Protein AF-0000000080729273 (afdb_homodimer)

pLDDT: mean 94.18, std 5.95, range [58.91, 98.94]

InterPro domains:
  IPR007848 Methyltransferase small domain [PF05175] (55-187)
  IPR029063 S-adenosyl-L-methionine-dependent methyltransferase superfamily [G3DSA:3.40.50.150] (29-201)
  IPR029063 S-adenosyl-L-methionine-dependent methyltransferase superfamily [SSF53335] (24-197)
  IPR052190 Release factor glutamine methyltransferase Mtq2-like [PTHR45875] (64-201)

Foldseek 3Di:
DADDPVVVLVLVLVLLVVLLVDPAWDWDDDPPFIFTAGSVFDDCVQVVVLVVLLVPVCVVCVQWAEEEERCGQVSSVLSNQVNHYAYEYEYLDVVRQVRNVVRCVRVVGDYHYYNDLQCRPPDAATQEYEYQAAQAADPPRDPSQCDRRHYDHLCPSVLVNLVCNVVRHDPNHWYKYKDWPPGPVVSSQVSQDDDPQQKDFPDKDWDDSPPPGITIMTIMIGDHD/DADDPVVVLVLVLVLLVVLLVDPAWDWDDDPNFIFTAGSVFDDCVQVVVLVVLLVPVCVVCVQWAEEEERCGQVSSVLSNQVNHHAYEYEYLDVVRQVRNVVRCVRVVGDYHYYNDLQCRPPDAATQEYEYQAAQAADPPRDPSQCDRRHYDHLCPSVLVNLVCNVVRHDPNHWYKYKDWPPGPVVSSQVSQDPDPQQKDFPDKDWDDNPPPGITIMTIMIGDHD

Structure (mmCIF, N/CA/C/O backbone):
data_AF-0000000080729273-model_v1
#
loop_
_entity.id
_entity.type
_entity.pdbx_description
1 polymer 'Methyltransferase small domain-containing protein'
#
loop_
_atom_site.group_PDB
_atom_site.id
_atom_site.type_symbol
_atom_site.label_atom_id
_atom_site.label_alt_id
_atom_site.label_comp_id
_atom_site.label_asym_id
_atom_site.label_entity_id
_atom_site.label_seq_id
_atom_site.pdbx_PDB_ins_code
_atom_site.Cartn_x
_atom_site.Cartn_y
_atom_site.Cartn_z
_atom_site.occupancy
_atom_site.B_iso_or_equiv
_atom_site.auth_seq_id
_atom_site.auth_comp_id
_atom_site.auth_asym_id
_atom_site.auth_atom_id
_atom_site.pdbx_PDB_model_num
ATOM 1 N N . MET A 1 1 ? -5.258 2.23 -15.016 1 81.62 1 MET A N 1
ATOM 2 C CA . MET A 1 1 ? -4.98 3.664 -15.062 1 81.62 1 MET A CA 1
ATOM 3 C C . MET A 1 1 ? -5.891 4.43 -14.117 1 81.62 1 MET A C 1
ATOM 5 O O . MET A 1 1 ? -6.973 3.953 -13.766 1 81.62 1 MET A O 1
ATOM 9 N N . ALA A 1 2 ? -5.371 5.602 -13.711 1 86.19 2 ALA A N 1
ATOM 10 C CA . ALA A 1 2 ? -6.227 6.469 -12.906 1 86.19 2 ALA A CA 1
ATOM 11 C C . ALA A 1 2 ? -7.492 6.852 -13.664 1 86.19 2 ALA A C 1
ATOM 13 O O . ALA A 1 2 ? -7.465 7.004 -14.891 1 86.19 2 ALA A O 1
ATOM 14 N N . SER A 1 3 ? -8.555 6.969 -12.938 1 92.44 3 SER A N 1
ATOM 15 C CA . SER A 1 3 ? -9.82 7.41 -13.531 1 92.44 3 SER A CA 1
ATOM 16 C C . SER A 1 3 ? -9.766 8.883 -13.914 1 92.44 3 SER A C 1
ATOM 18 O O . SER A 1 3 ? -8.805 9.578 -13.586 1 92.44 3 SER A O 1
ATOM 20 N N . SER A 1 4 ? -10.797 9.328 -14.703 1 93.75 4 SER A N 1
ATOM 21 C CA . SER A 1 4 ? -10.867 10.742 -15.047 1 93.75 4 SER A CA 1
ATOM 22 C C . SER A 1 4 ? -11.078 11.609 -13.812 1 93.75 4 SER A C 1
ATOM 24 O O . SER A 1 4 ? -11.633 11.141 -12.812 1 93.75 4 SER A O 1
ATOM 26 N N . ARG A 1 5 ? -10.633 12.867 -13.867 1 92.69 5 ARG A N 1
ATOM 27 C CA . ARG A 1 5 ? -10.82 13.797 -12.75 1 92.69 5 ARG A CA 1
ATOM 28 C C . ARG A 1 5 ? -12.305 13.945 -12.414 1 92.69 5 ARG A C 1
ATOM 30 O O . ARG A 1 5 ? -12.672 14 -11.234 1 92.69 5 ARG A O 1
ATOM 37 N N . GLN A 1 6 ? -13.133 13.992 -13.422 1 93.12 6 GLN A N 1
ATOM 38 C CA . GLN A 1 6 ? -14.562 14.148 -13.203 1 93.12 6 GLN A CA 1
ATOM 39 C C . GLN A 1 6 ? -15.133 12.969 -12.414 1 93.12 6 GLN A C 1
ATOM 41 O O . GLN A 1 6 ? -15.883 13.164 -11.461 1 93.12 6 GLN A O 1
ATOM 46 N N . ASP A 1 7 ? -14.82 11.703 -12.828 1 94.62 7 ASP A N 1
ATOM 47 C CA . ASP A 1 7 ? -15.289 10.508 -12.125 1 94.62 7 ASP A CA 1
ATOM 48 C C . ASP A 1 7 ? -14.75 10.477 -10.695 1 94.62 7 ASP A C 1
ATOM 50 O O . ASP A 1 7 ? -15.469 10.109 -9.766 1 94.62 7 ASP A O 1
ATOM 54 N N . TRP A 1 8 ? -13.531 10.867 -10.602 1 94.5 8 TRP A N 1
ATOM 55 C CA . TRP A 1 8 ? -12.898 10.898 -9.289 1 94.5 8 TRP A CA 1
ATOM 56 C C . TRP A 1 8 ? -13.594 11.898 -8.375 1 94.5 8 TRP A C 1
ATOM 58 O O . TRP A 1 8 ? -13.906 11.586 -7.219 1 94.5 8 TRP A O 1
ATOM 68 N N . GLU A 1 9 ? -13.883 13.133 -8.852 1 93.75 9 GLU A N 1
ATOM 69 C CA . GLU A 1 9 ? -14.531 14.164 -8.047 1 93.75 9 GLU A CA 1
ATOM 70 C C . GLU A 1 9 ? -15.906 13.711 -7.562 1 93.75 9 GLU A C 1
ATOM 72 O O . GLU A 1 9 ? -16.281 13.961 -6.414 1 93.75 9 GLU A O 1
ATOM 77 N N . LYS A 1 10 ? -16.609 13.078 -8.43 1 94.38 10 LYS A N 1
ATOM 78 C CA . LYS A 1 10 ? -17.922 12.555 -8.039 1 94.38 10 LYS A CA 1
ATOM 79 C C . LYS A 1 10 ? -17.797 11.516 -6.934 1 94.38 10 LYS A C 1
ATOM 81 O O . LYS A 1 10 ? -18.5 11.578 -5.93 1 94.38 10 LYS A O 1
ATOM 86 N N . ARG A 1 11 ? -16.859 10.586 -7.117 1 94.31 11 ARG A N 1
ATOM 87 C CA . ARG A 1 11 ? -16.688 9.508 -6.148 1 94.31 11 ARG A CA 1
ATOM 88 C C . ARG A 1 11 ? -16.203 10.047 -4.809 1 94.31 11 ARG A C 1
ATOM 90 O O . ARG A 1 11 ? -16.719 9.664 -3.756 1 94.31 11 ARG A O 1
ATOM 97 N N . ILE A 1 12 ? -15.211 10.938 -4.867 1 93.75 12 ILE A N 1
ATOM 98 C CA . ILE A 1 12 ? -14.664 11.484 -3.631 1 93.75 12 ILE A CA 1
ATOM 99 C C . ILE A 1 12 ? -15.734 12.281 -2.898 1 93.75 12 ILE A C 1
ATOM 101 O O . ILE A 1 12 ? -15.797 12.273 -1.667 1 93.75 12 ILE A O 1
ATOM 105 N N . SER A 1 13 ? -16.578 12.992 -3.621 1 93.5 13 SER A N 1
ATOM 106 C CA . SER A 1 13 ? -17.703 13.703 -3.012 1 93.5 13 SER A CA 1
ATOM 107 C C . SER A 1 13 ? -18.641 12.75 -2.295 1 93.5 13 SER A C 1
ATOM 109 O O . SER A 1 13 ? -19.078 13.016 -1.175 1 93.5 13 SER A O 1
ATOM 111 N N . ASP A 1 14 ? -18.953 11.625 -2.951 1 95.06 14 ASP A N 1
ATOM 112 C CA . ASP A 1 14 ? -19.797 10.602 -2.326 1 95.06 14 ASP A CA 1
ATOM 113 C C . ASP A 1 14 ? -19.172 10.102 -1.023 1 95.06 14 ASP A C 1
ATOM 115 O O . ASP A 1 14 ? -19.875 9.938 -0.019 1 95.06 14 ASP A O 1
ATOM 119 N N . LEU A 1 15 ? -17.875 9.852 -1.055 1 94.56 15 LEU A N 1
ATOM 120 C CA . LEU A 1 15 ? -17.172 9.32 0.106 1 94.56 15 LEU A CA 1
ATOM 121 C C . LEU A 1 15 ? -17.141 10.336 1.24 1 94.56 15 LEU A C 1
ATOM 123 O O . LEU A 1 15 ? -17.297 9.977 2.408 1 94.56 15 LEU A O 1
ATOM 127 N N . ILE A 1 16 ? -16.906 11.594 0.915 1 93.25 16 ILE A N 1
ATOM 128 C CA . ILE A 1 16 ? -16.906 12.648 1.92 1 93.25 16 ILE A CA 1
ATOM 129 C C . ILE A 1 16 ? -18.281 12.734 2.58 1 93.25 16 ILE A C 1
ATOM 131 O O . ILE A 1 16 ? -18.375 12.828 3.805 1 93.25 16 ILE A O 1
ATOM 135 N N . ASN A 1 17 ? -19.328 12.656 1.787 1 93.88 17 ASN A N 1
ATOM 136 C CA . ASN A 1 17 ? -20.688 12.695 2.316 1 93.88 17 ASN A CA 1
ATOM 137 C C . ASN A 1 17 ? -20.984 11.492 3.211 1 93.88 17 ASN A C 1
ATOM 139 O O . ASN A 1 17 ? -21.656 11.625 4.234 1 93.88 17 ASN A O 1
ATOM 143 N N . GLU A 1 18 ? -20.5 10.336 2.82 1 94.88 18 GLU A N 1
ATOM 144 C CA . GLU A 1 18 ? -20.641 9.148 3.652 1 94.88 18 GLU A CA 1
ATOM 145 C C . GLU A 1 18 ? -19.906 9.305 4.98 1 94.88 18 GLU A C 1
ATOM 147 O O . GLU A 1 18 ? -20.453 8.961 6.035 1 94.88 18 GLU A O 1
ATOM 152 N N . ALA A 1 19 ? -18.75 9.828 4.945 1 93.69 19 ALA A N 1
ATOM 153 C CA . ALA A 1 19 ? -17.938 10.023 6.145 1 93.69 19 ALA A CA 1
ATOM 154 C C . ALA A 1 19 ? -18.609 11.008 7.098 1 93.69 19 ALA A C 1
ATOM 156 O O . ALA A 1 19 ? -18.547 10.852 8.32 1 93.69 19 ALA A O 1
ATOM 157 N N . LYS A 1 20 ? -19.297 11.969 6.59 1 92.81 20 LYS A N 1
ATOM 158 C CA . LYS A 1 20 ? -19.938 13.023 7.371 1 92.81 20 LYS A CA 1
ATOM 159 C C . LYS A 1 20 ? -21.141 12.477 8.148 1 92.81 20 LYS A C 1
ATOM 161 O O . LYS A 1 20 ? -21.641 13.141 9.055 1 92.81 20 LYS A O 1
ATOM 166 N N . LYS A 1 21 ? -21.547 11.281 7.824 1 95.5 21 LYS A N 1
ATOM 167 C CA . LYS A 1 21 ? -22.688 10.688 8.531 1 95.5 21 LYS A CA 1
ATOM 168 C C . LYS A 1 21 ? -22.297 10.281 9.945 1 95.5 21 LYS A C 1
ATOM 170 O O . LYS A 1 21 ? -23.172 10.07 10.797 1 95.5 21 LYS A O 1
ATOM 175 N N . HIS A 1 22 ? -21.016 10.109 10.117 1 96 22 HIS A N 1
ATOM 176 C CA . HIS A 1 22 ? -20.562 9.844 11.477 1 96 22 HIS A CA 1
ATOM 177 C C . HIS A 1 22 ? -20.703 11.078 12.359 1 96 22 HIS A C 1
ATOM 179 O O . HIS A 1 22 ? -20.109 12.117 12.086 1 96 22 HIS A O 1
ATOM 185 N N . GLN A 1 23 ? -21.469 11 13.406 1 95.38 23 GLN A N 1
ATOM 186 C CA . GLN A 1 23 ? -21.703 12.141 14.289 1 95.38 23 GLN A CA 1
ATOM 187 C C . GLN A 1 23 ? -20.891 12.016 15.578 1 95.38 23 GLN A C 1
ATOM 189 O O . GLN A 1 23 ? -20.734 12.992 16.312 1 95.38 23 GLN A O 1
ATOM 194 N N . GLU A 1 24 ? -20.469 10.828 15.789 1 97.31 24 GLU A N 1
ATOM 195 C CA . GLU A 1 24 ? -19.641 10.547 16.953 1 97.31 24 GLU A CA 1
ATOM 196 C C . GLU A 1 24 ? -18.391 9.75 16.562 1 97.31 24 GLU A C 1
ATOM 198 O O . GLU A 1 24 ? -18.328 9.203 15.453 1 97.31 24 GLU A O 1
ATOM 203 N N . ALA A 1 25 ? -17.469 9.781 17.484 1 97.44 25 ALA A N 1
ATOM 204 C CA . ALA A 1 25 ? -16.281 8.969 17.25 1 97.44 25 ALA A CA 1
ATOM 205 C C . ALA A 1 25 ? -16.656 7.504 17.031 1 97.44 25 ALA A C 1
ATOM 207 O O . ALA A 1 25 ? -17.594 6.992 17.641 1 97.44 25 ALA A O 1
ATOM 208 N N . TYR A 1 26 ? -15.984 6.855 16.125 1 97.75 26 TYR A N 1
ATOM 209 C CA . TYR A 1 26 ? -16.266 5.461 15.805 1 97.75 26 TYR A CA 1
ATOM 210 C C . TYR A 1 26 ? -14.969 4.676 15.625 1 97.75 26 TYR A C 1
ATOM 212 O O . TYR A 1 26 ? -13.906 5.262 15.398 1 97.75 26 TYR A O 1
ATOM 220 N N . SER A 1 27 ? -15.078 3.348 15.773 1 96.75 27 SER A N 1
ATOM 221 C CA . SER A 1 27 ? -13.93 2.453 15.664 1 96.75 27 SER A CA 1
ATOM 222 C C . SER A 1 27 ? -13.828 1.86 14.258 1 96.75 27 SER A C 1
ATOM 224 O O . SER A 1 27 ? -14.844 1.555 13.633 1 96.75 27 SER A O 1
ATOM 226 N N . GLU A 1 28 ? -12.648 1.765 13.805 1 95.06 28 GLU A N 1
ATOM 227 C CA . GLU A 1 28 ? -12.367 1.146 12.508 1 95.06 28 GLU A CA 1
ATOM 228 C C . GLU A 1 28 ? -11.055 0.372 12.539 1 95.06 28 GLU A C 1
ATOM 230 O O . GLU A 1 28 ? -10.062 0.842 13.102 1 95.06 28 GLU A O 1
ATOM 235 N N . GLN A 1 29 ? -11.094 -0.851 12.008 1 92.19 29 GLN A N 1
ATOM 236 C CA . GLN A 1 29 ? -9.867 -1.597 11.773 1 92.19 29 GLN A CA 1
ATOM 237 C C . GLN A 1 29 ? -9.281 -1.291 10.398 1 92.19 29 GLN A C 1
ATOM 239 O O . GLN A 1 29 ? -9.945 -1.498 9.383 1 92.19 29 GLN A O 1
ATOM 244 N N . VAL A 1 30 ? -8.125 -0.756 10.367 1 91.75 30 VAL A N 1
ATOM 245 C CA . VAL A 1 30 ? -7.406 -0.499 9.117 1 91.75 30 VAL A CA 1
ATOM 246 C C . VAL A 1 30 ? -6.078 -1.249 9.125 1 91.75 30 VAL A C 1
ATOM 248 O O . VAL A 1 30 ? -5.16 -0.896 9.867 1 91.75 30 VAL A O 1
ATOM 251 N N . GLY A 1 31 ? -5.992 -2.248 8.281 1 85.94 31 GLY A N 1
ATOM 252 C CA . GLY A 1 31 ? -4.887 -3.174 8.461 1 85.94 31 GLY A CA 1
ATOM 253 C C . GLY A 1 31 ? -4.863 -3.814 9.836 1 85.94 31 GLY A C 1
ATOM 254 O O . GLY A 1 31 ? -5.867 -4.363 10.289 1 85.94 31 GLY A O 1
ATOM 255 N N . TYR A 1 32 ? -3.732 -3.713 10.508 1 87.25 32 TYR A N 1
ATOM 256 C CA . TYR A 1 32 ? -3.625 -4.336 11.82 1 87.25 32 TYR A CA 1
ATOM 257 C C . TYR A 1 32 ? -3.742 -3.299 12.93 1 87.25 32 TYR A C 1
ATOM 259 O O . TYR A 1 32 ? -3.5 -3.6 14.102 1 87.25 32 TYR A O 1
ATOM 267 N N . PHE A 1 33 ? -4.07 -2.107 12.5 1 93.56 33 PHE A N 1
ATOM 268 C CA . PHE A 1 33 ? -4.238 -1.068 13.508 1 93.56 33 PHE A CA 1
ATOM 269 C C . PHE A 1 33 ? -5.715 -0.869 13.836 1 93.56 33 PHE A C 1
ATOM 271 O O . PHE A 1 33 ? -6.562 -0.893 12.938 1 93.56 33 PHE A O 1
ATOM 278 N N . GLN A 1 34 ? -5.965 -0.751 15.047 1 94.44 34 GLN A N 1
ATOM 279 C CA . GLN A 1 34 ? -7.281 -0.356 15.531 1 94.44 34 GLN A CA 1
ATOM 280 C C . GLN A 1 34 ? -7.355 1.151 15.758 1 94.44 34 GLN A C 1
ATOM 282 O O . GLN A 1 34 ? -6.609 1.7 16.562 1 94.44 34 GLN A O 1
ATOM 287 N N . LEU A 1 35 ? -8.328 1.762 15.125 1 97.44 35 LEU A N 1
ATOM 288 C CA . LEU A 1 35 ? -8.391 3.217 15.188 1 97.44 35 LEU A CA 1
ATOM 289 C C . LEU A 1 35 ? -9.719 3.678 15.789 1 97.44 35 LEU A C 1
ATOM 291 O O . LEU A 1 35 ? -10.758 3.049 15.57 1 97.44 35 LEU A O 1
ATOM 295 N N . GLN A 1 36 ? -9.625 4.699 16.547 1 98 36 GLN A N 1
ATOM 296 C CA . GLN A 1 36 ? -10.766 5.551 16.875 1 98 36 GLN A CA 1
ATOM 297 C C . GLN A 1 36 ? -10.711 6.863 16.109 1 98 36 GLN A C 1
ATOM 299 O O . GLN A 1 36 ? -9.711 7.586 16.156 1 98 36 GLN A O 1
ATOM 304 N N . ILE A 1 37 ? -11.82 7.141 15.43 1 97.94 37 ILE A N 1
ATOM 305 C CA . ILE A 1 37 ? -11.766 8.281 14.523 1 97.94 37 ILE A CA 1
ATOM 306 C C . ILE A 1 37 ? -12.836 9.297 14.906 1 97.94 37 ILE A C 1
ATOM 308 O O . ILE A 1 37 ? -14.031 8.992 14.875 1 97.94 37 ILE A O 1
ATOM 312 N N . HIS A 1 38 ? -12.406 10.469 15.289 1 97.94 38 HIS A N 1
ATOM 313 C CA . HIS A 1 38 ? -13.336 11.57 15.5 1 97.94 38 HIS A CA 1
ATOM 314 C C . HIS A 1 38 ? -13.961 12.023 14.18 1 97.94 38 HIS A C 1
ATOM 316 O O . HIS A 1 38 ? -13.297 12.039 13.141 1 97.94 38 HIS A O 1
ATOM 322 N N . PRO A 1 39 ? -15.227 12.453 14.203 1 96.44 39 PRO A N 1
ATOM 323 C CA . PRO A 1 39 ? -15.938 12.805 12.969 1 96.44 39 PRO A CA 1
ATOM 324 C C . PRO A 1 39 ? -15.258 13.93 12.195 1 96.44 39 PRO A C 1
ATOM 326 O O . PRO A 1 39 ? -15.406 14.023 10.977 1 96.44 39 PRO A O 1
ATOM 329 N N . SER A 1 40 ? -14.492 14.734 12.867 1 95.25 40 SER A N 1
ATOM 330 C CA . SER A 1 40 ? -13.875 15.875 12.195 1 95.25 40 SER A CA 1
ATOM 331 C C . SER A 1 40 ? -12.5 15.516 11.648 1 95.25 40 SER A C 1
ATOM 333 O O . SER A 1 40 ? -11.836 16.359 11.023 1 95.25 40 SER A O 1
ATOM 335 N N . VAL A 1 41 ? -12.039 14.273 11.859 1 96.5 41 VAL A N 1
ATOM 336 C CA . VAL A 1 41 ? -10.719 13.82 11.445 1 96.5 41 VAL A CA 1
ATOM 337 C C . VAL A 1 41 ? -10.828 13.047 10.133 1 96.5 41 VAL A C 1
ATOM 339 O O . VAL A 1 41 ? -11.734 12.227 9.961 1 96.5 41 VAL A O 1
ATOM 342 N N . TYR A 1 42 ? -9.93 13.367 9.172 1 93.25 42 TYR A N 1
ATOM 343 C CA . TYR A 1 42 ? -9.859 12.656 7.906 1 93.25 42 TYR A CA 1
ATOM 344 C C . TYR A 1 42 ? -9.789 11.148 8.133 1 93.25 42 TYR A C 1
ATOM 346 O O . TYR A 1 42 ? -8.953 10.672 8.906 1 93.25 42 TYR A O 1
ATOM 354 N N . SER A 1 43 ? -10.672 10.375 7.512 1 94.38 43 SER A N 1
ATOM 355 C CA . SER A 1 43 ? -10.875 8.977 7.887 1 94.38 43 SER A CA 1
ATOM 356 C C . SER A 1 43 ? -10.234 8.039 6.875 1 94.38 43 SER A C 1
ATOM 358 O O . SER A 1 43 ? -10.656 7.977 5.719 1 94.38 43 SER A O 1
ATOM 360 N N . PRO A 1 44 ? -9.281 7.254 7.367 1 95 44 PRO A N 1
ATOM 361 C CA . PRO A 1 44 ? -8.688 6.258 6.473 1 95 44 PRO A CA 1
ATOM 362 C C . PRO A 1 44 ? -9.688 5.176 6.055 1 95 44 PRO A C 1
ATOM 364 O O . PRO A 1 44 ? -9.398 4.387 5.148 1 95 44 PRO A O 1
ATOM 367 N N . LYS A 1 45 ? -10.852 5.141 6.715 1 93.19 45 LYS A N 1
ATOM 368 C CA . LYS A 1 45 ? -11.906 4.215 6.301 1 93.19 45 LYS A CA 1
ATOM 369 C C . LYS A 1 45 ? -12.398 4.531 4.895 1 93.19 45 LYS A C 1
ATOM 371 O O . LYS A 1 45 ? -12.656 3.623 4.102 1 93.19 45 LYS A O 1
ATOM 376 N N . TYR A 1 46 ? -12.469 5.766 4.59 1 93.25 46 TYR A N 1
ATOM 377 C CA . TYR A 1 46 ? -13.086 6.207 3.346 1 93.25 46 TYR A CA 1
ATOM 378 C C . TYR A 1 46 ? -12.031 6.637 2.336 1 93.25 46 TYR A C 1
ATOM 380 O O . TYR A 1 46 ? -12.305 6.711 1.135 1 93.25 46 TYR A O 1
ATOM 388 N N . PHE A 1 47 ? -10.844 6.922 2.814 1 92.56 47 PHE A N 1
ATOM 389 C CA . PHE A 1 47 ? -9.789 7.465 1.969 1 92.56 47 PHE A CA 1
ATOM 390 C C . PHE A 1 47 ? -8.531 6.609 2.057 1 92.56 47 PHE A C 1
ATOM 392 O O . PHE A 1 47 ? -7.664 6.859 2.896 1 92.56 47 PHE A O 1
ATOM 399 N N . PRO A 1 48 ? -8.391 5.668 1.116 1 90.38 48 PRO A N 1
ATOM 400 C CA . PRO A 1 48 ? -7.41 4.59 1.245 1 90.38 48 PRO A CA 1
ATOM 401 C C . PRO A 1 48 ? -5.973 5.074 1.041 1 90.38 48 PRO A C 1
ATOM 403 O O . PRO A 1 48 ? -5.027 4.336 1.321 1 90.38 48 PRO A O 1
ATOM 406 N N . GLU A 1 49 ? -5.762 6.324 0.564 1 94 49 GLU A N 1
ATOM 407 C CA . GLU A 1 49 ? -4.402 6.809 0.335 1 94 49 GLU A CA 1
ATOM 408 C C . GLU A 1 49 ? -3.605 6.855 1.635 1 94 49 GLU A C 1
ATOM 410 O O . GLU A 1 49 ? -2.385 6.676 1.628 1 94 49 GLU A O 1
ATOM 415 N N . THR A 1 50 ? -4.293 7.082 2.742 1 95.81 50 THR A N 1
ATOM 416 C CA . THR A 1 50 ? -3.613 7.172 4.031 1 95.81 50 THR A CA 1
ATOM 417 C C . THR A 1 50 ? -2.904 5.859 4.359 1 95.81 50 THR A C 1
ATOM 419 O O . THR A 1 50 ? -1.742 5.863 4.77 1 95.81 50 THR A O 1
ATOM 422 N N . LEU A 1 51 ? -3.641 4.789 4.195 1 94 51 LEU A N 1
ATOM 423 C CA . LEU A 1 51 ? -3.027 3.484 4.426 1 94 51 LEU A CA 1
ATOM 424 C C . LEU A 1 51 ? -1.859 3.258 3.471 1 94 51 LEU A C 1
ATOM 426 O O . LEU A 1 51 ? -0.817 2.736 3.873 1 94 51 LEU A O 1
ATOM 430 N N . TRP A 1 52 ? -2.064 3.637 2.209 1 94.88 52 TRP A N 1
ATOM 431 C CA . TRP A 1 52 ? -1.012 3.457 1.215 1 94.88 52 TRP A CA 1
ATOM 432 C C . TRP A 1 52 ? 0.258 4.195 1.626 1 94.88 52 TRP A C 1
ATOM 434 O O . TRP A 1 52 ? 1.356 3.637 1.56 1 94.88 52 TRP A O 1
ATOM 444 N N . TYR A 1 53 ? 0.16 5.434 2.074 1 97.44 53 TYR A N 1
ATOM 445 C CA . TYR A 1 53 ? 1.319 6.18 2.551 1 97.44 53 TYR A CA 1
ATOM 446 C C . TYR A 1 53 ? 1.973 5.473 3.734 1 97.44 53 TYR A C 1
ATOM 448 O O . TYR A 1 53 ? 3.199 5.352 3.791 1 97.44 53 TYR A O 1
ATOM 456 N N . GLY A 1 54 ? 1.155 5.004 4.672 1 96.5 54 GLY A N 1
ATOM 457 C CA . GLY A 1 54 ? 1.674 4.312 5.844 1 96.5 54 GLY A CA 1
ATOM 458 C C . GLY A 1 54 ? 2.486 3.08 5.496 1 96.5 54 GLY A C 1
ATOM 459 O O . GLY A 1 54 ? 3.49 2.789 6.152 1 96.5 54 GLY A O 1
ATOM 460 N N . GLN A 1 55 ? 2.096 2.422 4.48 1 93.81 55 GLN A N 1
ATOM 461 C CA . GLN A 1 55 ? 2.736 1.167 4.105 1 93.81 55 GLN A CA 1
ATOM 462 C C . GLN A 1 55 ? 4.004 1.418 3.293 1 93.81 55 GLN A C 1
ATOM 464 O O . GLN A 1 55 ? 4.863 0.542 3.188 1 93.81 55 GLN A O 1
ATOM 469 N N . ASN A 1 56 ? 4.148 2.605 2.762 1 96.25 56 ASN A N 1
ATOM 470 C CA . ASN A 1 56 ? 5.254 2.826 1.835 1 96.25 56 ASN A CA 1
ATOM 471 C C . ASN A 1 56 ? 6.324 3.73 2.443 1 96.25 56 ASN A C 1
ATOM 473 O O . ASN A 1 56 ? 7.512 3.578 2.152 1 96.25 56 ASN A O 1
ATOM 477 N N . LEU A 1 57 ? 6 4.609 3.371 1 97.94 57 LEU A N 1
ATOM 478 C CA . LEU A 1 57 ? 6.93 5.59 3.914 1 97.94 57 LEU A CA 1
ATOM 479 C C . LEU A 1 57 ? 8.016 4.914 4.75 1 97.94 57 LEU A C 1
ATOM 481 O O . LEU A 1 57 ? 9.172 5.324 4.719 1 97.94 57 LEU A O 1
ATOM 485 N N . PRO A 1 58 ? 7.684 3.861 5.496 1 96.56 58 PRO A N 1
ATOM 486 C CA . PRO A 1 58 ? 8.711 3.268 6.355 1 96.56 58 PRO A CA 1
ATOM 487 C C . PRO A 1 58 ? 9.945 2.814 5.574 1 96.56 58 PRO A C 1
ATOM 489 O O . PRO A 1 58 ? 11.07 2.918 6.07 1 96.56 58 PRO A O 1
ATOM 492 N N . SER A 1 59 ? 9.758 2.373 4.324 1 94.38 59 SER A N 1
ATOM 493 C CA . SER A 1 59 ? 10.898 1.9 3.537 1 94.38 59 SER A CA 1
ATOM 494 C C . SER A 1 59 ? 11.727 3.066 3.006 1 94.38 59 SER A C 1
ATOM 496 O O . SER A 1 59 ? 12.852 2.873 2.545 1 94.38 59 SER A O 1
ATOM 498 N N . ILE A 1 60 ? 11.211 4.219 3.055 1 96.44 60 ILE A N 1
ATOM 499 C CA . ILE A 1 60 ? 11.922 5.43 2.674 1 96.44 60 ILE A CA 1
ATOM 500 C C . ILE A 1 60 ? 12.633 6.016 3.893 1 96.44 60 ILE A C 1
ATOM 502 O O . ILE A 1 60 ? 13.812 6.383 3.818 1 96.44 60 ILE A O 1
ATOM 506 N N . VAL A 1 61 ? 11.93 6.016 5.047 1 97.12 61 VAL A N 1
ATOM 507 C CA . VAL A 1 61 ? 12.375 6.684 6.27 1 97.12 61 VAL A CA 1
ATOM 508 C C . VAL A 1 61 ? 13.398 5.809 6.996 1 97.12 61 VAL A C 1
ATOM 510 O O . VAL A 1 61 ? 14.312 6.324 7.637 1 97.12 61 VAL A O 1
ATOM 513 N N . LYS A 1 62 ? 13.234 4.547 6.938 1 93.94 62 LYS A N 1
ATOM 514 C CA . LYS A 1 62 ? 14.172 3.541 7.43 1 93.94 62 LYS A CA 1
ATOM 515 C C . LYS A 1 62 ? 14.586 3.834 8.867 1 93.94 62 LYS A C 1
ATOM 517 O O . LYS A 1 62 ? 15.781 3.869 9.18 1 93.94 62 LYS A O 1
ATOM 522 N N . GLY A 1 63 ? 13.562 4.211 9.68 1 95.06 63 GLY A N 1
ATOM 523 C CA . GLY A 1 63 ? 13.812 4.336 11.109 1 95.06 63 GLY A CA 1
ATOM 524 C C . GLY A 1 63 ? 14.258 5.727 11.516 1 95.06 63 GLY A C 1
ATOM 525 O O . GLY A 1 63 ? 14.445 5.996 12.703 1 95.06 63 GLY A O 1
ATOM 526 N N . GLY A 1 64 ? 14.484 6.656 10.586 1 97.56 64 GLY A N 1
ATOM 527 C CA . GLY A 1 64 ? 14.836 8.031 10.914 1 97.56 64 GLY A CA 1
ATOM 528 C C . GLY A 1 64 ? 13.758 8.75 11.703 1 97.56 64 GLY A C 1
ATOM 529 O O . GLY A 1 64 ? 12.586 8.359 11.664 1 97.56 64 GLY A O 1
ATOM 530 N N . SER A 1 65 ? 14.172 9.766 12.406 1 98.69 65 SER A N 1
ATOM 531 C CA . SER A 1 65 ? 13.188 10.586 13.102 1 98.69 65 SER A CA 1
ATOM 532 C C . SER A 1 65 ? 12.219 11.234 12.117 1 98.69 65 SER A C 1
ATOM 534 O O . SER A 1 65 ? 12.602 11.602 11.008 1 98.69 65 SER A O 1
ATOM 536 N N . PHE A 1 66 ? 10.961 11.32 12.547 1 98.75 66 PHE A N 1
ATOM 537 C CA . PHE A 1 66 ? 9.891 11.617 11.602 1 98.75 66 PHE A CA 1
ATOM 538 C C . PHE A 1 66 ? 8.922 12.641 12.188 1 98.75 66 PHE A C 1
ATOM 540 O O . PHE A 1 66 ? 8.391 12.445 13.281 1 98.75 66 PHE A O 1
ATOM 547 N N . LEU A 1 67 ? 8.727 13.758 11.461 1 98.94 67 LEU A N 1
ATOM 548 C CA . LEU A 1 67 ? 7.688 14.734 11.766 1 98.94 67 LEU A CA 1
ATOM 549 C C . LEU A 1 67 ? 6.578 14.703 10.719 1 98.94 67 LEU A C 1
ATOM 551 O O . LEU A 1 67 ? 6.84 14.891 9.531 1 98.94 67 LEU A O 1
ATOM 555 N N . GLU A 1 68 ? 5.387 14.445 11.195 1 98.88 68 GLU A N 1
ATOM 556 C CA . GLU A 1 68 ? 4.23 14.523 10.305 1 98.88 68 GLU A CA 1
ATOM 557 C C . GLU A 1 68 ? 3.424 15.797 10.562 1 98.88 68 GLU A C 1
ATOM 559 O O . GLU A 1 68 ? 2.998 16.047 11.695 1 98.88 68 GLU A O 1
ATOM 564 N N . ILE A 1 69 ? 3.295 16.594 9.57 1 98.69 69 ILE A N 1
ATOM 565 C CA . ILE A 1 69 ? 2.354 17.703 9.586 1 98.69 69 ILE A CA 1
ATOM 566 C C . ILE A 1 69 ? 0.987 17.234 9.094 1 98.69 69 ILE A C 1
ATOM 568 O O . ILE A 1 69 ? 0.892 16.562 8.07 1 98.69 69 ILE A O 1
ATOM 572 N N . GLY A 1 70 ? -0.099 17.609 9.805 1 98 70 GLY A N 1
ATOM 573 C CA . GLY A 1 70 ? -1.401 17.031 9.508 1 98 70 GLY A CA 1
ATOM 574 C C . GLY A 1 70 ? -1.494 15.562 9.859 1 98 70 GLY A C 1
ATOM 575 O O . GLY A 1 70 ? -1.779 14.734 9 1 98 70 GLY A O 1
ATOM 576 N N . VAL A 1 71 ? -1.383 15.258 11.133 1 98.12 71 VAL A N 1
ATOM 577 C CA . VAL A 1 71 ? -1.216 13.875 11.57 1 98.12 71 VAL A CA 1
ATOM 578 C C . VAL A 1 71 ? -2.551 13.141 11.484 1 98.12 71 VAL A C 1
ATOM 580 O O . VAL A 1 71 ? -2.586 11.914 11.367 1 98.12 71 VAL A O 1
ATOM 583 N N . GLY A 1 72 ? -3.725 13.859 11.602 1 97.56 72 GLY A N 1
ATOM 584 C CA . GLY A 1 72 ? -5.043 13.273 11.406 1 97.56 72 GLY A CA 1
ATOM 585 C C . GLY A 1 72 ? -5.344 12.141 12.367 1 97.56 72 GLY A C 1
ATOM 586 O O . GLY A 1 72 ? -5.305 12.336 13.586 1 97.56 72 GLY A O 1
ATOM 587 N N . SER A 1 73 ? -5.59 10.945 11.812 1 97.94 73 SER A N 1
ATOM 588 C CA . SER A 1 73 ? -5.898 9.773 12.625 1 97.94 73 SER A CA 1
ATOM 589 C C . SER A 1 73 ? -4.633 9.156 13.211 1 97.94 73 SER A C 1
ATOM 591 O O . SER A 1 73 ? -4.703 8.312 14.109 1 97.94 73 SER A O 1
ATOM 593 N N . GLY A 1 74 ? -3.52 9.516 12.719 1 98.56 74 GLY A N 1
ATOM 594 C CA . GLY A 1 74 ? -2.242 9.008 13.188 1 98.56 74 GLY A CA 1
ATOM 595 C C . GLY A 1 74 ? -1.81 7.738 12.477 1 98.56 74 GLY A C 1
ATOM 596 O O . GLY A 1 74 ? -0.759 7.172 12.789 1 98.56 74 GLY A O 1
ATOM 597 N N . LEU A 1 75 ? -2.582 7.316 11.469 1 98.06 75 LEU A N 1
ATOM 598 C CA . LEU A 1 75 ? -2.34 6.016 10.852 1 98.06 75 LEU A CA 1
ATOM 599 C C . LEU A 1 75 ? -0.958 5.969 10.211 1 98.06 75 LEU A C 1
ATOM 601 O O . LEU A 1 75 ? -0.225 4.988 10.375 1 98.06 75 LEU A O 1
ATOM 605 N N . ILE A 1 76 ? -0.585 7.008 9.469 1 98.25 76 ILE A N 1
ATOM 606 C CA . ILE A 1 76 ? 0.724 7.043 8.828 1 98.25 76 ILE A CA 1
ATOM 607 C C . ILE A 1 76 ? 1.821 6.988 9.891 1 98.25 76 ILE A C 1
ATOM 609 O O . ILE A 1 76 ? 2.734 6.164 9.805 1 98.25 76 ILE A O 1
ATOM 613 N N . SER A 1 77 ? 1.703 7.809 10.906 1 98.62 77 SER A N 1
ATOM 614 C CA . SER A 1 77 ? 2.682 7.879 11.984 1 98.62 77 SER A CA 1
ATOM 615 C C . SER A 1 77 ? 2.758 6.562 12.75 1 98.62 77 SER A C 1
ATOM 617 O O . SER A 1 77 ? 3.83 6.172 13.219 1 98.62 77 SER A O 1
ATOM 619 N N . LEU A 1 78 ? 1.626 5.855 12.914 1 97.94 78 LEU A N 1
ATOM 620 C CA . LEU A 1 78 ? 1.614 4.547 13.562 1 97.94 78 LEU A CA 1
ATOM 621 C C . LEU A 1 78 ? 2.504 3.564 12.805 1 97.94 78 LEU A C 1
ATOM 623 O O . LEU A 1 78 ? 3.256 2.805 13.422 1 97.94 78 LEU A O 1
ATOM 627 N N . HIS A 1 79 ? 2.412 3.574 11.516 1 96.81 79 HIS A N 1
ATOM 628 C CA . HIS A 1 79 ? 3.266 2.705 10.711 1 96.81 79 HIS A CA 1
ATOM 629 C C . HIS A 1 79 ? 4.738 3.027 10.93 1 96.81 79 HIS A C 1
ATOM 631 O O . HIS A 1 79 ? 5.566 2.119 11.039 1 96.81 79 HIS A O 1
ATOM 637 N N . LEU A 1 80 ? 5.051 4.309 10.961 1 97.69 80 LEU A N 1
ATOM 638 C CA . LEU A 1 80 ? 6.438 4.715 11.164 1 97.69 80 LEU A CA 1
ATOM 639 C C . LEU A 1 80 ? 6.93 4.316 12.547 1 97.69 80 LEU A C 1
ATOM 641 O O . LEU A 1 80 ? 8.039 3.793 12.688 1 97.69 80 LEU A O 1
ATOM 645 N N . ALA A 1 81 ? 6.086 4.527 13.547 1 97.56 81 ALA A N 1
ATOM 646 C CA . ALA A 1 81 ? 6.461 4.145 14.906 1 97.56 81 ALA A CA 1
ATOM 647 C C . ALA A 1 81 ? 6.668 2.637 15.008 1 97.56 81 ALA A C 1
ATOM 649 O O . ALA A 1 81 ? 7.672 2.178 15.562 1 97.56 81 ALA A O 1
ATOM 650 N N . ALA A 1 82 ? 5.762 1.904 14.469 1 94.19 82 ALA A 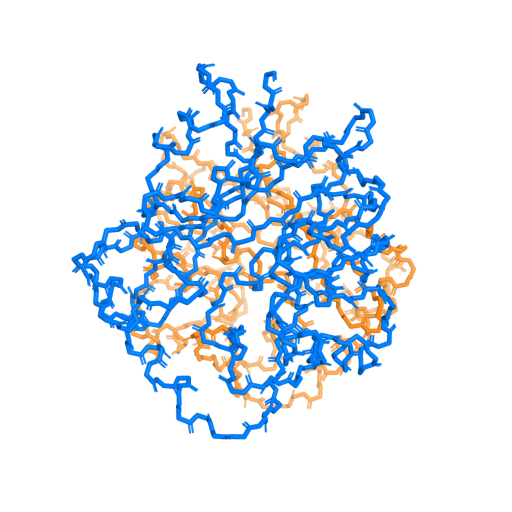N 1
ATOM 651 C CA . ALA A 1 82 ? 5.836 0.446 14.516 1 94.19 82 ALA A CA 1
ATOM 652 C C . ALA A 1 82 ? 7.086 -0.061 13.797 1 94.19 82 ALA A C 1
ATOM 654 O O . ALA A 1 82 ? 7.574 -1.154 14.094 1 94.19 82 ALA A O 1
ATOM 655 N N . SER A 1 83 ? 7.605 0.794 12.891 1 93.25 83 SER A N 1
ATOM 656 C CA . SER A 1 83 ? 8.781 0.402 12.125 1 93.25 83 SER A CA 1
ATOM 657 C C . SER A 1 83 ? 10.055 0.953 12.75 1 93.25 83 SER A C 1
ATOM 659 O O . SER A 1 83 ? 11.133 0.875 12.148 1 93.25 83 SER A O 1
ATOM 661 N N . GLY A 1 84 ? 9.93 1.637 13.898 1 94.5 84 GLY A N 1
ATOM 662 C CA . GLY A 1 84 ? 11.125 1.96 14.664 1 94.5 84 GLY A CA 1
ATOM 663 C C . GLY A 1 84 ? 11.469 3.438 14.641 1 94.5 84 GLY A C 1
ATOM 664 O O . GLY A 1 84 ? 12.477 3.855 15.203 1 94.5 84 GLY A O 1
ATOM 665 N N . SER A 1 85 ? 10.688 4.258 14.023 1 97.25 85 SER A N 1
ATOM 666 C CA . SER A 1 85 ? 10.961 5.691 13.977 1 97.25 85 SER A CA 1
ATOM 667 C C . SER A 1 85 ? 10.477 6.391 15.242 1 97.25 85 SER A C 1
ATOM 669 O O . SER A 1 85 ? 9.461 6.012 15.812 1 97.25 85 SER A O 1
ATOM 671 N N . LYS A 1 86 ? 11.234 7.359 15.664 1 98.44 86 LYS A N 1
ATOM 672 C CA . LYS A 1 86 ? 10.695 8.328 16.625 1 98.44 86 LYS A CA 1
ATOM 673 C C . LYS A 1 86 ? 9.781 9.328 15.938 1 98.44 86 LYS A C 1
ATOM 675 O O . LYS A 1 86 ? 10.203 10.039 15.016 1 98.44 86 LYS A O 1
ATOM 680 N N . VAL A 1 87 ? 8.562 9.438 16.438 1 98.62 87 VAL A N 1
ATOM 681 C CA . VAL A 1 87 ? 7.57 10.18 15.672 1 98.62 87 VAL A CA 1
ATOM 682 C C . VAL A 1 87 ? 7.082 11.375 16.484 1 98.62 87 VAL A C 1
ATOM 684 O O . VAL A 1 87 ? 6.809 11.25 17.688 1 98.62 87 VAL A O 1
ATOM 687 N N . VAL A 1 88 ? 7.055 12.516 15.836 1 98.88 88 VAL A N 1
ATOM 688 C CA . VAL A 1 88 ? 6.332 13.703 16.266 1 98.88 88 VAL A CA 1
ATOM 689 C C . VAL A 1 88 ? 5.281 14.07 15.219 1 98.88 88 VAL A C 1
ATOM 691 O O . VAL A 1 88 ? 5.52 13.938 14.016 1 98.88 88 VAL A O 1
ATOM 694 N N . GLY A 1 89 ? 4.152 14.422 15.664 1 98.75 89 GLY A N 1
ATOM 695 C CA . GLY A 1 89 ? 3.09 14.828 14.758 1 98.75 89 GLY A CA 1
ATOM 696 C C . GLY A 1 89 ? 2.391 16.109 15.195 1 98.75 89 GLY A C 1
ATOM 697 O O . GLY A 1 89 ? 2.23 16.359 16.391 1 98.75 89 GLY A O 1
ATOM 698 N N . ALA A 1 90 ? 1.966 16.891 14.227 1 98.75 90 ALA A N 1
ATOM 699 C CA . ALA A 1 90 ? 1.244 18.125 14.508 1 98.75 90 ALA A CA 1
ATOM 700 C C . ALA A 1 90 ? -0.026 18.219 13.664 1 98.75 90 ALA A C 1
ATOM 702 O O . ALA A 1 90 ? -0.078 17.703 12.547 1 98.75 90 ALA A O 1
ATOM 703 N N . ASP A 1 91 ? -0.988 18.781 14.227 1 98.5 91 ASP A N 1
ATOM 704 C CA . ASP A 1 91 ? -2.238 19.094 13.539 1 98.5 91 ASP A CA 1
ATOM 705 C C . ASP A 1 91 ? -2.879 20.359 14.133 1 98.5 91 ASP A C 1
ATOM 707 O O . ASP A 1 91 ? -2.785 20.594 15.336 1 98.5 91 ASP A O 1
ATOM 711 N N . ILE A 1 92 ? -3.482 21.125 13.258 1 97.56 92 ILE A N 1
ATOM 712 C CA . ILE A 1 92 ? -4.156 22.328 13.742 1 97.56 92 ILE A CA 1
ATOM 713 C C . ILE A 1 92 ? -5.453 21.938 14.445 1 97.56 92 ILE A C 1
ATOM 715 O O . ILE A 1 92 ? -5.941 22.672 15.312 1 97.56 92 ILE A O 1
ATOM 719 N N . ASN A 1 93 ? -6.078 20.781 14.07 1 97.56 93 ASN A N 1
ATOM 720 C CA . ASN A 1 93 ? -7.289 20.25 14.68 1 97.56 93 ASN A CA 1
ATOM 721 C C . ASN A 1 93 ? -6.988 19.547 16 1 97.56 93 ASN A C 1
ATOM 723 O O . ASN A 1 93 ? -6.387 18.469 16 1 97.56 93 ASN A O 1
ATOM 727 N N . PRO A 1 94 ? -7.441 20.109 17.125 1 98.38 94 PRO A N 1
ATOM 728 C CA . PRO A 1 94 ? -7.148 19.484 18.406 1 98.38 94 PRO A CA 1
ATOM 729 C C . PRO A 1 94 ? -7.734 18.078 18.516 1 98.38 94 PRO A C 1
ATOM 731 O O . PRO A 1 94 ? -7.172 17.219 19.219 1 98.38 94 PRO A O 1
ATOM 734 N N . PHE A 1 95 ? -8.828 17.828 17.797 1 98.19 95 PHE A N 1
ATOM 735 C CA . PHE A 1 95 ? -9.43 16.5 17.828 1 98.19 95 PHE A CA 1
ATOM 736 C C . PHE A 1 95 ? -8.555 15.492 17.109 1 98.19 95 PHE A C 1
ATOM 738 O O . PHE A 1 95 ? -8.531 14.312 17.469 1 98.19 95 PHE A O 1
ATOM 745 N N . ALA A 1 96 ? -7.828 15.945 16.109 1 98.31 96 ALA A N 1
ATOM 746 C CA . ALA A 1 96 ? -6.879 15.07 15.43 1 98.31 96 ALA A CA 1
ATOM 747 C C . ALA A 1 96 ? -5.742 14.656 16.359 1 98.31 96 ALA A C 1
ATOM 749 O O . ALA A 1 96 ? -5.355 13.492 16.406 1 98.31 96 ALA A O 1
ATOM 750 N N . VAL A 1 97 ? -5.27 15.586 17.156 1 98.75 97 V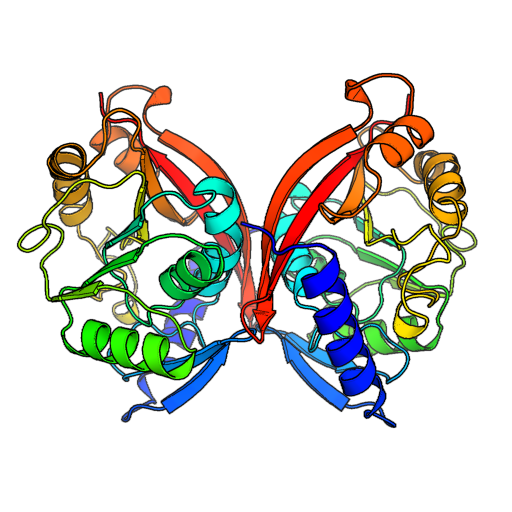AL A N 1
ATOM 751 C CA . VAL A 1 97 ? -4.188 15.328 18.109 1 98.75 97 VAL A CA 1
ATOM 752 C C . VAL A 1 97 ? -4.656 14.336 19.172 1 98.75 97 VAL A C 1
ATOM 754 O O . VAL A 1 97 ? -3.963 13.352 19.453 1 98.75 97 VAL A O 1
ATOM 757 N N . GLU A 1 98 ? -5.816 14.578 19.672 1 98.69 98 GLU A N 1
ATOM 758 C CA . GLU A 1 98 ? -6.387 13.672 20.656 1 98.69 98 GLU A CA 1
ATOM 759 C C . GLU A 1 98 ? -6.602 12.281 20.078 1 98.69 98 GLU A C 1
ATOM 761 O O . GLU A 1 98 ? -6.273 11.281 20.719 1 98.69 98 GLU A O 1
ATOM 766 N N . THR A 1 99 ? -7.156 12.281 18.875 1 98.62 99 THR A N 1
ATOM 767 C CA . THR A 1 99 ? -7.402 11.023 18.188 1 98.62 99 THR A CA 1
ATOM 768 C C . THR A 1 99 ? -6.105 10.242 18 1 98.62 99 THR A C 1
ATOM 770 O O . THR A 1 99 ? -6.047 9.047 18.297 1 98.62 99 THR A O 1
ATOM 773 N N . THR A 1 100 ? -5.074 10.914 17.562 1 98.81 100 THR A N 1
ATOM 774 C CA . THR A 1 100 ? -3.791 10.258 17.328 1 98.81 100 THR A CA 1
ATOM 775 C C . THR A 1 100 ? -3.203 9.734 18.625 1 98.81 100 THR A C 1
ATOM 777 O O . THR A 1 100 ? -2.699 8.609 18.672 1 98.81 100 THR A O 1
ATOM 780 N N . GLN A 1 101 ? -3.273 10.516 19.688 1 98.69 101 GLN A N 1
ATOM 781 C CA . GLN A 1 101 ? -2.785 10.078 20.984 1 98.69 101 GLN A CA 1
ATOM 782 C C . GLN A 1 101 ? -3.49 8.805 21.438 1 98.69 101 GLN A C 1
ATOM 784 O O . GLN A 1 101 ? -2.842 7.855 21.891 1 98.69 101 GLN A O 1
ATOM 789 N N . GLN A 1 102 ? -4.77 8.781 21.281 1 98.44 102 GLN A N 1
ATOM 790 C CA . GLN A 1 102 ? -5.555 7.613 21.672 1 98.44 102 GLN A CA 1
ATOM 791 C C . GLN A 1 102 ? -5.191 6.402 20.812 1 98.44 102 GLN A C 1
ATOM 793 O O . GLN A 1 102 ? -5.035 5.297 21.328 1 98.44 102 GLN A O 1
ATOM 798 N N . ASN A 1 103 ? -5.105 6.656 19.547 1 98.56 103 ASN A N 1
ATOM 799 C CA . ASN A 1 103 ? -4.797 5.559 18.625 1 98.56 103 ASN A CA 1
ATOM 800 C C . ASN A 1 103 ? -3.4 4.996 18.891 1 98.56 103 ASN A C 1
ATOM 802 O O . ASN A 1 103 ? -3.182 3.789 18.766 1 98.56 103 ASN A O 1
ATOM 806 N N . PHE A 1 104 ? -2.436 5.867 19.234 1 98.25 104 PHE A N 1
ATOM 807 C CA . PHE A 1 104 ? -1.102 5.391 19.578 1 98.25 104 PHE A CA 1
ATOM 808 C C . PHE A 1 104 ? -1.146 4.52 20.828 1 98.25 104 PHE A C 1
ATOM 810 O O . PHE A 1 104 ? -0.56 3.436 20.844 1 98.25 104 PHE A O 1
ATOM 817 N N . SER A 1 105 ? -1.889 4.992 21.828 1 97.81 105 SER A N 1
ATOM 818 C CA . SER A 1 105 ? -2.039 4.219 23.047 1 97.81 105 SER A CA 1
ATOM 819 C C . SER A 1 105 ? -2.709 2.877 22.781 1 97.81 105 SER A C 1
ATOM 821 O O . SER A 1 105 ? -2.238 1.838 23.25 1 97.81 105 SER A O 1
ATOM 823 N N . ARG A 1 106 ? -3.766 2.883 22 1 96.5 106 ARG A N 1
ATOM 824 C CA . ARG A 1 106 ? -4.535 1.687 21.672 1 96.5 106 ARG A CA 1
ATOM 825 C C . ARG A 1 106 ? -3.67 0.654 20.953 1 96.5 106 ARG A C 1
ATOM 827 O O . ARG A 1 106 ? -3.904 -0.55 21.078 1 96.5 106 ARG A O 1
ATOM 834 N N . ASN A 1 107 ? -2.719 1.087 20.266 1 96.25 107 ASN A N 1
ATOM 835 C CA . ASN A 1 107 ? -1.873 0.193 19.484 1 96.25 107 ASN A CA 1
ATOM 836 C C . ASN A 1 107 ? -0.5 0.014 20.125 1 96.25 107 ASN A C 1
ATOM 838 O O . ASN A 1 107 ? 0.447 -0.419 19.469 1 96.25 107 ASN A O 1
ATOM 842 N N . GLN A 1 108 ? -0.31 0.474 21.297 1 95.31 108 GLN A N 1
ATOM 843 C CA . GLN A 1 108 ? 0.884 0.288 22.109 1 95.31 108 GLN A CA 1
ATOM 844 C C . GLN A 1 108 ? 2.109 0.907 21.438 1 95.31 108 GLN A C 1
ATOM 846 O O . GLN A 1 108 ? 3.17 0.284 21.375 1 95.31 108 GLN A O 1
ATOM 851 N N . GLN A 1 109 ? 1.901 2.006 20.844 1 96.44 109 GLN A N 1
ATOM 852 C CA . GLN A 1 109 ? 2.984 2.805 20.281 1 96.44 109 GLN A CA 1
ATOM 853 C C . GLN A 1 109 ? 3.146 4.121 21.047 1 96.44 109 GLN A C 1
ATOM 855 O O . GLN A 1 109 ? 2.275 4.508 21.828 1 96.44 109 GLN A O 1
ATOM 860 N N . GLU A 1 110 ? 4.293 4.738 20.844 1 97.44 110 GLU A N 1
ATOM 861 C CA . GLU A 1 110 ? 4.574 6.012 21.5 1 97.44 110 GLU A CA 1
ATOM 862 C C . GLU A 1 110 ? 4.949 7.086 20.469 1 97.44 110 GLU A C 1
ATOM 864 O O . GLU A 1 110 ? 5.5 6.777 19.422 1 97.44 110 GLU A O 1
ATOM 869 N N . GLY A 1 111 ? 4.629 8.25 20.734 1 98.5 111 GLY A N 1
ATOM 870 C CA . GLY A 1 111 ? 4.945 9.445 19.953 1 98.5 111 GLY A CA 1
ATOM 871 C C . GLY A 1 111 ? 4.535 10.734 20.641 1 98.5 111 GLY A C 1
ATOM 872 O O . GLY A 1 111 ? 3.951 10.703 21.734 1 98.5 111 GLY A O 1
ATOM 873 N N . THR A 1 112 ? 4.969 11.836 20.125 1 98.81 112 THR A N 1
ATOM 874 C CA . THR A 1 112 ? 4.605 13.156 20.625 1 98.81 112 THR A CA 1
ATOM 875 C C . THR A 1 112 ? 3.707 13.891 19.641 1 98.81 112 THR A C 1
ATOM 877 O O . THR A 1 112 ? 4.039 14 18.453 1 98.81 112 THR A O 1
ATOM 880 N N . PHE A 1 113 ? 2.635 14.344 20.094 1 98.81 113 PHE A N 1
ATOM 881 C CA . PHE A 1 113 ? 1.66 14.984 19.219 1 98.81 113 PHE A CA 1
ATOM 882 C C . PHE A 1 113 ? 1.251 16.344 19.781 1 98.81 113 PHE A C 1
ATOM 884 O O . PHE A 1 113 ? 0.984 16.484 20.969 1 98.81 113 PHE A O 1
ATOM 891 N N . ILE A 1 114 ? 1.205 17.344 18.922 1 98.69 114 ILE A N 1
ATOM 892 C CA . ILE A 1 114 ? 1.06 18.734 19.359 1 98.69 114 ILE A CA 1
ATOM 893 C C . ILE A 1 114 ? 0.06 19.453 18.453 1 98.69 114 ILE A C 1
ATOM 895 O O . ILE A 1 114 ? 0.061 19.266 17.234 1 98.69 114 ILE A O 1
ATOM 899 N N . VAL A 1 115 ? -0.861 20.203 19.094 1 98.75 115 VAL A N 1
ATOM 900 C CA . VAL A 1 115 ? -1.688 21.109 18.297 1 98.75 115 VAL A CA 1
ATOM 901 C C . VAL A 1 115 ? -0.834 22.266 17.766 1 98.75 115 VAL A C 1
ATOM 903 O O . VAL A 1 115 ? -0.251 23.016 18.547 1 98.75 115 VAL A O 1
ATOM 906 N N . SER A 1 116 ? -0.752 22.391 16.469 1 98.69 116 SER A N 1
ATOM 907 C CA . SER A 1 116 ? 0.115 23.391 15.859 1 98.69 116 SER A CA 1
ATOM 908 C C . SER A 1 116 ? -0.38 23.797 14.477 1 98.69 116 SER A C 1
ATOM 910 O O . SER A 1 116 ? -0.923 22.969 13.742 1 98.69 116 SER A O 1
ATOM 912 N N . ASP A 1 117 ? -0.302 25.016 14.195 1 97.94 117 ASP A N 1
ATOM 913 C CA . ASP A 1 117 ? -0.412 25.484 12.812 1 97.94 117 ASP A CA 1
ATOM 914 C C . ASP A 1 117 ? 0.909 25.312 12.062 1 97.94 117 ASP A C 1
ATOM 916 O O . ASP A 1 117 ? 1.798 26.156 12.156 1 97.94 117 ASP A O 1
ATOM 920 N N . ILE A 1 118 ? 1.002 24.234 11.328 1 97.19 118 ILE A N 1
ATOM 921 C CA . ILE A 1 118 ? 2.203 23.766 10.648 1 97.19 118 ILE A CA 1
ATOM 922 C C . ILE A 1 118 ? 3.355 23.656 11.641 1 97.19 118 ILE A C 1
ATOM 924 O O . ILE A 1 118 ? 3.344 22.797 12.523 1 97.19 118 ILE A O 1
ATOM 928 N N . PHE A 1 119 ? 4.27 24.641 11.656 1 98.25 119 PHE A N 1
ATOM 929 C CA . PHE A 1 119 ? 5.48 24.453 12.445 1 98.25 119 PHE A CA 1
ATOM 930 C C . PHE A 1 119 ? 5.449 25.328 13.695 1 98.25 119 PHE A C 1
ATOM 932 O O . PHE A 1 119 ? 6.402 25.344 14.469 1 98.25 119 PHE A O 1
ATOM 939 N N . ASP A 1 120 ? 4.367 26.047 13.992 1 98.25 120 ASP A N 1
ATOM 940 C CA . ASP A 1 120 ? 4.297 27.094 15.008 1 98.25 120 ASP A CA 1
ATOM 941 C C . ASP A 1 120 ? 4.766 26.562 16.359 1 98.25 120 ASP A C 1
ATOM 943 O O . ASP A 1 120 ? 5.383 27.297 17.141 1 98.25 120 ASP A O 1
ATOM 947 N N . LYS A 1 121 ? 4.496 25.312 16.688 1 98.56 121 LYS A N 1
ATOM 948 C CA . LYS A 1 121 ? 4.793 24.797 18.016 1 98.56 121 LYS A CA 1
ATOM 949 C C . LYS A 1 121 ? 5.746 23.609 17.938 1 98.56 121 LYS A C 1
ATOM 951 O O . LYS A 1 121 ? 5.789 22.766 18.844 1 98.56 121 LYS A O 1
ATOM 956 N N . ILE A 1 122 ? 6.406 23.516 16.812 1 98.5 122 ILE A N 1
ATOM 957 C CA . ILE A 1 122 ? 7.32 22.391 16.609 1 98.5 122 ILE A CA 1
ATOM 958 C C . ILE A 1 122 ? 8.711 22.766 17.125 1 98.5 122 ILE A C 1
ATOM 960 O O . ILE A 1 122 ? 9.188 23.875 16.891 1 98.5 122 ILE A O 1
ATOM 964 N N . ASP A 1 123 ? 9.289 21.859 17.891 1 97.69 123 ASP A N 1
ATOM 965 C CA . ASP A 1 123 ? 10.68 21.984 18.328 1 97.69 123 ASP A CA 1
ATOM 966 C C . ASP A 1 123 ? 11.516 20.812 17.844 1 97.69 123 ASP A C 1
ATOM 968 O O . ASP A 1 123 ? 11 19.703 17.672 1 97.69 123 ASP A O 1
ATOM 972 N N . GLY A 1 124 ? 12.789 21.094 17.594 1 97.31 124 GLY A N 1
ATOM 973 C CA . GLY A 1 124 ? 13.703 20.016 17.234 1 97.31 124 GLY A CA 1
ATOM 974 C C . GLY A 1 124 ? 13.914 19.906 15.727 1 97.31 124 GLY A C 1
ATOM 975 O O . GLY A 1 124 ? 13.422 20.734 14.961 1 97.31 124 GLY A O 1
ATOM 976 N N . ARG A 1 125 ? 14.836 18.984 15.398 1 98.31 125 ARG A N 1
ATOM 977 C CA . ARG A 1 125 ? 15.148 18.688 14.008 1 98.31 125 ARG A CA 1
ATOM 978 C C . ARG A 1 125 ? 14.883 17.219 13.695 1 98.31 125 ARG A C 1
ATOM 980 O O . ARG A 1 125 ? 14.992 16.359 14.57 1 98.31 125 ARG A O 1
ATOM 987 N N . PHE A 1 126 ? 14.539 16.969 12.477 1 98.62 126 PHE A N 1
ATOM 988 C CA . PHE A 1 126 ? 14.078 15.648 12.086 1 98.62 126 PHE A CA 1
ATOM 989 C C . PHE A 1 126 ? 14.773 15.188 10.812 1 98.62 126 PHE A C 1
ATOM 991 O O . PHE A 1 126 ? 15.109 16 9.945 1 98.62 126 PHE A O 1
ATOM 998 N N . ASP A 1 127 ? 14.969 13.875 10.695 1 98.56 127 ASP A N 1
ATOM 999 C CA . ASP A 1 127 ? 15.523 13.297 9.469 1 98.56 127 ASP A CA 1
ATOM 1000 C C . ASP A 1 127 ? 14.531 13.406 8.312 1 98.56 127 ASP A C 1
ATOM 1002 O O . ASP A 1 127 ? 14.922 13.57 7.16 1 98.56 127 ASP A O 1
ATOM 1006 N N . PHE A 1 128 ? 13.258 13.281 8.664 1 98.69 128 PHE A N 1
ATOM 1007 C CA . PHE A 1 128 ? 12.211 13.375 7.656 1 98.69 128 PHE A CA 1
ATOM 1008 C C . PHE A 1 128 ? 11.039 14.211 8.156 1 98.69 128 PHE A C 1
ATOM 1010 O O . PHE A 1 128 ? 10.641 14.094 9.32 1 98.69 128 PHE A O 1
ATOM 1017 N N . ILE A 1 129 ? 10.57 15.07 7.32 1 98.81 129 ILE A N 1
ATOM 1018 C CA . ILE A 1 129 ? 9.305 15.789 7.496 1 98.81 129 ILE A CA 1
ATOM 1019 C C . ILE A 1 129 ? 8.336 15.406 6.379 1 98.81 129 ILE A C 1
ATOM 1021 O O . ILE A 1 129 ? 8.703 15.414 5.199 1 98.81 129 ILE A O 1
ATOM 1025 N N . PHE A 1 130 ? 7.145 15 6.758 1 98.81 130 PHE A N 1
ATOM 1026 C CA . PHE A 1 130 ? 6.152 14.555 5.785 1 98.81 130 PHE A CA 1
ATOM 1027 C C . PHE A 1 130 ? 4.84 15.305 5.977 1 98.81 130 PHE A C 1
ATOM 1029 O O . PHE A 1 130 ? 4.422 15.555 7.105 1 98.81 130 PHE A O 1
ATOM 1036 N N . TRP A 1 131 ? 4.211 15.648 4.871 1 98.62 131 TRP A N 1
ATOM 1037 C CA . TRP A 1 131 ? 2.873 16.219 4.895 1 98.62 131 TRP A CA 1
ATOM 1038 C C . TRP A 1 131 ? 2.027 15.688 3.746 1 98.62 131 TRP A C 1
ATOM 1040 O O . TRP A 1 131 ? 2.398 15.82 2.576 1 98.62 131 TRP A O 1
ATOM 1050 N N . ASN A 1 132 ? 0.961 14.93 4.09 1 97.88 132 ASN A N 1
ATOM 1051 C CA . ASN A 1 132 ? -0.1 14.719 3.113 1 97.88 132 ASN A CA 1
ATOM 1052 C C . ASN A 1 132 ? -0.927 15.984 2.9 1 97.88 132 ASN A C 1
ATOM 1054 O O . ASN A 1 132 ? -2.004 16.125 3.48 1 97.88 132 ASN A O 1
ATOM 1058 N N . HIS A 1 133 ? -0.461 16.875 2.076 1 96.88 133 HIS A N 1
ATOM 1059 C CA . HIS A 1 133 ? -0.92 18.25 2.004 1 96.88 133 HIS A CA 1
ATOM 1060 C C . HIS A 1 133 ? -2.217 18.359 1.209 1 96.88 133 HIS A C 1
ATOM 1062 O O . HIS A 1 133 ? -2.467 17.562 0.308 1 96.88 133 HIS A O 1
ATOM 1068 N N . PRO A 1 134 ? -3.043 19.312 1.624 1 95.69 134 PRO A N 1
ATOM 1069 C CA . PRO A 1 134 ? -4.168 19.609 0.731 1 95.69 134 PRO A CA 1
ATOM 1070 C C . PRO A 1 134 ? -3.719 20.125 -0.635 1 95.69 134 PRO A C 1
ATOM 1072 O O . PRO A 1 134 ? -2.855 21 -0.714 1 95.69 134 PRO A O 1
ATOM 1075 N N . TRP A 1 135 ? -4.32 19.578 -1.728 1 94.75 135 TRP A N 1
ATOM 1076 C CA . TRP A 1 135 ? -3.768 19.922 -3.033 1 94.75 135 TRP A CA 1
ATOM 1077 C C . TRP A 1 135 ? -4.859 20.406 -3.977 1 94.75 135 TRP A C 1
ATOM 1079 O O . TRP A 1 135 ? -4.617 20.609 -5.168 1 94.75 135 TRP A O 1
ATOM 1089 N N . GLN A 1 136 ? -6.066 20.516 -3.463 1 91.31 136 GLN A N 1
ATOM 1090 C CA . GLN A 1 136 ? -7.07 21.25 -4.23 1 91.31 136 GLN A CA 1
ATOM 1091 C C . GLN A 1 136 ? -6.836 22.75 -4.145 1 91.31 136 GLN A C 1
ATOM 1093 O O . GLN A 1 136 ? -6.812 23.328 -3.053 1 91.31 136 GLN A O 1
ATOM 1098 N N . ILE A 1 137 ? -6.762 23.453 -5.316 1 89.44 137 ILE A N 1
ATOM 1099 C CA . ILE A 1 137 ? -6.277 24.828 -5.25 1 89.44 137 ILE A CA 1
ATOM 1100 C C . ILE A 1 137 ? -7.25 25.75 -5.98 1 89.44 137 ILE A C 1
ATOM 1102 O O . ILE A 1 137 ? -7.062 26.969 -6 1 89.44 137 ILE A O 1
ATOM 1106 N N . ASP A 1 138 ? -8.133 25.094 -6.66 1 86.56 138 ASP A N 1
ATOM 1107 C CA . ASP A 1 138 ? -9.078 25.875 -7.449 1 86.56 138 ASP A CA 1
ATOM 1108 C C . ASP A 1 138 ? -10.469 25.859 -6.82 1 86.56 138 ASP A C 1
ATOM 1110 O O . ASP A 1 138 ? -10.953 24.797 -6.406 1 86.56 138 ASP A O 1
ATOM 1114 N N . ALA A 1 139 ? -11.086 26.984 -6.855 1 83.06 139 ALA A N 1
ATOM 1115 C CA . ALA A 1 139 ? -12.391 27.141 -6.211 1 83.06 139 ALA A CA 1
ATOM 1116 C C . ALA A 1 139 ? -13.484 26.438 -7.016 1 83.06 139 ALA A C 1
ATOM 1118 O O . ALA A 1 139 ? -14.609 26.281 -6.531 1 83.06 139 ALA A O 1
ATOM 1119 N N . SER A 1 140 ? -13.203 25.922 -8.148 1 83.5 140 SER A N 1
ATOM 1120 C CA . SER A 1 140 ? -14.211 25.297 -9 1 83.5 140 SER A CA 1
ATOM 1121 C C . SER A 1 140 ? -14.484 23.859 -8.57 1 83.5 140 SER A C 1
ATOM 1123 O O . SER A 1 140 ? -15.438 23.234 -9.055 1 83.5 140 SER A O 1
ATOM 1125 N N . VAL A 1 141 ? -13.664 23.391 -7.578 1 87.38 141 VAL A N 1
ATOM 1126 C CA . VAL A 1 141 ? -13.891 22.031 -7.117 1 87.38 141 VAL A CA 1
ATOM 1127 C C . VAL A 1 141 ? -15.188 21.969 -6.316 1 87.38 141 VAL A C 1
ATOM 1129 O O . VAL A 1 141 ? -15.664 22.984 -5.801 1 87.38 141 VAL A O 1
ATOM 1132 N N . PRO A 1 142 ? -15.812 20.781 -6.262 1 87.5 142 PRO A N 1
ATOM 1133 C CA . PRO A 1 142 ? -17.031 20.641 -5.457 1 87.5 142 PRO A CA 1
ATOM 1134 C C . PRO A 1 142 ? -16.844 21.141 -4.027 1 87.5 142 PRO A C 1
ATOM 1136 O O . PRO A 1 142 ? -15.758 21.031 -3.465 1 87.5 142 PRO A O 1
ATOM 1139 N N . ASP A 1 143 ? -17.891 21.688 -3.428 1 88.19 143 ASP A N 1
ATOM 1140 C CA . ASP A 1 143 ? -17.859 22.281 -2.092 1 88.19 143 ASP A CA 1
ATOM 1141 C C . ASP A 1 143 ? -17.375 21.266 -1.058 1 88.19 143 ASP A C 1
ATOM 1143 O O . ASP A 1 143 ? -16.703 21.625 -0.088 1 88.19 143 ASP A O 1
ATOM 1147 N N . GLU A 1 144 ? -17.703 20.016 -1.275 1 86.62 144 GLU A N 1
ATOM 1148 C CA . GLU A 1 144 ? 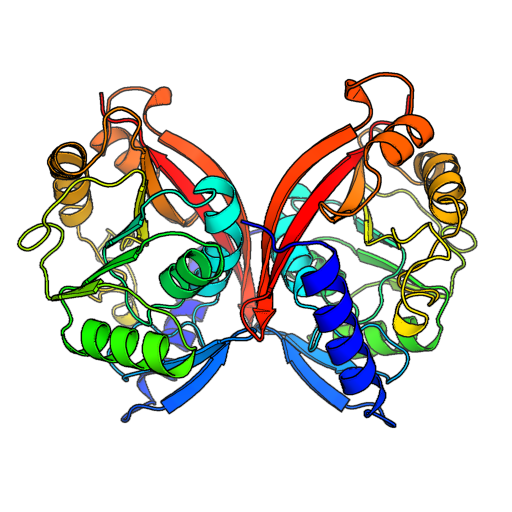-17.312 18.953 -0.358 1 86.62 144 GLU A CA 1
ATOM 1149 C C . GLU A 1 144 ? -15.789 18.859 -0.246 1 86.62 144 GLU A C 1
ATOM 1151 O O . GLU A 1 144 ? -15.266 18.391 0.769 1 86.62 144 GLU A O 1
ATOM 1156 N N . LEU A 1 145 ? -15.156 19.375 -1.252 1 87.12 145 LEU A N 1
ATOM 1157 C CA . LEU A 1 145 ? -13.703 19.25 -1.317 1 87.12 145 LEU A CA 1
ATOM 1158 C C . LEU A 1 145 ? -13.023 20.516 -0.817 1 87.12 145 LEU A C 1
ATOM 1160 O O . LEU A 1 145 ? -11.789 20.609 -0.813 1 87.12 145 LEU A O 1
ATOM 1164 N N . LYS A 1 146 ? -13.766 21.453 -0.453 1 86.31 146 LYS A N 1
ATOM 1165 C CA . LYS A 1 146 ? -13.219 22.719 0.025 1 86.31 146 LYS A CA 1
ATOM 1166 C C . LYS A 1 146 ? -13.133 22.75 1.549 1 86.31 146 LYS A C 1
ATOM 1168 O O . LYS A 1 146 ? -13.766 23.578 2.199 1 86.31 146 LYS A O 1
ATOM 1173 N N . THR A 1 147 ? -12.398 21.781 2.066 1 83.12 147 THR A N 1
ATOM 1174 C CA . THR A 1 147 ? -12.164 21.688 3.504 1 83.12 147 THR A CA 1
ATOM 1175 C C . THR A 1 147 ? -10.688 21.922 3.83 1 83.12 147 THR A C 1
ATOM 1177 O O . THR A 1 147 ? -9.844 21.906 2.936 1 83.12 147 THR A O 1
ATOM 1180 N N . GLU A 1 148 ? -10.43 22.156 5.105 1 80.75 148 GLU A N 1
ATOM 1181 C CA . GLU A 1 148 ? -9.062 22.375 5.555 1 80.75 148 GLU A CA 1
ATOM 1182 C C . GLU A 1 148 ? -8.188 21.156 5.277 1 80.75 148 GLU A C 1
ATOM 1184 O O . GLU A 1 148 ? -6.957 21.25 5.273 1 80.75 148 GLU A O 1
ATOM 1189 N N . LYS A 1 149 ? -8.75 20.031 4.98 1 84.06 149 LYS A N 1
ATOM 1190 C CA . LYS A 1 149 ? -8.031 18.781 4.777 1 84.06 149 LYS A CA 1
ATOM 1191 C C . LYS A 1 149 ? -7.66 18.594 3.309 1 84.06 149 LYS A C 1
ATOM 1193 O O . LYS A 1 149 ? -6.766 17.797 2.984 1 84.06 149 LYS A O 1
ATOM 1198 N N . THR A 1 150 ? -8.414 19.344 2.459 1 90.19 150 THR A N 1
ATOM 1199 C CA . THR A 1 150 ? -8.258 18.984 1.054 1 90.19 150 THR A CA 1
ATOM 1200 C C . THR A 1 150 ? -7.984 20.219 0.21 1 90.19 150 THR A C 1
ATOM 1202 O O . THR A 1 150 ? -7.535 20.125 -0.934 1 90.19 150 THR A O 1
ATOM 1205 N N . PHE A 1 151 ? -8.242 21.359 0.858 1 91.69 151 PHE A N 1
ATOM 1206 C CA . PHE A 1 151 ? -8.234 22.594 0.068 1 91.69 151 PHE A CA 1
ATOM 1207 C C . PHE A 1 151 ? -7.168 23.562 0.571 1 91.69 151 PHE A C 1
ATOM 1209 O O . PHE A 1 151 ? -7.07 23.812 1.773 1 91.69 151 PHE A O 1
ATOM 1216 N N . ASP A 1 152 ? -6.359 24.062 -0.323 1 94.62 152 ASP A N 1
ATOM 1217 C CA . ASP A 1 152 ? -5.328 25.078 -0.111 1 94.62 152 ASP A CA 1
ATOM 1218 C C . ASP A 1 152 ? -5.266 26.047 -1.284 1 94.62 152 ASP A C 1
ATOM 1220 O O . ASP A 1 152 ? -4.461 25.875 -2.201 1 94.62 152 ASP A O 1
ATOM 1224 N N . LEU A 1 153 ? -6.09 27.109 -1.154 1 91.12 153 LEU A N 1
ATOM 1225 C CA . LEU A 1 153 ? -6.199 28.047 -2.266 1 91.12 153 LEU A CA 1
ATOM 1226 C C . LEU A 1 153 ? -4.82 28.562 -2.686 1 91.12 153 LEU A C 1
ATOM 1228 O O . LEU A 1 153 ? -4.09 29.125 -1.872 1 91.12 153 LEU A O 1
ATOM 1232 N N . GLY A 1 154 ? -4.438 28.266 -3.918 1 91.56 154 GLY A N 1
ATOM 1233 C CA . GLY A 1 154 ? -3.188 28.734 -4.492 1 91.56 154 GLY A CA 1
ATOM 1234 C C . GLY A 1 154 ? -1.961 28.156 -3.809 1 91.56 154 GLY A C 1
ATOM 1235 O O . GLY A 1 154 ? -0.891 28.766 -3.822 1 91.56 154 GLY A O 1
ATOM 1236 N N . TYR A 1 155 ? -2.047 27.125 -3.047 1 95.81 155 TYR A N 1
ATOM 1237 C CA . TYR A 1 155 ? -0.963 26.438 -2.344 1 95.81 155 TYR A CA 1
ATOM 1238 C C . TYR A 1 155 ? -0.299 27.375 -1.338 1 95.81 155 TYR A C 1
ATOM 1240 O O . TYR A 1 155 ? 0.923 27.344 -1.173 1 95.81 155 TYR A O 1
ATOM 1248 N N . GLN A 1 156 ? -1.124 28.188 -0.67 1 95.31 156 GLN A N 1
ATOM 1249 C CA . GLN A 1 156 ? -0.59 29.125 0.311 1 95.31 156 GLN A CA 1
ATOM 1250 C C . GLN A 1 156 ? 0.047 28.391 1.486 1 95.31 156 GLN A C 1
ATOM 1252 O O . GLN A 1 156 ? 1.123 28.781 1.953 1 95.31 156 GLN A O 1
ATOM 1257 N N . LEU A 1 157 ? -0.633 27.438 1.997 1 96.44 157 LEU A N 1
ATOM 1258 C CA . LEU A 1 157 ? -0.101 26.656 3.107 1 96.44 157 LEU A CA 1
ATOM 1259 C C . LEU A 1 157 ? 1.149 25.906 2.686 1 96.44 157 LEU A C 1
ATOM 1261 O O . LEU A 1 157 ? 2.107 25.797 3.455 1 96.44 157 LEU A O 1
ATOM 1265 N N . LEU A 1 158 ? 1.109 25.344 1.485 1 96.69 158 LEU A N 1
ATOM 1266 C CA . LEU A 1 158 ? 2.271 24.609 0.985 1 96.69 158 LEU A CA 1
ATOM 1267 C C . LEU A 1 158 ? 3.48 25.531 0.867 1 96.69 158 LEU A C 1
ATOM 1269 O O . LEU A 1 158 ? 4.602 25.141 1.198 1 96.69 158 LEU A O 1
ATOM 1273 N N . GLN A 1 159 ? 3.262 26.75 0.372 1 95.88 159 GLN A N 1
ATOM 1274 C CA . GLN A 1 159 ? 4.34 27.734 0.284 1 95.88 159 GLN A CA 1
ATOM 1275 C C . GLN A 1 159 ? 4.973 27.969 1.65 1 95.88 159 GLN A C 1
ATOM 1277 O O . GLN A 1 159 ? 6.199 27.984 1.778 1 95.88 159 GLN A O 1
ATOM 1282 N N . ARG A 1 160 ? 4.16 28.156 2.594 1 96.56 160 ARG A N 1
ATOM 1283 C CA . ARG A 1 160 ? 4.656 28.375 3.949 1 96.56 160 ARG A CA 1
ATOM 1284 C C . ARG A 1 160 ? 5.414 27.156 4.461 1 96.56 160 ARG A C 1
ATOM 1286 O O . ARG A 1 160 ? 6.492 27.297 5.043 1 96.56 160 ARG A O 1
ATOM 1293 N N . PHE A 1 161 ? 4.836 26 4.297 1 97.38 161 PHE A N 1
ATOM 1294 C CA . PHE A 1 161 ? 5.449 24.734 4.711 1 97.38 161 PHE A CA 1
ATOM 1295 C C . PHE A 1 161 ? 6.844 24.594 4.121 1 97.38 161 PHE A C 1
ATOM 1297 O O . PHE A 1 161 ? 7.801 24.312 4.84 1 97.38 161 PHE A O 1
ATOM 1304 N N . VAL A 1 162 ? 6.977 24.828 2.828 1 95.94 162 VAL A N 1
ATOM 1305 C CA . VAL A 1 162 ? 8.25 24.672 2.125 1 95.94 162 VAL A CA 1
ATOM 1306 C C . VAL A 1 162 ? 9.242 25.719 2.633 1 95.94 162 VAL A C 1
ATOM 1308 O O . VAL A 1 162 ? 10.406 25.391 2.889 1 95.94 162 VAL A O 1
ATOM 1311 N N . ALA A 1 163 ? 8.828 26.906 2.869 1 94.5 163 ALA A N 1
ATOM 1312 C CA . ALA A 1 163 ? 9.688 28 3.305 1 94.5 163 ALA A CA 1
ATOM 1313 C C . ALA A 1 163 ? 10.258 27.734 4.695 1 94.5 163 ALA A C 1
ATOM 1315 O O . ALA A 1 163 ? 11.383 28.125 5 1 94.5 163 ALA A O 1
ATOM 1316 N N . GLU A 1 164 ? 9.469 27.016 5.508 1 96.44 164 GLU A N 1
ATOM 1317 C CA . GLU A 1 164 ? 9.828 26.891 6.918 1 96.44 164 GLU A CA 1
ATOM 1318 C C . GLU A 1 164 ? 10.492 25.531 7.191 1 96.44 164 GLU A C 1
ATOM 1320 O O . GLU A 1 164 ? 11.211 25.391 8.18 1 96.44 164 GLU A O 1
ATOM 1325 N N . SER A 1 165 ? 10.289 24.547 6.398 1 96.88 165 SER A N 1
ATOM 1326 C CA . SER A 1 165 ? 10.617 23.156 6.703 1 96.88 165 SER A CA 1
ATOM 1327 C C . SER A 1 165 ? 12.117 22.984 6.945 1 96.88 165 SER A C 1
ATOM 1329 O O . SER A 1 165 ? 12.531 22.172 7.773 1 96.88 165 SER A O 1
ATOM 1331 N N . ALA A 1 166 ? 12.961 23.734 6.285 1 94.62 166 ALA A N 1
ATOM 1332 C CA . ALA A 1 166 ? 14.414 23.609 6.387 1 94.62 166 ALA A CA 1
ATOM 1333 C C . ALA A 1 166 ? 14.891 23.844 7.816 1 94.62 166 ALA A C 1
ATOM 1335 O O . ALA A 1 166 ? 15.883 23.266 8.25 1 94.62 166 ALA A O 1
ATOM 1336 N N . ASN A 1 167 ? 14.203 24.703 8.531 1 96.31 167 ASN A N 1
ATOM 1337 C CA . ASN A 1 167 ? 14.57 25.062 9.898 1 96.31 167 ASN A CA 1
ATOM 1338 C C . ASN A 1 167 ? 14.406 23.875 10.844 1 96.31 167 ASN A C 1
ATOM 1340 O O . ASN A 1 167 ? 14.906 23.906 11.977 1 96.31 167 ASN A O 1
ATOM 1344 N N . TYR A 1 168 ? 13.789 22.828 10.359 1 97.75 168 TYR A N 1
ATOM 1345 C CA . TYR A 1 168 ? 13.445 21.719 11.258 1 97.75 168 TYR A CA 1
ATOM 1346 C C . TYR A 1 168 ? 14.062 20.422 10.781 1 97.75 168 TYR A C 1
ATOM 1348 O O . TYR A 1 168 ? 13.688 19.344 11.25 1 97.75 168 TYR A O 1
ATOM 1356 N N . LEU A 1 169 ? 14.945 20.516 9.836 1 97.5 169 LEU A N 1
ATOM 1357 C CA . LEU A 1 169 ? 15.602 19.328 9.297 1 97.5 169 LEU A CA 1
ATOM 1358 C C . LEU A 1 169 ? 16.984 19.141 9.906 1 97.5 169 LEU A C 1
ATOM 1360 O O . LEU A 1 169 ? 17.688 20.125 10.164 1 97.5 169 LEU A O 1
ATOM 1364 N N . THR A 1 170 ? 17.391 17.922 10.086 1 97.31 170 THR A N 1
ATOM 1365 C CA . THR A 1 170 ? 18.797 17.609 10.336 1 97.31 170 THR A CA 1
ATOM 1366 C C . THR A 1 170 ? 19.656 17.875 9.102 1 97.31 170 THR A C 1
ATOM 1368 O O . THR A 1 170 ? 19.125 18.203 8.039 1 97.31 170 THR A O 1
ATOM 1371 N N . GLU A 1 171 ? 20.984 17.797 9.188 1 94.69 171 GLU A N 1
ATOM 1372 C CA . GLU A 1 171 ? 21.906 18.109 8.102 1 94.69 171 GLU A CA 1
ATOM 1373 C C . GLU A 1 171 ? 21.578 17.281 6.855 1 94.69 171 GLU A C 1
ATOM 1375 O O . GLU A 1 171 ? 21.688 17.797 5.734 1 94.69 171 GLU A O 1
ATOM 1380 N N . ASN A 1 172 ? 21.141 16.062 6.965 1 94.06 172 ASN A N 1
ATOM 1381 C CA . ASN A 1 172 ? 20.797 15.203 5.832 1 94.06 172 ASN A CA 1
ATOM 1382 C C . ASN A 1 172 ? 19.297 14.906 5.773 1 94.06 172 ASN A C 1
ATOM 1384 O O . ASN A 1 172 ? 18.891 13.898 5.203 1 94.06 172 ASN A O 1
ATOM 1388 N N . GLY A 1 173 ? 18.547 15.852 6.406 1 96.94 173 GLY A N 1
ATOM 1389 C CA . GLY A 1 173 ? 17.109 15.625 6.477 1 96.94 173 GLY A CA 1
ATOM 1390 C C . GLY A 1 173 ? 16.406 15.844 5.152 1 96.94 173 GLY A C 1
ATOM 1391 O O . GLY A 1 173 ? 16.922 16.547 4.281 1 96.94 173 GLY A O 1
ATOM 1392 N N . LYS A 1 174 ? 15.266 15.227 4.934 1 97 174 LYS A N 1
ATOM 1393 C CA . LYS A 1 174 ? 14.5 15.305 3.691 1 97 174 LYS A CA 1
ATOM 1394 C C . LYS A 1 174 ? 13.047 15.672 3.961 1 97 174 LYS A C 1
ATOM 1396 O O . LYS A 1 174 ? 12.5 15.32 5.012 1 97 174 LYS A O 1
ATOM 1401 N N . VAL A 1 175 ? 12.516 16.359 3.01 1 97.81 175 VAL A N 1
ATOM 1402 C CA . VAL A 1 175 ? 11.094 16.688 3.053 1 97.81 175 VAL A CA 1
ATOM 1403 C C . VAL A 1 175 ? 10.336 15.82 2.043 1 97.81 175 VAL A C 1
ATOM 1405 O O . VAL A 1 175 ? 10.727 15.734 0.875 1 97.81 175 VAL A O 1
ATOM 1408 N N . LEU A 1 176 ? 9.281 15.172 2.512 1 98.44 176 LEU A N 1
ATOM 1409 C CA . LEU A 1 176 ? 8.391 14.367 1.678 1 98.44 176 LEU A CA 1
ATOM 1410 C C . LEU A 1 176 ? 6.977 14.93 1.688 1 98.44 176 LEU A C 1
ATOM 1412 O O . LEU A 1 176 ? 6.508 15.43 2.715 1 98.44 176 LEU A O 1
ATOM 1416 N N . LEU A 1 177 ? 6.336 14.844 0.522 1 98.25 177 LEU A N 1
ATOM 1417 C CA . LEU A 1 177 ? 4.926 15.195 0.399 1 98.25 177 LEU A CA 1
ATOM 1418 C C . LEU A 1 177 ? 4.113 14.023 -0.137 1 98.25 177 LEU A C 1
ATOM 1420 O O . LEU A 1 177 ? 4.574 13.297 -1.022 1 98.25 177 LEU A O 1
ATOM 1424 N N . GLY A 1 178 ? 2.986 13.773 0.467 1 98.12 178 GLY A N 1
ATOM 1425 C CA . GLY A 1 178 ? 1.956 12.992 -0.199 1 98.12 178 GLY A CA 1
ATOM 1426 C C . GLY A 1 178 ? 1.067 13.82 -1.104 1 98.12 178 GLY A C 1
ATOM 1427 O O . GLY A 1 178 ? 0.576 14.883 -0.699 1 98.12 178 GLY A O 1
ATOM 1428 N N . THR A 1 179 ? 0.894 13.383 -2.303 1 97 179 THR A N 1
ATOM 1429 C CA . THR A 1 179 ? 0.043 14.109 -3.236 1 97 179 THR A CA 1
ATOM 1430 C C . THR A 1 179 ? -0.581 13.156 -4.254 1 97 179 THR A C 1
ATOM 1432 O O . THR A 1 179 ? -0.589 11.945 -4.051 1 97 179 THR A O 1
ATOM 1435 N N . SER A 1 180 ? -1.351 13.758 -5.164 1 95.5 180 SER A N 1
ATOM 1436 C CA . SER A 1 180 ? -2.121 13 -6.145 1 95.5 180 SER A CA 1
ATOM 1437 C C . SER A 1 180 ? -1.704 13.352 -7.57 1 95.5 180 SER A C 1
ATOM 1439 O O . SER A 1 180 ? -1.126 14.422 -7.805 1 95.5 180 SER A O 1
ATOM 1441 N N . SER A 1 181 ? -1.983 12.445 -8.5 1 93.81 181 SER A N 1
ATOM 1442 C CA . SER A 1 181 ? -1.779 12.734 -9.914 1 93.81 181 SER A CA 1
ATOM 1443 C C . SER A 1 181 ? -2.652 13.891 -10.375 1 93.81 181 SER A C 1
ATOM 1445 O O . SER A 1 181 ? -2.389 14.5 -11.414 1 93.81 181 SER A O 1
ATOM 1447 N N . PHE A 1 182 ? -3.633 14.273 -9.602 1 93.94 182 PHE A N 1
ATOM 1448 C CA . PHE A 1 182 ? -4.543 15.367 -9.938 1 93.94 182 PHE A CA 1
ATOM 1449 C C . PHE A 1 182 ? -4.016 16.688 -9.406 1 93.94 182 PHE A C 1
ATOM 1451 O O . PHE A 1 182 ? -4.527 17.75 -9.758 1 93.94 182 PHE A O 1
ATOM 1458 N N . ALA A 1 183 ? -3.004 16.641 -8.555 1 95 183 ALA A N 1
ATOM 1459 C CA . ALA A 1 183 ? -2.412 17.859 -8.023 1 95 183 ALA A CA 1
ATOM 1460 C C . ALA A 1 183 ? -1.658 18.625 -9.109 1 95 183 ALA A C 1
ATOM 1462 O O . ALA A 1 183 ? -1.294 18.047 -10.141 1 95 183 ALA A O 1
ATOM 1463 N N . ASP A 1 184 ? -1.479 19.938 -8.93 1 94.69 184 ASP A N 1
ATOM 1464 C CA . ASP A 1 184 ? -0.678 20.75 -9.836 1 94.69 184 ASP A CA 1
ATOM 1465 C C . ASP A 1 184 ? 0.811 20.609 -9.523 1 94.69 184 ASP A C 1
ATOM 1467 O O . ASP A 1 184 ? 1.39 21.469 -8.844 1 94.69 184 ASP A O 1
ATOM 1471 N N . LEU A 1 185 ? 1.415 19.625 -10.125 1 93.88 185 LEU A N 1
ATOM 1472 C CA . LEU A 1 185 ? 2.807 19.297 -9.836 1 93.88 185 LEU A CA 1
ATOM 1473 C C . LEU A 1 185 ? 3.734 20.406 -10.312 1 93.88 185 LEU A C 1
ATOM 1475 O O . LEU A 1 185 ? 4.77 20.672 -9.688 1 93.88 185 LEU A O 1
ATOM 1479 N N . GLU A 1 186 ? 3.361 21.047 -11.398 1 93.31 186 GLU A N 1
ATOM 1480 C CA . GLU A 1 186 ? 4.172 22.156 -11.891 1 93.31 186 GLU A CA 1
ATOM 1481 C C . GLU A 1 186 ? 4.176 23.312 -10.891 1 93.31 186 GLU A C 1
ATOM 1483 O O . GLU A 1 186 ? 5.219 23.922 -10.648 1 93.31 186 GLU A O 1
ATOM 1488 N N . ALA A 1 187 ? 3.023 23.562 -10.344 1 93.81 187 ALA A N 1
ATOM 1489 C CA . ALA A 1 187 ? 2.943 24.609 -9.328 1 93.81 187 ALA A CA 1
ATOM 1490 C C . ALA A 1 187 ? 3.764 24.25 -8.094 1 93.81 187 ALA A C 1
ATOM 1492 O O . ALA A 1 187 ? 4.449 25.094 -7.52 1 93.81 187 ALA A O 1
ATOM 1493 N N . ILE A 1 188 ? 3.707 22.984 -7.676 1 95 188 ILE A N 1
ATOM 1494 C CA . ILE A 1 188 ? 4.484 22.516 -6.531 1 95 188 ILE A CA 1
ATOM 1495 C C . ILE A 1 188 ? 5.977 22.688 -6.816 1 95 188 ILE A C 1
ATOM 1497 O O . ILE A 1 188 ? 6.723 23.203 -5.977 1 95 188 ILE A O 1
ATOM 1501 N N . ARG A 1 189 ? 6.402 22.328 -7.984 1 93.69 189 ARG A N 1
ATOM 1502 C CA . ARG A 1 189 ? 7.797 22.484 -8.383 1 93.69 189 ARG A CA 1
ATOM 1503 C C . ARG A 1 189 ? 8.242 23.938 -8.305 1 93.69 189 ARG A C 1
ATOM 1505 O O . ARG A 1 189 ? 9.352 24.234 -7.855 1 93.69 189 ARG A O 1
ATOM 1512 N N . SER A 1 190 ? 7.371 24.781 -8.766 1 92.62 190 SER A N 1
ATOM 1513 C CA . SER A 1 190 ? 7.672 26.203 -8.758 1 92.62 190 SER A CA 1
ATOM 1514 C C . SER A 1 190 ? 7.812 26.734 -7.328 1 92.62 190 SER A C 1
ATOM 1516 O O . SER A 1 190 ? 8.625 27.625 -7.07 1 92.62 190 SER A O 1
ATOM 1518 N N . ILE A 1 191 ? 7.062 26.203 -6.465 1 94.12 191 ILE A N 1
ATOM 1519 C CA . ILE A 1 191 ? 7.098 26.625 -5.066 1 94.12 191 ILE A CA 1
ATOM 1520 C C . ILE A 1 191 ? 8.406 26.172 -4.426 1 94.12 191 ILE A C 1
ATOM 1522 O O . ILE A 1 191 ? 9.023 26.922 -3.656 1 94.12 191 ILE A O 1
ATOM 1526 N N . VAL A 1 192 ? 8.875 25.016 -4.734 1 92.31 192 VAL A N 1
ATOM 1527 C CA . VAL A 1 192 ? 10.062 24.422 -4.121 1 92.31 192 VAL A CA 1
ATOM 1528 C C . VAL A 1 192 ? 11.32 25.047 -4.727 1 92.31 192 VAL A C 1
ATOM 1530 O O . VAL A 1 192 ? 12.258 25.375 -4.004 1 92.31 192 VAL A O 1
ATOM 1533 N N . GLY A 1 193 ? 11.406 25.172 -5.852 1 82.38 193 GLY A N 1
ATOM 1534 C CA . GLY A 1 193 ? 12.562 25.734 -6.531 1 82.38 193 GLY A CA 1
ATOM 1535 C C . GLY A 1 193 ? 12.508 25.578 -8.039 1 82.38 193 GLY A C 1
ATOM 1536 O O . GLY A 1 193 ? 11.664 24.844 -8.562 1 82.38 193 GLY A O 1
ATOM 1537 N N . LYS A 1 194 ? 13.531 26.328 -8.492 1 66.44 194 LYS A N 1
ATOM 1538 C CA . LYS A 1 194 ? 13.617 26.328 -9.953 1 66.44 194 LYS A CA 1
ATOM 1539 C C . LYS A 1 194 ? 14.352 25.094 -10.453 1 66.44 194 LYS A C 1
ATOM 1541 O O . LYS A 1 194 ? 15.25 24.578 -9.781 1 66.44 194 LYS A O 1
ATOM 1546 N N . GLY A 1 195 ? 13.812 24.328 -11.273 1 65.62 195 GLY A N 1
ATOM 1547 C CA . GLY A 1 195 ? 14.43 23.234 -12.008 1 65.62 195 GLY A CA 1
ATOM 1548 C C . GLY A 1 195 ? 13.836 21.875 -11.688 1 65.62 195 GLY A C 1
ATOM 1549 O O . GLY A 1 195 ? 13.133 21.734 -10.68 1 65.62 195 GLY A O 1
ATOM 1550 N N . ASN A 1 196 ? 14.039 20.969 -12.445 1 64.62 196 ASN A N 1
ATOM 1551 C CA . ASN A 1 196 ? 13.492 19.625 -12.398 1 64.62 196 ASN A CA 1
ATOM 1552 C C . ASN A 1 196 ? 14.008 18.844 -11.188 1 64.62 196 ASN A C 1
ATOM 1554 O O . ASN A 1 196 ? 13.352 17.906 -10.719 1 64.62 196 ASN A O 1
ATOM 1558 N N . GLU A 1 197 ? 15.023 19.312 -10.641 1 73.25 197 GLU A N 1
ATOM 1559 C CA . GLU A 1 197 ? 15.648 18.562 -9.555 1 73.25 197 GLU A CA 1
ATOM 1560 C C . GLU A 1 197 ? 15.008 18.906 -8.211 1 73.25 197 GLU A C 1
ATOM 1562 O O . GLU A 1 197 ? 15.234 18.219 -7.215 1 73.25 197 GLU A O 1
ATOM 1567 N N . SER A 1 198 ? 14.141 19.812 -8.234 1 86.44 198 SER A N 1
ATOM 1568 C CA . SER A 1 198 ? 13.578 20.281 -6.973 1 86.44 198 SER A CA 1
ATOM 1569 C C . SER A 1 198 ? 12.516 19.312 -6.445 1 86.44 198 SER A C 1
ATOM 1571 O O . SER A 1 198 ? 12.195 19.328 -5.258 1 86.44 198 SER A O 1
ATOM 1573 N N . LEU A 1 199 ? 11.992 18.5 -7.352 1 92.5 199 LEU A N 1
ATOM 1574 C CA . LEU A 1 199 ? 10.93 17.562 -6.984 1 92.5 199 LEU A CA 1
ATOM 1575 C C . LEU A 1 199 ? 11.156 16.203 -7.621 1 92.5 199 LEU A C 1
ATOM 1577 O O . LEU A 1 199 ? 11.375 16.109 -8.836 1 92.5 199 LEU A O 1
ATOM 1581 N N . GLU A 1 200 ? 11.203 15.219 -6.844 1 94.94 200 GLU A N 1
ATOM 1582 C CA . GLU A 1 200 ? 11.367 13.844 -7.309 1 94.94 200 GLU A CA 1
ATOM 1583 C C . GLU A 1 200 ? 10.234 12.953 -6.812 1 94.94 200 GLU A C 1
ATOM 1585 O O . GLU A 1 200 ? 10 12.859 -5.605 1 94.94 200 GLU A O 1
ATOM 1590 N N . ILE A 1 201 ? 9.516 12.352 -7.762 1 95.69 201 ILE A N 1
ATOM 1591 C CA . ILE A 1 201 ? 8.555 11.328 -7.363 1 95.69 201 ILE A CA 1
ATOM 1592 C C . ILE A 1 201 ? 9.289 10.062 -6.941 1 95.69 201 ILE A C 1
ATOM 1594 O O . ILE A 1 201 ? 9.891 9.375 -7.773 1 95.69 201 ILE A O 1
ATOM 1598 N N . VAL A 1 202 ? 9.18 9.688 -5.652 1 96.62 202 VAL A N 1
ATOM 1599 C CA . VAL A 1 202 ? 10 8.586 -5.148 1 96.62 202 VAL A CA 1
ATOM 1600 C C . VAL A 1 202 ? 9.148 7.328 -5.016 1 96.62 202 VAL A C 1
ATOM 1602 O O . VAL A 1 202 ? 9.68 6.227 -4.871 1 96.62 202 VAL A O 1
ATOM 1605 N N . ARG A 1 203 ? 7.879 7.512 -4.996 1 96.44 203 ARG A N 1
ATOM 1606 C CA . ARG A 1 203 ? 6.957 6.379 -4.992 1 96.44 203 ARG A CA 1
ATOM 1607 C C . ARG A 1 203 ? 5.66 6.727 -5.719 1 96.44 203 ARG A C 1
ATOM 1609 O O . ARG A 1 203 ? 5.195 7.867 -5.66 1 96.44 203 ARG A O 1
ATOM 1616 N N . THR A 1 204 ? 5.137 5.754 -6.477 1 95.31 204 THR A N 1
ATOM 1617 C CA . THR A 1 204 ? 3.83 5.848 -7.121 1 95.31 204 THR A CA 1
ATOM 1618 C C . THR A 1 204 ? 2.975 4.629 -6.793 1 95.31 204 THR A C 1
ATOM 1620 O O . THR A 1 204 ? 3.488 3.512 -6.691 1 95.31 204 THR A O 1
ATOM 1623 N N . GLY A 1 205 ? 1.662 4.84 -6.621 1 93.44 205 GLY A N 1
ATOM 1624 C CA . GLY A 1 205 ? 0.698 3.777 -6.395 1 93.44 205 GLY A CA 1
ATOM 1625 C C . GLY A 1 205 ? -0.704 4.133 -6.855 1 93.44 205 GLY A C 1
ATOM 1626 O O . GLY A 1 205 ? -0.967 5.277 -7.227 1 93.44 205 GLY A O 1
ATOM 1627 N N . LEU A 1 206 ? -1.538 3.131 -6.945 1 92.38 206 LEU A N 1
ATOM 1628 C CA . LEU A 1 206 ? -2.93 3.336 -7.332 1 92.38 206 LEU A CA 1
ATOM 1629 C C . LEU A 1 206 ? -3.877 2.809 -6.258 1 92.38 206 LEU A C 1
ATOM 1631 O O . LEU A 1 206 ? -3.703 1.692 -5.766 1 92.38 206 LEU A O 1
ATOM 1635 N N . GLY A 1 207 ? -4.789 3.645 -5.848 1 90.56 207 GLY A N 1
ATOM 1636 C CA . GLY A 1 207 ? -5.832 3.246 -4.914 1 90.56 207 GLY A CA 1
ATOM 1637 C C . GLY A 1 207 ? -7.199 3.121 -5.562 1 90.56 207 GLY A C 1
ATOM 1638 O O . GLY A 1 207 ? -7.562 3.932 -6.418 1 90.56 207 GLY A O 1
ATOM 1639 N N . HIS A 1 208 ? -7.824 1.989 -5.25 1 90.81 208 HIS A N 1
ATOM 1640 C CA . HIS A 1 208 ? -9.211 1.802 -5.648 1 90.81 208 HIS A CA 1
ATOM 1641 C C . HIS A 1 208 ? -10.164 2.441 -4.648 1 90.81 208 HIS A C 1
ATOM 1643 O O . HIS A 1 208 ? -10.047 2.217 -3.439 1 90.81 208 HIS A O 1
ATOM 1649 N N . LEU A 1 209 ? -11.148 3.279 -5.168 1 92.62 209 LEU A N 1
ATOM 1650 C CA . LEU A 1 209 ? -12.047 4.047 -4.309 1 92.62 209 LEU A CA 1
ATOM 1651 C C . LEU A 1 209 ? -13.461 3.488 -4.359 1 92.62 209 LEU A C 1
ATOM 1653 O O . LEU A 1 209 ? -14.414 4.16 -3.953 1 92.62 209 LEU A O 1
ATOM 1657 N N . GLY A 1 210 ? -13.602 2.301 -4.875 1 88.81 210 GLY A N 1
ATOM 1658 C CA . GLY A 1 210 ? -14.938 1.757 -5.074 1 88.81 210 GLY A CA 1
ATOM 1659 C C . GLY A 1 210 ? -15.586 2.232 -6.359 1 88.81 210 GLY A C 1
ATOM 1660 O O . GLY A 1 210 ? -15.188 3.252 -6.926 1 88.81 210 GLY A O 1
ATOM 1661 N N . ARG A 1 211 ? -16.578 1.45 -6.828 1 88.88 211 ARG A N 1
ATOM 1662 C CA . ARG A 1 211 ? -17.391 1.767 -8 1 88.88 211 ARG A CA 1
ATOM 1663 C C . ARG A 1 211 ? -16.516 1.963 -9.234 1 88.88 211 ARG A C 1
ATOM 1665 O O . ARG A 1 211 ? -16.781 2.857 -10.047 1 88.88 211 ARG A O 1
ATOM 1672 N N . GLY A 1 212 ? -15.477 1.332 -9.289 1 86.12 212 GLY A N 1
ATOM 1673 C CA . GLY A 1 212 ? -14.625 1.33 -10.469 1 86.12 212 GLY A CA 1
ATOM 1674 C C . GLY A 1 212 ? -13.75 2.564 -10.578 1 86.12 212 GLY A C 1
ATOM 1675 O O . GLY A 1 212 ? -13.188 2.84 -11.633 1 86.12 212 GLY A O 1
ATOM 1676 N N . VAL A 1 213 ? -13.641 3.406 -9.578 1 92.94 213 VAL A N 1
ATOM 1677 C CA . VAL A 1 213 ? -12.859 4.637 -9.602 1 92.94 213 VAL A CA 1
ATOM 1678 C C . VAL A 1 213 ? -11.5 4.398 -8.938 1 92.94 213 VAL A C 1
ATOM 1680 O O . VAL A 1 213 ? -11.43 3.822 -7.852 1 92.94 213 VAL A O 1
ATOM 1683 N N . THR A 1 214 ? -10.43 4.773 -9.656 1 94.06 214 THR A N 1
ATOM 1684 C CA . THR A 1 214 ? -9.07 4.648 -9.141 1 94.06 214 THR A CA 1
ATOM 1685 C C . THR A 1 214 ? -8.375 6.008 -9.125 1 94.06 214 THR A C 1
ATOM 1687 O O . THR A 1 214 ? -8.734 6.906 -9.883 1 94.06 214 THR A O 1
ATOM 1690 N N . GLU A 1 215 ? -7.48 6.148 -8.188 1 94.56 215 GLU A N 1
ATOM 1691 C CA . GLU A 1 215 ? -6.656 7.344 -8.039 1 94.56 215 GLU A CA 1
ATOM 1692 C C . GLU A 1 215 ? -5.176 6.98 -7.93 1 94.56 215 GLU A C 1
ATOM 1694 O O . GLU A 1 215 ? -4.82 5.98 -7.305 1 94.56 215 GLU A O 1
ATOM 1699 N N . GLU A 1 216 ? -4.363 7.746 -8.594 1 95 216 GLU A N 1
ATOM 1700 C CA . GLU A 1 216 ? -2.922 7.539 -8.492 1 95 216 GLU A CA 1
ATOM 1701 C C . GLU A 1 216 ? -2.297 8.484 -7.469 1 95 216 GLU A C 1
ATOM 1703 O O . GLU A 1 216 ? -2.531 9.688 -7.504 1 95 216 GLU A O 1
ATOM 1708 N N . TYR A 1 217 ? -1.493 7.914 -6.535 1 95.38 217 TYR A N 1
ATOM 1709 C CA . TYR A 1 217 ? -0.852 8.625 -5.434 1 95.38 217 TYR A CA 1
ATOM 1710 C C . TYR A 1 217 ? 0.651 8.734 -5.66 1 95.38 217 TYR A C 1
ATOM 1712 O O . TYR A 1 217 ? 1.257 7.863 -6.289 1 95.38 217 TYR A O 1
ATOM 1720 N N . TYR A 1 218 ? 1.213 9.82 -5.105 1 97.19 218 TYR A N 1
ATOM 1721 C CA . TYR A 1 218 ? 2.654 10.039 -5.16 1 97.19 218 TYR A CA 1
ATOM 1722 C C . TYR A 1 218 ? 3.213 10.344 -3.777 1 97.19 218 TYR A C 1
ATOM 1724 O O . TYR A 1 218 ? 2.568 11.031 -2.98 1 97.19 218 TYR A O 1
ATOM 1732 N N . ILE A 1 219 ? 4.344 9.75 -3.484 1 98.12 219 ILE A N 1
ATOM 1733 C CA . ILE A 1 219 ? 5.246 10.352 -2.508 1 98.12 219 ILE A CA 1
ATOM 1734 C C . ILE A 1 219 ? 6.355 11.109 -3.229 1 98.12 219 ILE A C 1
ATOM 1736 O O . ILE A 1 219 ? 7.082 10.539 -4.043 1 98.12 219 ILE A O 1
ATOM 1740 N N . VAL A 1 220 ? 6.445 12.414 -2.934 1 97.44 220 VAL A N 1
ATOM 1741 C CA . VAL A 1 220 ? 7.43 13.25 -3.615 1 97.44 220 VAL A CA 1
ATOM 1742 C C . VAL A 1 220 ? 8.445 13.773 -2.609 1 97.44 220 VAL A C 1
ATOM 1744 O O . VAL A 1 220 ? 8.094 14.133 -1.483 1 97.44 220 VAL A O 1
ATOM 1747 N N . GLN A 1 221 ? 9.672 13.695 -2.975 1 96.88 221 GLN A N 1
ATOM 1748 C CA . GLN A 1 221 ? 10.734 14.328 -2.201 1 96.88 221 GLN A CA 1
ATOM 1749 C C . GLN A 1 221 ? 11.07 15.711 -2.766 1 96.88 221 GLN A C 1
ATOM 1751 O O . GLN A 1 221 ? 11.273 15.859 -3.973 1 96.88 221 GLN A O 1
ATOM 1756 N N . ILE A 1 222 ? 11.07 16.688 -1.905 1 93.56 222 ILE A N 1
ATOM 1757 C CA . ILE A 1 222 ? 11.398 18.016 -2.396 1 93.56 222 ILE A CA 1
ATOM 1758 C C . ILE A 1 222 ? 12.758 18.438 -1.858 1 93.56 222 ILE A C 1
ATOM 1760 O O . ILE A 1 222 ? 13.117 18.109 -0.729 1 93.56 222 ILE A O 1
ATOM 1764 N N . GLN A 1 223 ? 13.547 18.984 -2.715 1 84.62 223 GLN A N 1
ATOM 1765 C CA . GLN A 1 223 ? 14.867 19.5 -2.385 1 84.62 223 GLN A CA 1
ATOM 1766 C C . GLN A 1 223 ? 14.883 21.016 -2.381 1 84.62 223 GLN A C 1
ATOM 1768 O O . GLN A 1 223 ? 14.594 21.656 -3.4 1 84.62 223 GLN A O 1
ATOM 1773 N N . GLN A 1 224 ? 15 21.453 -1.178 1 71.69 224 GLN A N 1
ATOM 1774 C CA . GLN A 1 224 ? 15.039 22.906 -1.079 1 71.69 224 GLN A CA 1
ATOM 1775 C C . GLN A 1 224 ? 16.406 23.453 -1.49 1 71.69 224 GLN A C 1
ATOM 1777 O O . GLN A 1 224 ? 17.422 22.828 -1.245 1 71.69 224 GLN A O 1
ATOM 1782 N N . SER A 1 225 ? 16.375 24.25 -2.498 1 58.91 225 SER A N 1
ATOM 1783 C CA . SER A 1 225 ? 17.578 24.969 -2.908 1 58.91 225 SER A CA 1
ATOM 1784 C C . SER A 1 225 ? 18.094 25.859 -1.787 1 58.91 225 SER A C 1
ATOM 1786 O O . SER A 1 225 ? 17.328 26.344 -0.962 1 58.91 225 SER A O 1
ATOM 1788 N N . MET B 1 1 ? 11.961 -0.299 10.688 1 81.69 1 MET B N 1
ATOM 1789 C CA . MET B 1 1 ? 12.719 -1.384 10.07 1 81.69 1 MET B CA 1
ATOM 1790 C C . MET B 1 1 ? 11.969 -2.705 10.18 1 81.69 1 MET B C 1
ATOM 1792 O O . MET B 1 1 ? 11.117 -2.869 11.055 1 81.69 1 MET B O 1
ATOM 1796 N N . ALA B 1 2 ? 12.312 -3.58 9.227 1 86.25 2 ALA B N 1
ATOM 1797 C CA . ALA B 1 2 ? 11.734 -4.918 9.32 1 86.25 2 ALA B CA 1
ATOM 1798 C C . ALA B 1 2 ? 12.141 -5.594 10.633 1 86.25 2 ALA B C 1
ATOM 1800 O O . ALA B 1 2 ? 13.242 -5.375 11.133 1 86.25 2 ALA B O 1
ATOM 1801 N N . SER B 1 3 ? 11.234 -6.363 11.156 1 92.38 3 SER B N 1
ATOM 1802 C CA . SER B 1 3 ? 11.523 -7.129 12.359 1 92.38 3 SER B CA 1
ATOM 1803 C C . SER B 1 3 ? 12.508 -8.258 12.078 1 92.38 3 SER B C 1
ATOM 1805 O O . SER B 1 3 ? 12.844 -8.523 10.922 1 92.38 3 SER B O 1
ATOM 1807 N N . SER B 1 4 ? 13.023 -8.883 13.195 1 93.69 4 SER B N 1
ATOM 1808 C CA . SER B 1 4 ? 13.914 -10.031 13.016 1 93.69 4 SER B CA 1
ATOM 1809 C C . SER B 1 4 ? 13.18 -11.203 12.383 1 93.69 4 SER B C 1
ATOM 1811 O O . SER B 1 4 ? 11.961 -11.328 12.516 1 93.69 4 SER B O 1
ATOM 1813 N N . ARG B 1 5 ? 13.922 -12.078 11.688 1 92.56 5 ARG B N 1
ATOM 1814 C CA . ARG B 1 5 ? 13.328 -13.266 11.07 1 92.56 5 ARG B CA 1
ATOM 1815 C C . ARG B 1 5 ? 12.641 -14.133 12.117 1 92.56 5 ARG B C 1
ATOM 1817 O O . ARG B 1 5 ? 11.562 -14.68 11.859 1 92.56 5 ARG B O 1
ATOM 1824 N N . GLN B 1 6 ? 13.242 -14.25 13.258 1 92.94 6 GLN B N 1
ATOM 1825 C CA . GLN B 1 6 ? 12.672 -15.07 14.32 1 92.94 6 GLN B CA 1
ATOM 1826 C C . GLN B 1 6 ? 11.312 -14.539 14.766 1 92.94 6 GLN B C 1
ATOM 1828 O O . GLN B 1 6 ? 10.352 -15.297 14.891 1 92.94 6 GLN B O 1
ATOM 1833 N N . ASP B 1 7 ? 11.203 -13.195 15.047 1 94.56 7 ASP B N 1
ATOM 1834 C CA . ASP B 1 7 ? 9.945 -12.578 15.445 1 94.56 7 ASP B CA 1
ATOM 1835 C C . ASP B 1 7 ? 8.898 -12.711 14.336 1 94.56 7 ASP B C 1
ATOM 1837 O O . ASP B 1 7 ? 7.727 -12.969 14.609 1 94.56 7 ASP B O 1
ATOM 1841 N N . TRP B 1 8 ? 9.375 -12.539 13.164 1 94.38 8 TRP B N 1
ATOM 1842 C CA . TRP B 1 8 ? 8.492 -12.656 12.008 1 94.38 8 TRP B CA 1
ATOM 1843 C C . TRP B 1 8 ? 7.934 -14.078 11.898 1 94.38 8 TRP B C 1
ATOM 1845 O O . TRP B 1 8 ? 6.73 -14.266 11.703 1 94.38 8 TRP B O 1
ATOM 1855 N N . GLU B 1 9 ? 8.773 -15.117 12.023 1 93.62 9 GLU B N 1
ATOM 1856 C CA . GLU B 1 9 ? 8.352 -16.5 11.906 1 93.62 9 GLU B CA 1
ATOM 1857 C C . GLU B 1 9 ? 7.305 -16.859 12.961 1 93.62 9 GLU B C 1
ATOM 1859 O O . GLU B 1 9 ? 6.328 -17.547 12.672 1 93.62 9 GLU B O 1
ATOM 1864 N N . LYS B 1 10 ? 7.535 -16.375 14.125 1 94.25 10 LYS B N 1
ATOM 1865 C CA . LYS B 1 10 ? 6.566 -16.609 15.188 1 94.25 10 LYS B CA 1
ATOM 1866 C C . LYS B 1 10 ? 5.219 -15.977 14.859 1 94.25 10 LYS B C 1
ATOM 1868 O O . LYS B 1 10 ? 4.176 -16.625 14.977 1 94.25 10 LYS B O 1
ATOM 1873 N N . ARG B 1 11 ? 5.266 -14.719 14.422 1 94.19 11 ARG B N 1
ATOM 1874 C CA . ARG B 1 11 ? 4.035 -13.992 14.117 1 94.19 11 ARG B CA 1
ATOM 1875 C C . ARG B 1 11 ? 3.299 -14.625 12.938 1 94.19 11 ARG B C 1
ATOM 1877 O O . ARG B 1 11 ? 2.082 -14.805 12.992 1 94.19 11 ARG B O 1
ATOM 1884 N N . ILE B 1 12 ? 4.051 -14.938 11.898 1 93.62 12 ILE B N 1
ATOM 1885 C CA . ILE B 1 12 ? 3.428 -15.5 10.711 1 93.62 12 ILE B CA 1
ATOM 1886 C C . ILE B 1 12 ? 2.822 -16.859 11.047 1 93.62 12 ILE B C 1
ATOM 1888 O O . ILE B 1 12 ? 1.758 -17.219 10.531 1 93.62 12 ILE B O 1
ATOM 1892 N N . SER B 1 13 ? 3.473 -17.641 11.891 1 93.44 13 SER B N 1
ATOM 1893 C CA . SER B 1 13 ? 2.916 -18.906 12.344 1 93.44 13 SER B CA 1
ATOM 1894 C C . SER B 1 13 ? 1.594 -18.703 13.078 1 93.44 13 SER B C 1
ATOM 1896 O O . SER B 1 13 ? 0.631 -19.438 12.844 1 93.44 13 SER B O 1
ATOM 1898 N N . ASP B 1 14 ? 1.552 -17.703 13.953 1 94.94 14 ASP B N 1
ATOM 1899 C CA . ASP B 1 14 ? 0.313 -17.359 14.656 1 94.94 14 ASP B CA 1
ATOM 1900 C C . ASP B 1 14 ? -0.801 -17.031 13.664 1 94.94 14 ASP B C 1
ATOM 1902 O O . ASP B 1 14 ? -1.939 -17.469 13.828 1 94.94 14 ASP B O 1
ATOM 1906 N N . LEU B 1 15 ? -0.47 -16.25 12.656 1 94.44 15 LEU B N 1
ATOM 1907 C CA . LEU B 1 15 ? -1.455 -15.805 11.672 1 94.44 15 LEU B CA 1
ATOM 1908 C C . LEU B 1 15 ? -1.953 -16.984 10.836 1 94.44 15 LEU B C 1
ATOM 1910 O O . LEU B 1 15 ? -3.145 -17.062 10.539 1 94.44 15 LEU B O 1
ATOM 1914 N N . ILE B 1 16 ? -1.056 -17.859 10.445 1 93.12 16 ILE B N 1
ATOM 1915 C CA . ILE B 1 16 ? -1.438 -19.047 9.688 1 93.12 16 ILE B CA 1
ATOM 1916 C C . ILE B 1 16 ? -2.396 -19.891 10.508 1 93.12 16 ILE B C 1
ATOM 1918 O O . ILE B 1 16 ? -3.416 -20.359 10 1 93.12 16 ILE B O 1
ATOM 1922 N N . ASN B 1 17 ? -2.104 -20.062 11.773 1 93.81 17 ASN B N 1
ATOM 1923 C CA . ASN B 1 17 ? -2.965 -20.844 12.664 1 93.81 17 ASN B CA 1
ATOM 1924 C C . ASN B 1 17 ? -4.336 -20.188 12.828 1 93.81 17 ASN B C 1
ATOM 1926 O O . ASN B 1 17 ? -5.355 -20.891 12.875 1 93.81 17 ASN B O 1
ATOM 1930 N N . GLU B 1 18 ? -4.352 -18.891 12.93 1 94.75 18 GLU B N 1
ATOM 1931 C CA . GLU B 1 18 ? -5.621 -18.172 13 1 94.75 18 GLU B CA 1
AT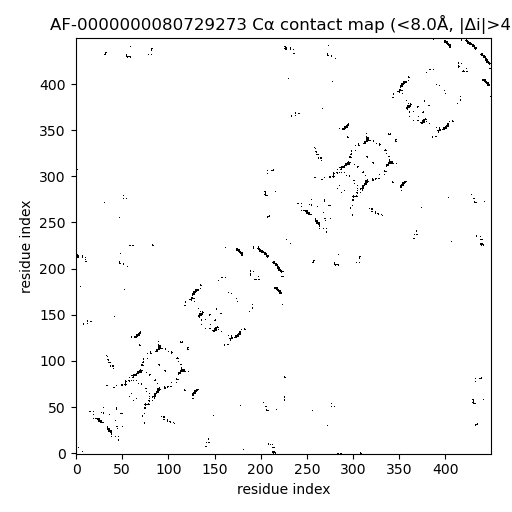OM 1932 C C . GLU B 1 18 ? -6.438 -18.359 11.719 1 94.75 18 GLU B C 1
ATOM 1934 O O . GLU B 1 18 ? -7.645 -18.578 11.781 1 94.75 18 GLU B O 1
ATOM 1939 N N . ALA B 1 19 ? -5.809 -18.266 10.617 1 93.62 19 ALA B N 1
ATOM 1940 C CA . ALA B 1 19 ? -6.473 -18.422 9.328 1 93.62 19 ALA B CA 1
ATOM 1941 C C . ALA B 1 19 ? -7.059 -19.828 9.18 1 93.62 19 ALA B C 1
ATOM 1943 O O . ALA B 1 19 ? -8.133 -20 8.594 1 93.62 19 ALA B O 1
ATOM 1944 N N . LYS B 1 20 ? -6.426 -20.797 9.719 1 92.69 20 LYS B N 1
ATOM 1945 C CA . LYS B 1 20 ? -6.824 -22.203 9.602 1 92.69 20 LYS B CA 1
ATOM 1946 C C . LYS B 1 20 ? -8.102 -22.469 10.398 1 92.69 20 LYS B C 1
ATOM 1948 O O . LYS B 1 20 ? -8.734 -23.516 10.227 1 92.69 20 LYS B O 1
ATOM 1953 N N . LYS B 1 21 ? -8.484 -21.547 11.234 1 95.44 21 LYS B N 1
ATOM 1954 C CA . LYS B 1 21 ? -9.703 -21.719 12.023 1 95.44 21 LYS B CA 1
ATOM 1955 C C . LYS B 1 21 ? -10.945 -21.609 11.156 1 95.44 21 LYS B C 1
ATOM 1957 O O . LYS B 1 21 ? -12.031 -22.047 11.547 1 95.44 21 LYS B O 1
ATOM 1962 N N . HIS B 1 22 ? -10.758 -20.938 10.039 1 96 22 HIS B N 1
ATOM 1963 C CA . HIS B 1 22 ? -11.875 -20.891 9.102 1 96 22 HIS B CA 1
ATOM 1964 C C . HIS B 1 22 ? -12.125 -22.266 8.469 1 96 22 HIS B C 1
ATOM 1966 O O . HIS B 1 22 ? -11.242 -22.812 7.809 1 96 22 HIS B O 1
ATOM 1972 N N . GLN B 1 23 ? -13.273 -22.812 8.648 1 95.25 23 GLN B N 1
ATOM 1973 C CA . GLN B 1 23 ? -13.594 -24.141 8.109 1 95.25 23 GLN B CA 1
ATOM 1974 C C . GLN B 1 23 ? -14.477 -24.031 6.867 1 95.25 23 GLN B C 1
ATOM 1976 O O . GLN B 1 23 ? -14.617 -25 6.117 1 95.25 23 GLN B O 1
ATOM 1981 N N . GLU B 1 24 ? -15.039 -22.891 6.75 1 97.19 24 GLU B N 1
ATOM 1982 C CA . GLU B 1 24 ? -15.875 -22.609 5.586 1 97.19 24 GLU B CA 1
ATOM 1983 C C . GLU B 1 24 ? -15.5 -21.281 4.949 1 97.19 24 GLU B C 1
ATOM 1985 O O . GLU B 1 24 ? -14.789 -20.469 5.555 1 97.19 24 GLU B O 1
ATOM 1990 N N . ALA B 1 25 ? -15.961 -21.172 3.738 1 97.38 25 ALA B N 1
ATOM 1991 C CA . ALA B 1 25 ? -15.742 -19.891 3.07 1 97.38 25 ALA B CA 1
ATOM 1992 C C . ALA B 1 25 ? -16.312 -18.734 3.896 1 97.38 25 ALA B C 1
ATOM 1994 O O . ALA B 1 25 ? -17.359 -18.875 4.543 1 97.38 25 ALA B O 1
ATOM 1995 N N . TYR B 1 26 ? -15.633 -17.625 3.934 1 97.69 26 TYR B N 1
ATOM 1996 C CA . TYR B 1 26 ? -16.062 -16.469 4.707 1 97.69 26 TYR B CA 1
ATOM 1997 C C . TYR B 1 26 ? -15.844 -15.18 3.92 1 97.69 26 TYR B C 1
ATOM 1999 O O . TYR B 1 26 ? -15.055 -15.148 2.971 1 97.69 26 TYR B O 1
ATOM 2007 N N . SER B 1 27 ? -16.578 -14.141 4.312 1 96.75 27 SER B N 1
ATOM 2008 C CA . SER B 1 27 ? -16.516 -12.844 3.654 1 96.75 27 SER B CA 1
ATOM 2009 C C . SER B 1 27 ? -15.562 -11.906 4.383 1 96.75 27 SER B C 1
ATOM 2011 O O . SER B 1 27 ? -15.477 -11.922 5.609 1 96.75 27 SER B O 1
ATOM 2013 N N . GLU B 1 28 ? -14.852 -11.172 3.631 1 95.06 28 GLU B N 1
ATOM 2014 C CA . GLU B 1 28 ? -13.945 -10.164 4.172 1 95.06 28 GLU B CA 1
ATOM 2015 C C . GLU B 1 28 ? -13.891 -8.93 3.271 1 95.06 28 GLU B C 1
ATOM 2017 O O . GLU B 1 28 ? -13.844 -9.055 2.045 1 95.06 28 GLU B O 1
ATOM 2022 N N . GLN B 1 29 ? -13.992 -7.754 3.896 1 92.19 29 GLN B N 1
ATOM 2023 C CA . GLN B 1 29 ? -13.734 -6.512 3.176 1 92.19 29 GLN B CA 1
ATOM 2024 C C . GLN B 1 29 ? -12.258 -6.133 3.24 1 92.19 29 GLN B C 1
ATOM 2026 O O . GLN B 1 29 ? -11.703 -5.961 4.328 1 92.19 29 GLN B O 1
ATOM 2031 N N . VAL B 1 30 ? -11.617 -6.062 2.129 1 91.69 30 VAL B N 1
ATOM 2032 C CA . VAL B 1 30 ? -10.234 -5.617 2.031 1 91.69 30 VAL B CA 1
ATOM 2033 C C . VAL B 1 30 ? -10.148 -4.391 1.123 1 91.69 30 VAL B C 1
ATOM 2035 O O . VAL B 1 30 ? -10.336 -4.496 -0.092 1 91.69 30 VAL B O 1
ATOM 2038 N N . GLY B 1 31 ? -9.844 -3.27 1.726 1 85.94 31 GLY B N 1
ATOM 2039 C CA . GLY B 1 31 ? -10.047 -2.045 0.972 1 85.94 31 GLY B CA 1
ATOM 2040 C C . GLY B 1 31 ? -11.477 -1.875 0.491 1 85.94 31 GLY B C 1
ATOM 2041 O O . GLY B 1 31 ? -12.422 -1.976 1.28 1 85.94 31 GLY B O 1
ATOM 2042 N N . TYR B 1 32 ? -11.641 -1.647 -0.79 1 87.12 32 TYR B N 1
ATOM 2043 C CA . TYR B 1 32 ? -12.984 -1.438 -1.314 1 87.12 32 TYR B CA 1
ATOM 2044 C C . TYR B 1 32 ? -13.492 -2.689 -2.02 1 87.12 32 TYR B C 1
ATOM 2046 O O . TYR B 1 32 ? -14.539 -2.658 -2.676 1 87.12 32 TYR B O 1
ATOM 2054 N N . PHE B 1 33 ? -12.719 -3.727 -1.886 1 93.62 33 PHE B N 1
ATOM 20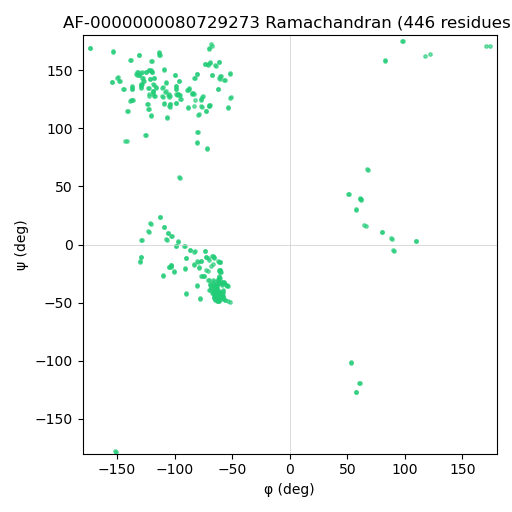55 C CA . PHE B 1 33 ? -13.156 -4.973 -2.498 1 93.62 33 PHE B CA 1
ATOM 2056 C C . PHE B 1 33 ? -13.82 -5.879 -1.465 1 93.62 33 PHE B C 1
ATOM 2058 O O . PHE B 1 33 ? -13.352 -5.98 -0.33 1 93.62 33 PHE B O 1
ATOM 2065 N N . GLN B 1 34 ? -14.867 -6.438 -1.864 1 94.44 34 GLN B N 1
ATOM 2066 C CA . GLN B 1 34 ? -15.516 -7.484 -1.088 1 94.44 34 GLN B CA 1
ATOM 2067 C C . GLN B 1 34 ? -15.078 -8.867 -1.55 1 94.44 34 GLN B C 1
ATOM 2069 O O . GLN B 1 34 ? -15.289 -9.242 -2.705 1 94.44 34 GLN B O 1
ATOM 2074 N N . LEU B 1 35 ? -14.586 -9.641 -0.606 1 97.44 35 LEU B N 1
ATOM 2075 C CA . LEU B 1 35 ? -14.023 -10.93 -0.993 1 97.44 35 LEU B CA 1
ATOM 2076 C C . LEU B 1 35 ? -14.742 -12.07 -0.283 1 97.44 35 LEU B C 1
ATOM 2078 O O . LEU B 1 35 ? -15.164 -11.922 0.865 1 97.44 35 LEU B O 1
ATOM 2082 N N . GLN B 1 36 ? -14.906 -13.125 -1.01 1 97.94 36 GLN B N 1
ATOM 2083 C CA . GLN B 1 36 ? -15.172 -14.438 -0.441 1 97.94 36 GLN B CA 1
ATOM 2084 C C . GLN B 1 36 ? -13.922 -15.312 -0.491 1 97.94 36 GLN B C 1
ATOM 2086 O O . GLN B 1 36 ? -13.328 -15.5 -1.557 1 97.94 36 GLN B O 1
ATOM 2091 N N . ILE B 1 37 ? -13.594 -15.867 0.676 1 97.88 37 ILE B N 1
ATOM 2092 C CA . ILE B 1 37 ? -12.312 -16.562 0.738 1 97.88 37 ILE B CA 1
ATOM 2093 C C . ILE B 1 37 ? -12.523 -18 1.177 1 97.88 37 ILE B C 1
ATOM 2095 O O . ILE B 1 37 ? -13.016 -18.266 2.281 1 97.88 37 ILE B O 1
ATOM 2099 N N . HIS B 1 38 ? -12.195 -18.922 0.315 1 97.88 38 HIS B N 1
ATOM 2100 C CA . HIS B 1 38 ? -12.188 -20.328 0.688 1 97.88 38 HIS B CA 1
ATOM 2101 C C . HIS B 1 38 ? -11.086 -20.625 1.7 1 97.88 38 HIS B C 1
ATOM 2103 O O . HIS B 1 38 ? -9.992 -20.062 1.619 1 97.88 38 HIS B O 1
ATOM 2109 N N . PRO B 1 39 ? -11.312 -21.547 2.627 1 96.31 39 PRO B N 1
ATOM 2110 C CA . PRO B 1 39 ? -10.352 -21.812 3.699 1 96.31 39 PRO B CA 1
ATOM 2111 C C . PRO B 1 39 ? -8.992 -22.266 3.174 1 96.31 39 PRO B C 1
ATOM 2113 O O . PRO B 1 39 ? -7.973 -22.078 3.84 1 96.31 39 PRO B O 1
ATOM 2116 N N . SER B 1 40 ? -8.953 -22.812 1.996 1 95.12 40 SER B N 1
ATOM 2117 C CA . SER B 1 40 ? -7.695 -23.328 1.474 1 95.12 40 SER B CA 1
ATOM 2118 C C . SER B 1 40 ? -6.949 -22.266 0.674 1 95.12 40 SER B C 1
ATOM 2120 O O . SER B 1 40 ? -5.848 -22.516 0.177 1 95.12 40 SER B O 1
ATOM 2122 N N . VAL B 1 41 ? -7.527 -21.062 0.532 1 96.44 41 VAL B N 1
ATOM 2123 C CA . VAL B 1 41 ? -6.953 -19.984 -0.262 1 96.44 41 VAL B CA 1
ATOM 2124 C C . VAL B 1 41 ? -6.227 -19 0.652 1 96.44 41 VAL B C 1
ATOM 2126 O O . VAL B 1 41 ? -6.73 -18.656 1.724 1 96.44 41 VAL B O 1
ATOM 2129 N N . TYR B 1 42 ? -5 -18.609 0.246 1 93.19 42 TYR B N 1
ATOM 2130 C CA . TYR B 1 42 ? -4.223 -17.625 0.978 1 93.19 42 TYR B CA 1
ATOM 2131 C C . TYR B 1 42 ? -5.051 -16.359 1.232 1 93.19 42 TYR B C 1
ATOM 2133 O O . TYR B 1 42 ? -5.645 -15.805 0.307 1 93.19 42 TYR B O 1
ATOM 2141 N N . SER B 1 43 ? -5.156 -15.914 2.486 1 94.31 43 SER B N 1
ATOM 2142 C CA . SER B 1 43 ? -6.145 -14.914 2.877 1 94.31 43 SER B CA 1
ATOM 2143 C C . SER B 1 43 ? -5.5 -13.547 3.068 1 94.31 43 SER B C 1
ATOM 2145 O O . SER B 1 43 ? -4.688 -13.359 3.975 1 94.31 43 SER B O 1
ATOM 2147 N N . PRO B 1 44 ? -5.953 -12.586 2.256 1 95 44 PRO B N 1
ATOM 2148 C CA . PRO B 1 44 ? -5.445 -11.227 2.457 1 95 44 PRO B CA 1
ATOM 2149 C C . PRO B 1 44 ? -5.879 -10.625 3.789 1 95 44 PRO B C 1
ATOM 2151 O O . PRO B 1 44 ? -5.375 -9.578 4.191 1 95 44 PRO B O 1
ATOM 2154 N N . LYS B 1 45 ? -6.828 -11.297 4.473 1 93.25 45 LYS B N 1
ATOM 2155 C CA . LYS B 1 45 ? -7.223 -10.852 5.805 1 93.25 45 LYS B CA 1
ATOM 2156 C C . LYS B 1 45 ? -6.055 -10.945 6.785 1 93.25 45 LYS B C 1
ATOM 2158 O O . LYS B 1 45 ? -5.871 -10.062 7.625 1 93.25 45 LYS B O 1
ATOM 2163 N N . TYR B 1 46 ? -5.289 -11.945 6.641 1 93.25 46 TYR B N 1
ATOM 2164 C CA . TYR B 1 46 ? -4.246 -12.25 7.617 1 93.25 46 TYR B CA 1
ATOM 2165 C C . TYR B 1 46 ? -2.871 -11.875 7.078 1 93.25 46 TYR B C 1
ATOM 2167 O O . TYR B 1 46 ? -1.917 -11.719 7.844 1 93.25 46 TYR B O 1
ATOM 2175 N N . PHE B 1 47 ? -2.773 -11.734 5.777 1 92.62 47 PHE B N 1
ATOM 2176 C CA . PHE B 1 47 ? -1.489 -11.5 5.125 1 92.62 47 PHE B CA 1
ATOM 2177 C C . PHE B 1 47 ? -1.538 -10.242 4.266 1 92.62 47 PHE B C 1
ATOM 2179 O O . PHE B 1 47 ? -1.859 -10.305 3.078 1 92.62 47 PHE B O 1
ATOM 2186 N N . PRO B 1 48 ? -1.119 -9.117 4.852 1 90.25 48 PRO B N 1
ATOM 2187 C CA . PRO B 1 48 ? -1.388 -7.797 4.266 1 90.25 48 PRO B CA 1
ATOM 2188 C C . PRO B 1 48 ? -0.547 -7.523 3.02 1 90.25 48 PRO B C 1
ATOM 2190 O O . PRO B 1 48 ? -0.802 -6.555 2.299 1 90.25 48 PRO B O 1
ATOM 2193 N N . GLU B 1 49 ? 0.476 -8.359 2.709 1 94 49 GLU B N 1
ATOM 2194 C CA . GLU B 1 49 ? 1.313 -8.117 1.539 1 94 49 GLU B CA 1
ATOM 2195 C C . GLU B 1 49 ? 0.495 -8.172 0.252 1 94 49 GLU B C 1
ATOM 2197 O O . GLU B 1 49 ? 0.812 -7.48 -0.721 1 94 49 GLU B O 1
ATOM 2202 N N . THR B 1 50 ? -0.556 -8.969 0.254 1 95.81 50 THR B N 1
ATOM 2203 C CA . THR B 1 50 ? -1.381 -9.109 -0.941 1 95.81 50 THR B CA 1
ATOM 2204 C C . THR B 1 50 ? -2.006 -7.77 -1.322 1 95.81 50 THR B C 1
ATOM 2206 O O . THR B 1 50 ? -1.981 -7.379 -2.49 1 95.81 50 THR B O 1
ATOM 2209 N N . LEU B 1 51 ? -2.574 -7.129 -0.326 1 94 51 LEU B N 1
ATOM 2210 C CA . LEU B 1 51 ? -3.141 -5.809 -0.585 1 94 51 LEU B CA 1
ATOM 2211 C C . LEU B 1 51 ? -2.062 -4.836 -1.058 1 94 51 LEU B C 1
ATOM 2213 O O . LEU B 1 51 ? -2.295 -4.047 -1.974 1 94 51 LEU B O 1
ATOM 2217 N N . TRP B 1 52 ? -0.901 -4.902 -0.407 1 94.88 52 TRP B N 1
ATOM 2218 C CA . TRP B 1 52 ? 0.192 -4.008 -0.78 1 94.88 52 TRP B CA 1
ATOM 2219 C C . TRP B 1 52 ? 0.574 -4.199 -2.244 1 94.88 52 TRP B C 1
ATOM 2221 O O . TRP B 1 52 ? 0.738 -3.223 -2.98 1 94.88 52 TRP B O 1
ATOM 2231 N N . TYR B 1 53 ? 0.705 -5.43 -2.711 1 97.44 53 TYR B N 1
ATOM 2232 C CA . TYR B 1 53 ? 1 -5.691 -4.113 1 97.44 53 TYR B CA 1
ATOM 2233 C C . TYR B 1 53 ? -0.094 -5.133 -5.016 1 97.44 53 TYR B C 1
ATOM 2235 O O . TYR B 1 53 ? 0.195 -4.508 -6.039 1 97.44 53 TYR B O 1
ATOM 2243 N N . GLY B 1 54 ? -1.352 -5.344 -4.641 1 96.5 54 GLY B N 1
ATOM 2244 C CA . GLY B 1 54 ? -2.473 -4.852 -5.43 1 96.5 54 GLY B CA 1
ATOM 2245 C C . GLY B 1 54 ? -2.463 -3.348 -5.605 1 96.5 54 GLY B C 1
ATOM 2246 O O . GLY B 1 54 ? -2.824 -2.84 -6.672 1 96.5 54 GLY B O 1
ATOM 2247 N N . GLN B 1 55 ? -2.014 -2.676 -4.621 1 93.81 55 GLN B N 1
ATOM 2248 C CA . GLN B 1 55 ? -2.045 -1.216 -4.637 1 93.81 55 GLN B CA 1
ATOM 2249 C C . GLN B 1 55 ? -0.846 -0.649 -5.391 1 93.81 55 GLN B C 1
ATOM 2251 O O . GLN B 1 55 ? -0.863 0.509 -5.812 1 93.81 55 GLN B O 1
ATOM 2256 N N . ASN B 1 56 ? 0.167 -1.454 -5.602 1 96.25 56 ASN B N 1
ATOM 2257 C CA . ASN B 1 56 ? 1.393 -0.899 -6.164 1 96.25 56 ASN B CA 1
ATOM 2258 C C . ASN B 1 56 ? 1.62 -1.377 -7.594 1 96.25 56 ASN B C 1
ATOM 2260 O O . ASN B 1 56 ? 2.176 -0.647 -8.414 1 96.25 56 ASN B O 1
ATOM 2264 N N . LEU B 1 57 ? 1.117 -2.525 -7.992 1 97.94 57 LEU B N 1
ATOM 2265 C CA . LEU B 1 57 ? 1.387 -3.109 -9.305 1 97.94 57 LEU B CA 1
ATOM 2266 C C . LEU B 1 57 ? 0.734 -2.287 -10.406 1 97.94 57 LEU B C 1
ATOM 2268 O O . LEU B 1 57 ? 1.31 -2.123 -11.484 1 97.94 57 LEU B O 1
ATOM 2272 N N . PRO B 1 58 ? -0.459 -1.743 -10.188 1 96.62 58 PRO B N 1
ATOM 2273 C CA . PRO B 1 58 ? -1.112 -1.024 -11.281 1 96.62 58 PRO B CA 1
ATOM 2274 C C . PRO B 1 58 ? -0.261 0.119 -11.828 1 96.62 58 PRO B C 1
ATOM 2276 O O . PRO B 1 58 ? -0.274 0.383 -13.039 1 96.62 58 PRO B O 1
ATOM 2279 N N . SER B 1 59 ? 0.537 0.767 -10.977 1 94.38 59 SER B N 1
ATOM 2280 C CA . SER B 1 59 ? 1.352 1.888 -11.43 1 94.38 59 SER B CA 1
ATOM 2281 C C . SER B 1 59 ? 2.574 1.403 -12.203 1 94.38 59 SER B C 1
ATOM 2283 O O . SER B 1 59 ? 3.238 2.189 -12.883 1 94.38 59 SER B O 1
ATOM 2285 N N . ILE B 1 60 ? 2.869 0.179 -12.109 1 96.44 60 ILE B N 1
ATOM 2286 C CA . ILE B 1 60 ? 3.949 -0.435 -12.875 1 96.44 60 ILE B CA 1
ATOM 2287 C C . ILE B 1 60 ? 3.406 -0.966 -14.203 1 96.44 60 ILE B C 1
ATOM 2289 O O . ILE B 1 60 ? 4.004 -0.748 -15.258 1 96.44 60 ILE B O 1
ATOM 2293 N N . VAL B 1 61 ? 2.209 -1.585 -14.148 1 97.12 61 VAL B N 1
ATOM 2294 C CA . VAL B 1 61 ? 1.614 -2.303 -15.273 1 97.12 61 VAL B CA 1
ATOM 2295 C C . VAL B 1 61 ? 0.951 -1.312 -16.234 1 97.12 61 VAL B C 1
ATOM 2297 O O . VAL B 1 61 ? 0.931 -1.528 -17.438 1 97.12 61 VAL B O 1
ATOM 2300 N N . LYS B 1 62 ? 0.389 -0.29 -15.719 1 94.06 62 LYS B N 1
ATOM 2301 C CA . LYS B 1 62 ? -0.164 0.842 -16.453 1 94.06 62 LYS B CA 1
ATOM 2302 C C . LYS B 1 62 ? -1.116 0.372 -17.547 1 94.06 62 LYS B C 1
ATOM 2304 O O . LYS B 1 62 ? -0.986 0.774 -18.703 1 94.06 62 LYS B O 1
ATOM 2309 N N . GLY B 1 63 ? -1.959 -0.621 -17.156 1 95.12 63 GLY B N 1
ATOM 2310 C CA . GLY B 1 63 ? -3.027 -1.019 -18.062 1 95.12 63 GLY B CA 1
ATOM 2311 C C . GLY B 1 63 ? -2.623 -2.125 -19.016 1 95.12 63 GLY B C 1
ATOM 2312 O O . GLY B 1 63 ? -3.441 -2.605 -19.812 1 95.12 63 GLY B O 1
ATOM 2313 N N . GLY B 1 64 ? -1.359 -2.566 -19.031 1 97.69 64 GLY B N 1
ATOM 2314 C CA . GLY B 1 64 ? -0.926 -3.678 -19.859 1 97.69 64 GLY B CA 1
ATOM 2315 C C . GLY B 1 64 ? -1.616 -4.984 -19.531 1 97.69 64 GLY B C 1
ATOM 2316 O O . GLY B 1 64 ? -2.123 -5.152 -18.422 1 97.69 64 GLY B O 1
ATOM 2317 N N . SER B 1 65 ? -1.639 -5.875 -20.5 1 98.69 65 SER B N 1
ATOM 2318 C CA . SER B 1 65 ? -2.176 -7.203 -20.219 1 98.69 65 SER B CA 1
ATOM 2319 C C . SER B 1 65 ? -1.374 -7.906 -19.125 1 98.69 65 SER B C 1
ATOM 2321 O O . SER B 1 65 ? -0.156 -7.742 -19.047 1 98.69 65 SER B O 1
ATOM 2323 N N . PHE B 1 66 ? -2.094 -8.641 -18.281 1 98.75 66 PHE B N 1
ATOM 2324 C CA . PHE B 1 66 ? -1.508 -9.109 -17.031 1 98.75 66 PHE B CA 1
ATOM 2325 C C . PHE B 1 66 ? -1.86 -10.57 -16.781 1 98.75 66 PHE B C 1
ATOM 2327 O O . PHE B 1 66 ? -3.037 -10.938 -16.797 1 98.75 66 PHE B O 1
ATOM 2334 N N . LEU B 1 67 ? -0.826 -11.406 -16.594 1 98.94 67 LEU B N 1
ATOM 2335 C CA . LEU B 1 67 ? -0.987 -12.781 -16.141 1 98.94 67 LEU B CA 1
ATOM 2336 C C . LEU B 1 67 ? -0.473 -12.945 -14.711 1 98.94 67 LEU B C 1
ATOM 2338 O O . LEU B 1 67 ? 0.692 -12.656 -14.43 1 98.94 67 LEU B O 1
ATOM 2342 N N . GLU B 1 68 ? -1.361 -13.375 -13.852 1 98.88 68 GLU B N 1
ATOM 2343 C CA . GLU B 1 68 ? -0.946 -13.711 -12.492 1 98.88 68 GLU B CA 1
ATOM 2344 C C . GLU B 1 68 ? -0.868 -15.219 -12.289 1 98.88 68 GLU B C 1
ATOM 2346 O O . GLU B 1 68 ? -1.847 -15.93 -12.523 1 98.88 68 GLU B O 1
ATOM 2351 N N . ILE B 1 69 ? 0.285 -15.68 -11.945 1 98.69 69 ILE B N 1
ATOM 2352 C CA . ILE B 1 69 ? 0.453 -17.047 -11.477 1 98.69 69 ILE B CA 1
ATOM 2353 C C . ILE B 1 69 ? 0.231 -17.109 -9.969 1 98.69 69 ILE B C 1
ATOM 2355 O O . ILE B 1 69 ? 0.758 -16.281 -9.219 1 98.69 69 ILE B O 1
ATOM 2359 N N . GLY B 1 70 ? -0.542 -18.109 -9.492 1 97.94 70 GLY B N 1
ATOM 2360 C CA . GLY B 1 70 ? -0.964 -18.109 -8.102 1 97.94 70 GLY B CA 1
ATOM 2361 C C . GLY B 1 70 ? -1.934 -16.984 -7.77 1 97.94 70 GLY B C 1
ATOM 2362 O O . GLY B 1 70 ? -1.663 -16.172 -6.898 1 97.94 70 GLY B O 1
ATOM 2363 N N . VAL B 1 71 ? -3.104 -17.047 -8.367 1 98.12 71 VAL B N 1
ATOM 2364 C CA . VAL B 1 71 ? -4.02 -15.906 -8.32 1 98.12 71 VAL B CA 1
ATOM 2365 C C . VAL B 1 71 ? -4.699 -15.836 -6.957 1 98.12 71 VAL B C 1
ATOM 2367 O O . VAL B 1 71 ? -5.145 -14.773 -6.531 1 98.12 71 VAL B O 1
ATOM 2370 N N . GLY B 1 72 ? -4.863 -17 -6.219 1 97.56 72 GLY B N 1
ATOM 2371 C CA . GLY B 1 72 ? -5.371 -17.016 -4.859 1 97.56 72 GLY B CA 1
ATOM 2372 C C . GLY B 1 72 ? -6.777 -16.453 -4.734 1 97.56 72 GLY B C 1
ATOM 2373 O O . GLY B 1 72 ? -7.707 -16.938 -5.383 1 97.56 72 GLY B O 1
ATOM 2374 N N . SER B 1 73 ? -6.91 -15.375 -3.936 1 97.94 73 SER B N 1
ATOM 2375 C CA . SER B 1 73 ? -8.203 -14.734 -3.729 1 97.94 73 SER B CA 1
ATOM 2376 C C . SER B 1 73 ? -8.555 -13.805 -4.891 1 97.94 73 SER B C 1
ATOM 2378 O O . SER B 1 73 ? -9.695 -13.359 -5.012 1 97.94 73 SER B O 1
ATOM 2380 N N . GLY B 1 74 ? -7.629 -13.5 -5.695 1 98.56 74 GLY B N 1
ATOM 2381 C CA . GLY B 1 74 ? -7.832 -12.633 -6.848 1 98.56 74 GLY B CA 1
ATOM 2382 C C . GLY B 1 74 ? -7.656 -11.164 -6.523 1 98.56 74 GLY B C 1
ATOM 2383 O O . GLY B 1 74 ? -7.832 -10.305 -7.391 1 98.56 74 GLY B O 1
ATOM 2384 N N . LEU B 1 75 ? -7.238 -10.852 -5.297 1 98.06 75 LEU B N 1
ATOM 2385 C CA . LEU B 1 75 ? -7.215 -9.461 -4.848 1 98.06 75 LEU B CA 1
ATOM 2386 C C . LEU B 1 75 ? -6.258 -8.633 -5.699 1 98.06 75 LEU B C 1
ATOM 2388 O O . LEU B 1 75 ? -6.59 -7.527 -6.117 1 98.06 75 LEU B O 1
ATOM 2392 N N . ILE B 1 76 ? -5.059 -9.156 -5.965 1 98.31 76 ILE B N 1
ATOM 2393 C CA . ILE B 1 76 ? -4.086 -8.438 -6.777 1 98.31 76 ILE B CA 1
ATOM 2394 C C . ILE B 1 76 ? -4.648 -8.203 -8.18 1 98.31 76 ILE B C 1
ATOM 2396 O O . ILE B 1 76 ? -4.648 -7.078 -8.68 1 98.31 76 ILE B O 1
ATOM 2400 N N . SER B 1 77 ? -5.188 -9.234 -8.773 1 98.62 77 SER B N 1
ATOM 2401 C CA . SER B 1 77 ? -5.754 -9.172 -10.117 1 98.62 77 SER B CA 1
ATOM 2402 C C . SER B 1 77 ? -6.953 -8.227 -10.164 1 98.62 77 SER B C 1
ATOM 2404 O O . SER B 1 77 ? -7.18 -7.555 -11.172 1 98.62 77 SER B O 1
ATOM 2406 N N . LEU B 1 78 ? -7.766 -8.172 -9.094 1 97.94 78 LEU B N 1
ATOM 2407 C CA . LEU B 1 78 ? -8.883 -7.238 -9.016 1 97.94 78 LEU B CA 1
ATOM 2408 C C . LEU B 1 78 ? -8.398 -5.801 -9.141 1 97.94 78 LEU B C 1
ATOM 2410 O O . LEU B 1 78 ? -9.008 -4.996 -9.852 1 97.94 78 LEU B O 1
ATOM 2414 N N . HIS B 1 79 ? -7.328 -5.488 -8.469 1 96.81 79 HIS B N 1
ATOM 2415 C CA . HIS B 1 79 ? -6.762 -4.148 -8.57 1 96.81 79 HIS B CA 1
ATOM 2416 C C . HIS B 1 79 ? -6.34 -3.836 -10.008 1 96.81 79 HIS B C 1
ATOM 2418 O O . HIS B 1 79 ? -6.574 -2.73 -10.5 1 96.81 79 HIS B O 1
ATOM 2424 N N . LEU B 1 80 ? -5.711 -4.801 -10.641 1 97.69 80 LEU B N 1
ATOM 2425 C CA . LEU B 1 80 ? -5.258 -4.598 -12.008 1 97.69 80 LEU B CA 1
ATOM 2426 C C . LEU B 1 80 ? -6.441 -4.426 -12.953 1 97.69 80 LEU B C 1
ATOM 2428 O O . LEU B 1 80 ? -6.434 -3.533 -13.805 1 97.69 80 LEU B O 1
ATOM 2432 N N . ALA B 1 81 ? -7.457 -5.25 -12.766 1 97.62 81 ALA B N 1
ATOM 2433 C CA . ALA B 1 81 ? -8.648 -5.133 -13.602 1 97.62 81 ALA B CA 1
ATOM 2434 C C . ALA B 1 81 ? -9.328 -3.785 -13.406 1 97.62 81 ALA B C 1
ATOM 2436 O O . ALA B 1 81 ? -9.672 -3.107 -14.375 1 97.62 81 ALA B O 1
ATOM 2437 N N . ALA B 1 82 ? -9.477 -3.412 -12.188 1 94.31 82 ALA B N 1
ATOM 2438 C CA . ALA B 1 82 ? -10.125 -2.145 -11.859 1 94.31 82 ALA B CA 1
ATOM 2439 C C . ALA B 1 82 ? -9.352 -0.966 -12.438 1 94.31 82 ALA B C 1
ATOM 2441 O O . ALA B 1 82 ? -9.922 0.103 -12.68 1 94.31 82 ALA B O 1
ATOM 2442 N N . SER B 1 83 ? -8.047 -1.218 -12.695 1 93.25 83 SER B N 1
ATOM 2443 C CA . SER B 1 83 ? -7.199 -0.153 -13.219 1 93.25 83 SER B CA 1
ATOM 2444 C C . SER B 1 83 ? -7.082 -0.236 -14.734 1 93.25 83 SER B C 1
ATOM 2446 O O . SER B 1 83 ? -6.277 0.473 -15.344 1 93.25 83 SER B O 1
ATOM 2448 N N . GLY B 1 84 ? -7.781 -1.192 -15.344 1 94.56 84 GLY B N 1
ATOM 2449 C CA . GLY B 1 84 ? -7.906 -1.162 -16.797 1 94.56 84 GLY B CA 1
ATOM 2450 C C . GLY B 1 84 ? -7.129 -2.266 -17.484 1 94.56 84 GLY B C 1
ATOM 2451 O O . GLY B 1 84 ? -7.09 -2.33 -18.719 1 94.56 84 GLY B O 1
ATOM 2452 N N . SER B 1 85 ? -6.508 -3.135 -16.781 1 97.31 85 SER B N 1
ATOM 2453 C CA . SER B 1 85 ? -5.75 -4.223 -17.391 1 97.31 85 SER B CA 1
ATOM 2454 C C . SER B 1 85 ? -6.66 -5.391 -17.766 1 97.31 85 SER B C 1
ATOM 2456 O O . SER B 1 85 ? -7.629 -5.68 -17.062 1 97.31 85 SER B O 1
ATOM 2458 N N . LYS B 1 86 ? -6.363 -6.016 -18.859 1 98.44 86 LYS B N 1
ATOM 2459 C CA . LYS B 1 86 ? -6.914 -7.34 -19.125 1 98.44 86 LYS B CA 1
ATOM 2460 C C . LYS B 1 86 ? -6.188 -8.414 -18.328 1 98.44 86 LYS B C 1
ATOM 2462 O O . LYS B 1 86 ? -4.973 -8.578 -18.453 1 98.44 86 LYS B O 1
ATOM 2467 N N . VAL B 1 87 ? -6.953 -9.172 -17.562 1 98.62 87 VAL B N 1
ATOM 2468 C CA . VAL B 1 87 ? -6.297 -10.031 -16.578 1 98.62 87 VAL B CA 1
ATOM 2469 C C . VAL B 1 87 ? -6.609 -11.492 -16.875 1 98.62 87 VAL B C 1
ATOM 2471 O O . VAL B 1 87 ? -7.758 -11.844 -17.172 1 98.62 87 VAL B O 1
ATOM 2474 N N . VAL B 1 88 ? -5.578 -12.297 -16.875 1 98.88 88 VAL B N 1
ATOM 2475 C CA . VAL B 1 88 ? -5.645 -13.758 -16.781 1 98.88 88 VAL B CA 1
ATOM 2476 C C . VAL B 1 88 ? -4.941 -14.234 -15.523 1 98.88 88 VAL B C 1
ATOM 2478 O O . VAL B 1 88 ? -3.914 -13.68 -15.125 1 98.88 88 VAL B O 1
ATOM 2481 N N . GLY B 1 89 ? -5.523 -15.141 -14.875 1 98.75 89 GLY B N 1
ATOM 2482 C CA . GLY B 1 89 ? -4.926 -15.703 -13.672 1 98.75 89 GLY B CA 1
ATOM 2483 C C . GLY B 1 89 ? -4.953 -17.219 -13.648 1 98.75 89 GLY B C 1
ATOM 2484 O O . GLY B 1 89 ? -5.906 -17.828 -14.125 1 98.75 89 GLY B O 1
ATOM 2485 N N . ALA B 1 90 ? -3.932 -17.812 -13.062 1 98.75 90 ALA B N 1
ATOM 2486 C CA . ALA B 1 90 ? -3.848 -19.25 -12.938 1 98.75 90 ALA B CA 1
ATOM 2487 C C . ALA B 1 90 ? -3.506 -19.656 -11.508 1 98.75 90 ALA B C 1
ATOM 2489 O O . ALA B 1 90 ? -2.809 -18.938 -10.797 1 98.75 90 ALA B O 1
ATOM 2490 N N . ASP B 1 91 ? -4.035 -20.734 -11.117 1 98.5 91 ASP B N 1
ATOM 2491 C CA . ASP B 1 91 ? -3.721 -21.359 -9.844 1 98.5 91 ASP B CA 1
ATOM 2492 C C . ASP B 1 91 ? -3.869 -22.875 -9.922 1 98.5 91 ASP B C 1
ATOM 2494 O O . ASP B 1 91 ? -4.746 -23.375 -10.633 1 98.5 91 ASP B O 1
ATOM 2498 N N . ILE B 1 92 ? -2.986 -23.562 -9.227 1 97.56 92 ILE B N 1
ATOM 2499 C CA . ILE B 1 92 ? -3.084 -25.016 -9.219 1 97.56 92 ILE B CA 1
ATOM 2500 C C . ILE B 1 92 ? -4.258 -25.453 -8.344 1 97.56 92 ILE B C 1
ATOM 2502 O O . ILE B 1 92 ? -4.82 -26.531 -8.539 1 97.56 92 ILE B O 1
ATOM 2506 N N . ASN B 1 93 ? -4.648 -24.625 -7.324 1 97.5 93 ASN B N 1
ATOM 2507 C CA . ASN B 1 93 ? -5.781 -24.875 -6.438 1 97.5 93 ASN B CA 1
ATOM 2508 C C . ASN B 1 93 ? -7.105 -24.5 -7.102 1 97.5 93 ASN B C 1
ATOM 2510 O O . ASN B 1 93 ? -7.387 -23.328 -7.32 1 97.5 93 ASN B O 1
ATOM 2514 N N . PRO B 1 94 ? -7.945 -25.5 -7.41 1 98.38 94 PRO B N 1
ATOM 2515 C CA . PRO B 1 94 ? -9.211 -25.188 -8.078 1 98.38 94 PRO B CA 1
ATOM 2516 C C . PRO B 1 94 ? -10.109 -24.281 -7.242 1 98.38 94 PRO B C 1
ATOM 2518 O O . PRO B 1 94 ? -10.883 -23.5 -7.797 1 98.38 94 PRO B O 1
ATOM 2521 N N . PHE B 1 95 ? -9.961 -24.344 -5.918 1 98.19 95 PHE B N 1
ATOM 2522 C CA . PHE B 1 95 ? -10.766 -23.484 -5.059 1 98.19 95 PHE B CA 1
ATOM 2523 C C . PHE B 1 95 ? -10.32 -22.031 -5.176 1 98.19 95 PHE B C 1
ATOM 2525 O O . PHE B 1 95 ? -11.133 -21.125 -5.031 1 98.19 95 PHE B O 1
ATOM 2532 N N . ALA B 1 96 ? -9.047 -21.828 -5.449 1 98.31 96 ALA B N 1
ATOM 2533 C CA . ALA B 1 96 ? -8.555 -20.484 -5.688 1 98.31 96 ALA B CA 1
ATOM 2534 C C . ALA B 1 96 ? -9.156 -19.891 -6.961 1 98.31 96 ALA B C 1
ATOM 2536 O O . ALA B 1 96 ? -9.578 -18.734 -6.98 1 98.31 96 ALA B O 1
ATOM 2537 N N . VAL B 1 97 ? -9.273 -20.703 -7.988 1 98.75 97 VAL B N 1
ATOM 2538 C CA . VAL B 1 97 ? -9.836 -20.266 -9.258 1 98.75 97 VAL B CA 1
ATOM 2539 C C . VAL B 1 97 ? -11.312 -19.922 -9.086 1 98.75 97 VAL B C 1
ATOM 2541 O O . VAL B 1 97 ? -11.766 -18.859 -9.523 1 98.75 97 VAL B O 1
ATOM 2544 N N . GLU B 1 98 ? -12 -20.781 -8.406 1 98.69 98 GLU B N 1
ATOM 2545 C CA . GLU B 1 98 ? -13.414 -20.531 -8.133 1 98.69 98 GLU B CA 1
ATOM 2546 C C . GLU B 1 98 ? -13.594 -19.266 -7.293 1 98.69 98 GLU B C 1
ATOM 2548 O O . GLU B 1 98 ? -14.469 -18.438 -7.582 1 98.69 98 GLU B O 1
ATOM 2553 N N . THR B 1 99 ? -12.766 -19.172 -6.273 1 98.62 99 THR B N 1
ATOM 2554 C CA . THR B 1 99 ? -12.805 -18.016 -5.391 1 98.62 99 THR B CA 1
ATOM 2555 C C . THR B 1 99 ? -12.586 -16.734 -6.176 1 98.62 99 THR B C 1
ATOM 2557 O O . THR B 1 99 ? -13.336 -15.766 -6.027 1 98.62 99 THR B O 1
ATOM 2560 N N . THR B 1 100 ? -11.586 -16.734 -7.031 1 98.81 100 THR B N 1
ATOM 2561 C CA . THR B 1 100 ? -11.266 -15.539 -7.816 1 98.81 100 THR B CA 1
ATOM 2562 C C . THR B 1 100 ? -12.406 -15.195 -8.766 1 98.81 100 THR B C 1
ATOM 2564 O O . THR B 1 100 ? -12.781 -14.031 -8.898 1 98.81 100 THR B O 1
ATOM 2567 N N . GLN B 1 101 ? -12.977 -16.188 -9.414 1 98.69 101 GLN B N 1
ATOM 2568 C CA . GLN B 1 101 ? -14.109 -15.961 -10.305 1 98.69 101 GLN B CA 1
ATOM 2569 C C . GLN B 1 101 ? -15.273 -15.305 -9.562 1 98.69 101 GLN B C 1
ATOM 2571 O O . GLN B 1 101 ? -15.859 -14.336 -10.047 1 98.69 101 GLN B O 1
ATOM 2576 N N . GLN B 1 102 ? -15.555 -15.805 -8.406 1 98.44 102 GLN B N 1
ATOM 2577 C CA . GLN B 1 102 ? -16.641 -15.258 -7.602 1 98.44 102 GLN B CA 1
ATOM 2578 C C . GLN B 1 102 ? -16.328 -13.82 -7.168 1 98.44 102 GLN B C 1
ATOM 2580 O O . GLN B 1 102 ? -17.203 -12.953 -7.23 1 98.44 102 GLN B O 1
ATOM 2585 N N . ASN B 1 103 ? -15.125 -13.641 -6.727 1 98.56 103 ASN B N 1
ATOM 2586 C CA . ASN B 1 103 ? -14.734 -12.312 -6.258 1 98.56 103 ASN B CA 1
ATOM 2587 C C . ASN B 1 103 ? -14.75 -11.289 -7.391 1 98.56 103 ASN B C 1
ATOM 2589 O O . ASN B 1 103 ? -15.109 -10.133 -7.18 1 98.56 103 ASN B O 1
ATOM 2593 N N . PHE B 1 104 ? -14.352 -11.711 -8.609 1 98.25 104 PHE B N 1
ATOM 2594 C CA . PHE B 1 104 ? -14.43 -10.82 -9.758 1 98.25 104 PHE B CA 1
ATOM 2595 C C . PHE B 1 104 ? -15.875 -10.445 -10.055 1 98.25 104 PHE B C 1
ATOM 2597 O O . PHE B 1 104 ? -16.188 -9.266 -10.258 1 98.25 104 PHE B O 1
ATOM 2604 N N . SER B 1 105 ? -16.75 -11.445 -10.023 1 97.81 105 SER B N 1
ATOM 2605 C CA . SER B 1 105 ? -18.172 -11.195 -10.258 1 97.81 105 SER B CA 1
ATOM 2606 C C . SER B 1 105 ? -18.75 -10.266 -9.195 1 97.81 105 SER B C 1
ATOM 2608 O O . SER B 1 105 ? -19.438 -9.305 -9.516 1 97.81 105 SER B O 1
ATOM 2610 N N . ARG B 1 106 ? -18.422 -10.523 -7.941 1 96.5 106 ARG B N 1
ATOM 2611 C CA . ARG B 1 106 ? -18.922 -9.742 -6.809 1 96.5 106 ARG B CA 1
ATOM 2612 C C . ARG B 1 106 ? -18.484 -8.281 -6.914 1 96.5 106 ARG B C 1
ATOM 2614 O O . ARG B 1 106 ? -19.188 -7.391 -6.434 1 96.5 106 ARG B O 1
ATOM 2621 N N . ASN B 1 107 ? -17.406 -8.039 -7.508 1 96.31 107 ASN B N 1
ATOM 2622 C CA . ASN B 1 107 ? -16.859 -6.688 -7.602 1 96.31 107 ASN B CA 1
ATOM 2623 C C . ASN B 1 107 ? -17.047 -6.109 -9.008 1 96.31 107 ASN B C 1
ATOM 2625 O O . ASN B 1 107 ? -16.391 -5.137 -9.367 1 96.31 107 ASN B O 1
ATOM 2629 N N . GLN B 1 108 ? -17.781 -6.738 -9.836 1 95.38 108 GLN B N 1
ATOM 2630 C CA . GLN B 1 108 ? -18.156 -6.281 -11.164 1 95.38 108 GLN B CA 1
ATOM 2631 C C . GLN B 1 108 ? -16.938 -6.086 -12.055 1 95.38 108 GLN B C 1
ATOM 2633 O O . GLN B 1 108 ? -16.828 -5.066 -12.742 1 95.38 108 GLN B O 1
ATOM 2638 N N . GLN B 1 109 ? -16.031 -6.961 -11.914 1 96.44 109 GLN B N 1
ATOM 2639 C CA . GLN B 1 109 ? -14.859 -7.012 -12.797 1 96.44 109 GLN B CA 1
ATOM 2640 C C . GLN B 1 109 ? -14.875 -8.273 -13.648 1 96.44 109 GLN B C 1
ATOM 2642 O O . GLN B 1 109 ? -15.641 -9.203 -13.391 1 96.44 109 GLN B O 1
ATOM 2647 N N . GLU B 1 110 ? -14.07 -8.242 -14.695 1 97.44 110 GLU B N 1
ATOM 2648 C CA . GLU B 1 110 ? -13.977 -9.391 -15.586 1 97.44 110 GLU B CA 1
ATOM 2649 C C . GLU B 1 110 ? -12.531 -9.867 -15.727 1 97.44 110 GLU B C 1
ATOM 2651 O O . GLU B 1 110 ? -11.594 -9.062 -15.617 1 97.44 110 GLU B O 1
ATOM 2656 N N . GLY B 1 111 ? -12.336 -11.078 -15.906 1 98.5 111 GLY B N 1
ATOM 2657 C CA . GLY B 1 111 ? -11.062 -11.742 -16.141 1 98.5 111 GLY B CA 1
ATOM 2658 C C . GLY B 1 111 ? -11.211 -13.211 -16.469 1 98.5 111 GLY B C 1
ATOM 2659 O O . GLY B 1 111 ? -12.32 -13.75 -16.469 1 98.5 111 GLY B O 1
ATOM 2660 N N . THR B 1 112 ? -10.141 -13.82 -16.906 1 98.81 112 THR B N 1
ATOM 2661 C CA . THR B 1 112 ? -10.109 -15.25 -17.203 1 98.81 112 THR B CA 1
ATOM 2662 C C . THR B 1 112 ? -9.242 -15.992 -16.203 1 98.81 112 THR B C 1
ATOM 2664 O O . THR B 1 112 ? -8.094 -15.609 -15.953 1 98.81 112 THR B O 1
ATOM 2667 N N . PHE B 1 113 ? -9.773 -16.984 -15.641 1 98.81 113 PHE B N 1
ATOM 2668 C CA . PHE B 1 113 ? -9.062 -17.719 -14.602 1 98.81 113 PHE B CA 1
ATOM 2669 C C . PHE B 1 113 ? -9.07 -19.219 -14.898 1 98.81 113 PHE B C 1
ATOM 2671 O O . PHE B 1 113 ? -10.102 -19.781 -15.266 1 98.81 113 PHE B O 1
ATOM 2678 N N . ILE B 1 114 ? -7.914 -19.844 -14.734 1 98.69 114 ILE B N 1
ATOM 2679 C CA . ILE B 1 114 ? -7.723 -21.203 -15.203 1 98.69 114 ILE B CA 1
ATOM 2680 C C . ILE B 1 114 ? -6.965 -22.016 -14.148 1 98.69 114 ILE B C 1
ATOM 2682 O O . ILE B 1 114 ? -6.023 -21.5 -13.531 1 98.69 114 ILE B O 1
ATOM 2686 N N . VAL B 1 115 ? -7.473 -23.25 -13.875 1 98.75 115 VAL B N 1
ATOM 2687 C CA . VAL B 1 115 ? -6.672 -24.156 -13.062 1 98.75 115 VAL B CA 1
ATOM 2688 C C . VAL B 1 115 ? -5.453 -24.625 -13.859 1 98.75 115 VAL B C 1
ATOM 2690 O O . VAL B 1 115 ? -5.594 -25.234 -14.922 1 98.75 115 VAL B O 1
ATOM 2693 N N . SER B 1 116 ? -4.266 -24.328 -13.359 1 98.62 116 SER B N 1
ATOM 2694 C CA . SER B 1 116 ? -3.043 -24.641 -14.094 1 98.62 116 SER B CA 1
ATOM 2695 C C . SER B 1 116 ? -1.861 -24.812 -13.148 1 98.62 116 SER B C 1
ATOM 2697 O O . SER B 1 116 ? -1.776 -24.141 -12.125 1 98.62 116 SER B O 1
ATOM 2699 N N . ASP B 1 117 ? -1.053 -25.75 -13.422 1 97.94 117 ASP B N 1
ATOM 2700 C CA . ASP B 1 117 ? 0.275 -25.812 -12.82 1 97.94 117 ASP B CA 1
ATOM 2701 C C . ASP B 1 117 ? 1.244 -24.875 -13.531 1 97.94 117 ASP B C 1
ATOM 2703 O O . ASP B 1 117 ? 1.821 -25.234 -14.562 1 97.94 117 ASP B O 1
ATOM 2707 N N . ILE B 1 118 ? 1.42 -23.703 -12.969 1 97.19 118 ILE B N 1
ATOM 2708 C CA . ILE B 1 118 ? 2.17 -22.594 -13.531 1 97.19 118 ILE B CA 1
ATOM 2709 C C . ILE B 1 118 ? 1.655 -22.281 -14.938 1 97.19 118 ILE B C 1
ATOM 2711 O O . ILE B 1 118 ? 0.535 -21.781 -15.102 1 97.19 118 ILE B O 1
ATOM 2715 N N . PHE B 1 119 ? 2.365 -22.719 -15.969 1 98.25 119 PHE B N 1
ATOM 2716 C CA . PHE B 1 119 ? 2.012 -22.266 -17.312 1 98.25 119 PHE B CA 1
ATOM 2717 C C . PHE B 1 119 ? 1.331 -23.375 -18.094 1 98.25 119 PHE B C 1
ATOM 2719 O O . PHE B 1 119 ? 0.977 -23.188 -19.266 1 98.25 119 PHE B O 1
ATOM 2726 N N . ASP B 1 120 ? 1.053 -24.531 -17.531 1 98.25 120 ASP B N 1
ATOM 2727 C CA . ASP B 1 120 ? 0.628 -25.734 -18.234 1 98.25 120 ASP B CA 1
ATOM 2728 C C . ASP B 1 120 ? -0.591 -25.469 -19.109 1 98.25 120 ASP B C 1
ATOM 2730 O O . ASP B 1 120 ? -0.727 -26.031 -20.203 1 98.25 120 ASP B O 1
ATOM 2734 N N . LYS B 1 121 ? -1.506 -24.609 -18.688 1 98.56 121 LYS B N 1
ATOM 2735 C CA . LYS B 1 121 ? -2.76 -24.391 -19.406 1 98.56 121 LYS B CA 1
ATOM 2736 C C . LYS B 1 121 ? -2.908 -22.938 -19.844 1 98.56 121 LYS B C 1
ATOM 2738 O O . LYS B 1 121 ? -4.023 -22.469 -20.078 1 98.56 121 LYS B O 1
ATOM 2743 N N . ILE B 1 122 ? -1.79 -22.266 -19.844 1 98.5 122 ILE B N 1
ATOM 2744 C CA . ILE B 1 122 ? -1.821 -20.859 -20.219 1 98.5 122 ILE B CA 1
ATOM 2745 C C . ILE B 1 122 ? -1.648 -20.703 -21.719 1 98.5 122 ILE B C 1
ATOM 2747 O O . ILE B 1 122 ? -0.813 -21.391 -22.328 1 98.5 122 ILE B O 1
ATOM 2751 N N . ASP B 1 123 ? -2.502 -19.875 -22.312 1 97.69 123 ASP B N 1
ATOM 2752 C CA . ASP B 1 123 ? -2.371 -19.5 -23.719 1 97.69 123 ASP B CA 1
ATOM 2753 C C . ASP B 1 123 ? -2.221 -18 -23.859 1 97.69 123 ASP B C 1
ATOM 2755 O O . ASP B 1 123 ? -2.719 -17.234 -23.047 1 97.69 123 ASP B O 1
ATOM 2759 N N . GLY B 1 124 ? -1.484 -17.609 -24.906 1 97.25 124 GLY B N 1
ATOM 2760 C CA . GLY B 1 124 ? -1.353 -16.188 -25.203 1 97.25 124 GLY B CA 1
ATOM 2761 C C . GLY B 1 124 ? -0.077 -15.586 -24.656 1 97.25 124 GLY B C 1
ATOM 2762 O O . GLY B 1 124 ? 0.772 -16.297 -24.109 1 97.25 124 GLY B O 1
ATOM 2763 N N . ARG B 1 125 ? 0.101 -14.312 -25.016 1 98.31 125 ARG B N 1
ATOM 2764 C CA . ARG B 1 125 ? 1.236 -13.516 -24.562 1 98.31 125 ARG B CA 1
ATOM 2765 C C . ARG B 1 125 ? 0.77 -12.297 -23.766 1 98.31 125 ARG B C 1
ATOM 2767 O O . ARG B 1 125 ? -0.306 -11.758 -24.031 1 98.31 125 ARG B O 1
ATOM 2774 N N . PHE B 1 126 ? 1.573 -11.914 -22.844 1 98.62 126 PHE B N 1
ATOM 2775 C CA . PHE B 1 126 ? 1.177 -10.867 -21.906 1 98.62 126 PHE B CA 1
ATOM 2776 C C . PHE B 1 126 ? 2.27 -9.812 -21.766 1 98.62 126 PHE B C 1
ATOM 2778 O O . PHE B 1 126 ? 3.457 -10.125 -21.891 1 98.62 126 PHE B O 1
ATOM 2785 N N . ASP B 1 127 ? 1.853 -8.57 -21.516 1 98.56 127 ASP B N 1
ATOM 2786 C CA . ASP B 1 127 ? 2.809 -7.496 -21.266 1 98.56 127 ASP B CA 1
ATOM 2787 C C . ASP B 1 127 ? 3.51 -7.695 -19.922 1 98.56 127 ASP B C 1
ATOM 2789 O O . ASP B 1 127 ? 4.684 -7.344 -19.766 1 98.56 127 ASP B O 1
ATOM 2793 N N . PHE B 1 128 ? 2.76 -8.242 -18.969 1 98.69 128 PHE B N 1
ATOM 2794 C CA . PHE B 1 128 ? 3.32 -8.492 -17.656 1 98.69 128 PHE B CA 1
ATOM 2795 C C . PHE B 1 128 ? 2.895 -9.859 -17.141 1 98.69 128 PHE B C 1
ATOM 2797 O O . PHE B 1 128 ? 1.741 -10.266 -17.297 1 98.69 128 PHE B O 1
ATOM 2804 N N . ILE B 1 129 ? 3.822 -10.578 -16.578 1 98.88 129 ILE B N 1
ATOM 2805 C CA . ILE B 1 129 ? 3.582 -11.789 -15.805 1 98.88 129 ILE B CA 1
ATOM 2806 C C . ILE B 1 129 ? 4.051 -11.578 -14.367 1 98.88 129 ILE B C 1
ATOM 2808 O O . ILE B 1 129 ? 5.16 -11.094 -14.133 1 98.88 129 ILE B O 1
ATOM 2812 N N . PHE B 1 130 ? 3.172 -11.852 -13.422 1 98.81 130 PHE B N 1
ATOM 2813 C CA . PHE B 1 130 ? 3.484 -11.641 -12.016 1 98.81 130 PHE B CA 1
ATOM 2814 C C . PHE B 1 130 ? 3.232 -12.906 -11.211 1 98.81 130 PHE B C 1
ATOM 2816 O O . PHE B 1 130 ? 2.258 -13.617 -11.453 1 98.81 130 PHE B O 1
ATOM 2823 N N . TRP B 1 131 ? 4.113 -13.172 -10.273 1 98.62 131 TRP B N 1
ATOM 2824 C CA . TRP B 1 131 ? 3.918 -14.258 -9.32 1 98.62 131 TRP B CA 1
ATOM 2825 C C . TRP B 1 131 ? 4.379 -13.844 -7.926 1 98.62 131 TRP B C 1
ATOM 2827 O O . TRP B 1 131 ? 5.535 -13.469 -7.73 1 98.62 131 TRP B O 1
ATOM 2837 N N . ASN B 1 132 ? 3.42 -13.758 -6.98 1 97.88 132 ASN B N 1
ATOM 2838 C CA . ASN B 1 132 ? 3.812 -13.773 -5.574 1 97.88 132 ASN B CA 1
ATOM 2839 C C . ASN B 1 132 ? 4.281 -15.156 -5.133 1 97.88 132 ASN B C 1
ATOM 2841 O O . ASN B 1 132 ? 3.514 -15.914 -4.539 1 97.88 132 ASN B O 1
ATOM 2845 N N . HIS B 1 133 ? 5.5 -15.477 -5.391 1 96.81 133 HIS B N 1
ATOM 2846 C CA . HIS B 1 133 ? 6.023 -16.844 -5.359 1 96.81 133 HIS B CA 1
ATOM 2847 C C . HIS B 1 133 ? 6.328 -17.281 -3.93 1 96.81 133 HIS B C 1
ATOM 2849 O O . HIS B 1 133 ? 6.656 -16.453 -3.076 1 96.81 133 HIS B O 1
ATOM 2855 N N . PRO B 1 134 ? 6.125 -18.578 -3.695 1 95.62 134 PRO B N 1
ATOM 2856 C CA . PRO B 1 134 ? 6.645 -19.062 -2.416 1 95.62 134 PRO B CA 1
ATOM 2857 C C . PRO B 1 134 ? 8.156 -18.938 -2.303 1 95.62 134 PRO B C 1
ATOM 2859 O O . PRO B 1 134 ? 8.883 -19.281 -3.236 1 95.62 134 PRO B O 1
ATOM 2862 N N . TRP B 1 135 ? 8.656 -18.422 -1.141 1 94.62 135 TRP B N 1
ATOM 2863 C CA . TRP B 1 135 ? 10.078 -18.109 -1.094 1 94.62 135 TRP B CA 1
ATOM 2864 C C . TRP B 1 135 ? 10.734 -18.75 0.132 1 94.62 135 TRP B C 1
ATOM 2866 O O . TRP B 1 135 ? 11.898 -18.484 0.427 1 94.62 135 TRP B O 1
ATOM 2876 N N . GLN B 1 136 ? 9.969 -19.516 0.869 1 91.25 136 GLN B N 1
ATOM 2877 C CA . GLN B 1 136 ? 10.609 -20.359 1.863 1 91.25 136 GLN B CA 1
ATOM 2878 C C . GLN B 1 136 ? 11.273 -21.578 1.207 1 91.25 136 GLN B C 1
ATOM 2880 O O . GLN B 1 136 ? 10.617 -22.344 0.513 1 91.25 136 GLN B O 1
ATOM 2885 N N . ILE B 1 137 ? 12.586 -21.812 1.493 1 89.5 137 ILE B N 1
ATOM 2886 C CA . ILE B 1 137 ? 13.289 -22.781 0.671 1 89.5 137 ILE B CA 1
ATOM 2887 C C . ILE B 1 137 ? 13.992 -23.797 1.567 1 89.5 137 ILE B C 1
ATOM 2889 O O . ILE B 1 137 ? 14.609 -24.75 1.076 1 89.5 137 ILE B O 1
ATOM 2893 N N . ASP B 1 138 ? 13.984 -23.438 2.818 1 86.56 138 ASP B N 1
ATOM 2894 C CA . ASP B 1 138 ? 14.695 -24.297 3.76 1 86.56 138 ASP B CA 1
ATOM 2895 C C . ASP B 1 138 ? 13.719 -25.078 4.645 1 86.56 138 ASP B C 1
ATOM 2897 O O . ASP B 1 138 ? 12.758 -24.5 5.16 1 86.56 138 ASP B O 1
ATOM 2901 N N . ALA B 1 139 ? 14.047 -26.297 4.855 1 82.94 139 ALA B N 1
ATOM 2902 C CA . ALA B 1 139 ? 13.164 -27.188 5.609 1 82.94 139 ALA B CA 1
ATOM 2903 C C . ALA B 1 139 ? 13.188 -26.844 7.098 1 82.94 139 ALA B C 1
ATOM 2905 O O . ALA B 1 139 ? 12.352 -27.328 7.863 1 82.94 139 ALA B O 1
ATOM 2906 N N . SER B 1 140 ? 13.992 -25.953 7.527 1 83.19 140 SER B N 1
ATOM 2907 C CA . SER B 1 140 ? 14.117 -25.625 8.945 1 83.19 140 SER B CA 1
ATOM 2908 C C . SER B 1 140 ? 13.047 -24.641 9.383 1 83.19 140 SER B C 1
ATOM 2910 O O . SER B 1 140 ? 12.875 -24.391 10.578 1 83.19 140 SER B O 1
ATOM 2912 N N . VAL B 1 141 ? 12.273 -24.156 8.367 1 87.25 141 VAL B N 1
ATOM 2913 C CA . VAL B 1 141 ? 11.211 -23.219 8.719 1 87.25 141 VAL B CA 1
ATOM 2914 C C . VAL B 1 141 ? 10.094 -23.953 9.461 1 87.25 141 VAL B C 1
ATOM 2916 O O . VAL B 1 141 ? 9.953 -25.172 9.336 1 87.25 141 VAL B O 1
ATOM 2919 N N . PRO B 1 142 ? 9.328 -23.234 10.281 1 87.19 142 PRO B N 1
ATOM 2920 C CA . PRO B 1 142 ? 8.203 -23.875 10.961 1 87.19 142 PRO B CA 1
ATOM 2921 C C . PRO B 1 142 ? 7.273 -24.625 10.008 1 87.19 142 PRO B C 1
ATOM 2923 O O . PRO B 1 142 ? 7.105 -24.203 8.859 1 87.19 142 PRO B O 1
ATOM 2926 N N . ASP B 1 143 ? 6.68 -25.719 10.461 1 88 143 ASP B N 1
ATOM 2927 C CA . ASP B 1 143 ? 5.824 -26.578 9.648 1 88 143 ASP B CA 1
ATOM 2928 C C . ASP B 1 143 ? 4.664 -25.781 9.047 1 88 143 ASP B C 1
ATOM 2930 O O . ASP B 1 143 ? 4.219 -26.078 7.934 1 88 143 ASP B O 1
ATOM 2934 N N . GLU B 1 144 ? 4.207 -24.812 9.75 1 86.31 144 GLU B N 1
ATOM 2935 C CA . GLU B 1 144 ? 3.098 -23.984 9.297 1 86.31 144 GLU B CA 1
ATOM 2936 C C . GLU B 1 144 ? 3.445 -23.266 7.992 1 86.31 144 GLU B C 1
ATOM 2938 O O . GLU B 1 144 ? 2.557 -22.906 7.215 1 86.31 144 GLU B O 1
ATOM 2943 N N . LEU B 1 145 ? 4.707 -23.156 7.797 1 86.94 145 LEU B N 1
ATOM 2944 C CA . LEU B 1 145 ? 5.172 -22.391 6.645 1 86.94 145 LEU B CA 1
ATOM 2945 C C . LEU B 1 145 ? 5.531 -23.312 5.488 1 86.94 145 LEU B C 1
ATOM 2947 O O . LEU B 1 145 ? 5.957 -22.859 4.426 1 86.94 145 LEU B O 1
ATOM 2951 N N . LYS B 1 146 ? 5.406 -24.531 5.676 1 86.06 146 LYS B N 1
ATOM 2952 C CA . LYS B 1 146 ? 5.734 -25.516 4.637 1 86.06 146 LYS B CA 1
ATOM 2953 C C . LYS B 1 146 ? 4.492 -25.922 3.85 1 86.06 146 LYS B C 1
ATOM 2955 O O . LYS B 1 146 ? 4.113 -27.094 3.838 1 86.06 146 LYS B O 1
ATOM 2960 N N . THR B 1 147 ? 3.863 -24.906 3.271 1 82.88 147 THR B N 1
ATOM 2961 C CA . THR B 1 147 ? 2.686 -25.125 2.438 1 82.88 147 THR B CA 1
ATOM 2962 C C . THR B 1 147 ? 2.98 -24.766 0.982 1 82.88 147 THR B C 1
ATOM 2964 O O . THR B 1 147 ? 3.996 -24.141 0.686 1 82.88 147 THR B O 1
ATOM 2967 N N . GLU B 1 148 ? 2.096 -25.219 0.11 1 80.38 148 GLU B N 1
ATOM 2968 C CA . GLU B 1 148 ? 2.248 -24.922 -1.312 1 80.38 148 GLU B CA 1
ATOM 2969 C C . GLU B 1 148 ? 2.225 -23.422 -1.573 1 80.38 148 GLU B C 1
ATOM 2971 O O . GLU B 1 148 ? 2.658 -22.969 -2.633 1 80.38 148 GLU B O 1
ATOM 2976 N N . LYS B 1 149 ? 1.796 -22.625 -0.658 1 84.12 149 LYS B N 1
ATOM 2977 C CA . LYS B 1 149 ? 1.646 -21.172 -0.815 1 84.12 149 LYS B CA 1
ATOM 2978 C C . LYS B 1 149 ? 2.916 -20.453 -0.394 1 84.12 149 LYS B C 1
ATOM 2980 O O . LYS B 1 149 ? 3.131 -19.297 -0.776 1 84.12 149 LYS B O 1
ATOM 2985 N N . THR B 1 150 ? 3.719 -21.172 0.429 1 90.12 150 THR B N 1
ATOM 2986 C CA . THR B 1 150 ? 4.797 -20.406 1.047 1 90.12 150 THR B CA 1
ATOM 2987 C C . THR B 1 150 ? 6.137 -21.125 0.857 1 90.12 150 THR B C 1
ATOM 2989 O O . THR B 1 150 ? 7.195 -20.516 1.035 1 90.12 150 THR B O 1
ATOM 2992 N N . PHE B 1 151 ? 5.996 -22.391 0.47 1 91.56 151 PHE B N 1
ATOM 2993 C CA . PHE B 1 151 ? 7.199 -23.203 0.488 1 91.56 151 PHE B CA 1
ATOM 2994 C C . PHE B 1 151 ? 7.535 -23.703 -0.913 1 91.56 151 PHE B C 1
ATOM 2996 O O . PHE B 1 151 ? 6.664 -24.203 -1.626 1 91.56 151 PHE B O 1
ATOM 3003 N N . ASP B 1 152 ? 8.773 -23.547 -1.314 1 94.56 152 ASP B N 1
ATOM 3004 C CA . ASP B 1 152 ? 9.367 -24.016 -2.564 1 94.56 152 ASP B CA 1
ATOM 3005 C C . ASP B 1 152 ? 10.797 -24.484 -2.35 1 94.56 152 ASP B C 1
ATOM 3007 O O . ASP B 1 152 ? 11.75 -23.734 -2.547 1 94.56 152 ASP B O 1
ATOM 3011 N N . LEU B 1 153 ? 10.891 -25.797 -2.027 1 91.25 153 LEU B N 1
ATOM 3012 C CA . LEU B 1 153 ? 12.203 -26.344 -1.686 1 91.25 153 LEU B CA 1
ATOM 3013 C C . LEU B 1 153 ? 13.211 -26.047 -2.789 1 91.25 153 LEU B C 1
ATOM 3015 O O . LEU B 1 153 ? 13.008 -26.438 -3.941 1 91.25 153 LEU B O 1
ATOM 3019 N N . GLY B 1 154 ? 14.242 -25.297 -2.447 1 91.5 154 GLY B N 1
ATOM 3020 C CA . GLY B 1 154 ? 15.328 -24.984 -3.365 1 91.5 154 GLY B CA 1
ATOM 3021 C C . GLY B 1 154 ? 14.898 -24.156 -4.551 1 91.5 154 GLY B C 1
ATOM 3022 O O . GLY B 1 154 ? 15.516 -24.188 -5.613 1 91.5 154 GLY B O 1
ATOM 3023 N N . TYR B 1 155 ? 13.781 -23.516 -4.543 1 95.88 155 TYR B N 1
ATOM 3024 C CA . TYR B 1 155 ? 13.234 -22.656 -5.59 1 95.88 155 TYR B CA 1
ATOM 3025 C C . TYR B 1 155 ? 13.016 -23.438 -6.879 1 95.88 155 TYR B C 1
ATOM 3027 O O . TYR B 1 155 ? 13.25 -22.922 -7.973 1 95.88 155 TYR B O 1
ATOM 3035 N N . GLN B 1 156 ? 12.539 -24.672 -6.719 1 95.38 156 GLN B N 1
ATOM 3036 C CA . GLN B 1 156 ? 12.297 -25.516 -7.887 1 95.38 156 GLN B CA 1
ATOM 3037 C C . GLN B 1 156 ? 11.195 -24.938 -8.766 1 95.38 156 GLN B C 1
ATOM 3039 O O . GLN B 1 156 ? 11.312 -24.906 -9.992 1 95.38 156 GLN B O 1
ATOM 3044 N N . LEU B 1 157 ? 10.133 -24.578 -8.164 1 96.5 157 LEU B N 1
ATOM 3045 C CA . LEU B 1 157 ? 9.031 -23.984 -8.906 1 96.5 157 LEU B CA 1
ATOM 3046 C C . LEU B 1 157 ? 9.453 -22.656 -9.547 1 96.5 157 LEU B C 1
ATOM 3048 O O . LEU B 1 157 ? 9.062 -22.359 -10.68 1 96.5 157 LEU B O 1
ATOM 3052 N N . LEU B 1 158 ? 10.203 -21.859 -8.805 1 96.75 158 LEU B N 1
ATOM 3053 C CA . LEU B 1 158 ? 10.68 -20.594 -9.344 1 96.75 158 LEU B CA 1
ATOM 3054 C C . LEU B 1 158 ? 11.57 -20.812 -10.562 1 96.75 158 LEU B C 1
ATOM 3056 O O . LEU B 1 158 ? 11.477 -20.094 -11.555 1 96.75 158 LEU B O 1
ATOM 3060 N N . GLN B 1 159 ? 12.438 -21.812 -10.484 1 96 159 GLN B N 1
ATOM 3061 C CA . GLN B 1 159 ? 13.289 -22.156 -11.617 1 96 159 GLN B CA 1
ATOM 3062 C C . GLN B 1 159 ? 12.453 -22.453 -12.859 1 96 159 GLN B C 1
ATOM 3064 O O . GLN B 1 159 ? 12.742 -21.969 -13.945 1 96 159 GLN B O 1
ATOM 3069 N N . ARG B 1 160 ? 11.484 -23.234 -12.664 1 96.62 160 ARG B N 1
ATOM 3070 C CA . ARG B 1 160 ? 10.602 -23.578 -13.773 1 96.62 160 ARG B CA 1
ATOM 3071 C C . ARG B 1 160 ? 9.883 -22.344 -14.305 1 96.62 160 ARG B C 1
ATOM 3073 O O . ARG B 1 160 ? 9.797 -22.156 -15.523 1 96.62 160 ARG B O 1
ATOM 3080 N N . PHE B 1 161 ? 9.32 -21.578 -13.422 1 97.38 161 PHE B N 1
ATOM 3081 C CA . PHE B 1 161 ? 8.625 -20.344 -13.773 1 97.38 161 PHE B CA 1
ATOM 3082 C C . PHE B 1 161 ? 9.508 -19.453 -14.633 1 97.38 161 PHE B C 1
ATOM 3084 O O . PHE B 1 161 ? 9.086 -18.984 -15.688 1 97.38 161 PHE B O 1
ATOM 3091 N N . VAL B 1 162 ? 10.734 -19.234 -14.211 1 96 162 VAL B N 1
ATOM 3092 C CA . VAL B 1 162 ? 11.672 -18.344 -14.906 1 96 162 VAL B CA 1
ATOM 3093 C C . VAL B 1 162 ? 12.016 -18.938 -16.266 1 96 162 VAL B C 1
ATOM 3095 O O . VAL B 1 162 ? 12.039 -18.234 -17.281 1 96 162 VAL B O 1
ATOM 3098 N N . ALA B 1 163 ? 12.195 -20.203 -16.359 1 94.62 163 ALA B N 1
ATOM 3099 C CA . ALA B 1 163 ? 12.586 -20.875 -17.594 1 94.62 163 ALA B CA 1
ATOM 3100 C C . ALA B 1 163 ? 11.484 -20.797 -18.641 1 94.62 163 ALA B C 1
ATOM 3102 O O . ALA B 1 163 ? 11.766 -20.719 -19.844 1 94.62 163 ALA B O 1
ATOM 3103 N N . GLU B 1 164 ? 10.242 -20.75 -18.156 1 96.5 164 GLU B N 1
ATOM 3104 C CA . GLU B 1 164 ? 9.117 -20.875 -19.078 1 96.5 164 GLU B CA 1
ATOM 3105 C C . GLU B 1 164 ? 8.508 -19.5 -19.391 1 96.5 164 GLU B C 1
ATOM 3107 O O . GLU B 1 164 ? 7.832 -19.328 -20.406 1 96.5 164 GLU B O 1
ATOM 3112 N N . SER B 1 165 ? 8.664 -18.531 -18.562 1 96.88 165 SER B N 1
ATOM 3113 C CA . SER B 1 165 ? 7.902 -17.281 -18.609 1 96.88 165 SER B CA 1
ATOM 3114 C C . SER B 1 165 ? 8.102 -16.547 -19.922 1 96.88 165 SER B C 1
ATOM 3116 O O . SER B 1 165 ? 7.176 -15.906 -20.438 1 96.88 165 SER B O 1
ATOM 3118 N N . ALA B 1 166 ? 9.258 -16.641 -20.547 1 94.69 166 ALA B N 1
ATOM 3119 C CA . ALA B 1 166 ? 9.57 -15.914 -21.766 1 94.69 166 ALA B CA 1
ATOM 3120 C C . ALA B 1 166 ? 8.633 -16.312 -22.906 1 94.69 166 ALA B C 1
ATOM 3122 O O . ALA B 1 166 ? 8.328 -15.508 -23.781 1 94.69 166 ALA B O 1
ATOM 3123 N N . ASN B 1 167 ? 8.188 -17.547 -22.891 1 96.38 167 ASN B N 1
ATOM 3124 C CA . ASN B 1 167 ? 7.312 -18.078 -23.938 1 96.38 167 ASN B CA 1
ATOM 3125 C C . ASN B 1 167 ? 5.941 -17.406 -23.906 1 96.38 167 ASN B C 1
ATOM 3127 O O . ASN B 1 167 ? 5.164 -17.531 -24.859 1 96.38 167 ASN B O 1
ATOM 3131 N N . TYR B 1 168 ? 5.688 -16.641 -22.875 1 97.81 168 TYR B N 1
ATOM 3132 C CA . TYR B 1 168 ? 4.34 -16.109 -22.703 1 97.81 168 TYR B CA 1
ATOM 3133 C C . TYR B 1 168 ? 4.359 -14.578 -22.625 1 97.81 168 TYR B C 1
ATOM 3135 O O . TYR B 1 168 ? 3.371 -13.953 -22.234 1 97.81 168 TYR B O 1
ATOM 3143 N N . LEU B 1 169 ? 5.484 -14.008 -22.953 1 97.5 169 LEU B N 1
ATOM 3144 C CA . LEU B 1 169 ? 5.625 -12.555 -22.922 1 97.5 169 LEU B CA 1
ATOM 3145 C C . LEU B 1 169 ? 5.477 -11.961 -24.328 1 97.5 169 LEU B C 1
ATOM 3147 O O . LEU B 1 169 ? 5.91 -12.562 -25.312 1 97.5 169 LEU B O 1
ATOM 3151 N N . THR B 1 170 ? 4.906 -10.781 -24.406 1 97.38 170 THR B N 1
ATOM 3152 C CA . THR B 1 170 ? 4.996 -9.961 -25.609 1 97.38 170 THR B CA 1
ATOM 3153 C C . THR B 1 170 ? 6.426 -9.477 -25.828 1 97.38 170 THR B C 1
ATOM 3155 O O . THR B 1 170 ? 7.297 -9.695 -24.984 1 97.38 170 THR B O 1
ATOM 3158 N N . GLU B 1 171 ? 6.75 -8.859 -26.969 1 94.69 171 GLU B N 1
ATOM 3159 C CA . GLU B 1 171 ? 8.086 -8.406 -27.328 1 94.69 171 GLU B CA 1
ATOM 3160 C C . GLU B 1 171 ? 8.68 -7.504 -26.25 1 94.69 171 GLU B C 1
ATOM 3162 O O . GLU B 1 171 ? 9.875 -7.582 -25.953 1 94.69 171 GLU B O 1
ATOM 3167 N N . ASN B 1 172 ? 7.914 -6.672 -25.578 1 94 172 ASN B N 1
ATOM 3168 C CA . ASN B 1 172 ? 8.383 -5.777 -24.531 1 94 172 ASN B CA 1
ATOM 3169 C C . ASN B 1 172 ? 7.828 -6.168 -23.172 1 94 172 ASN B C 1
ATOM 3171 O O . ASN B 1 172 ? 7.73 -5.332 -22.266 1 94 172 ASN B O 1
ATOM 3175 N N . GLY B 1 173 ? 7.469 -7.484 -23.109 1 96.94 173 GLY B N 1
ATOM 3176 C CA . GLY B 1 173 ? 6.855 -7.941 -21.875 1 96.94 173 GLY B CA 1
ATOM 3177 C C . GLY B 1 173 ? 7.844 -8.07 -20.734 1 96.94 173 GLY B C 1
ATOM 3178 O O . GLY B 1 173 ? 9.047 -8.203 -20.953 1 96.94 173 GLY B O 1
ATOM 3179 N N . LYS B 1 174 ? 7.387 -7.98 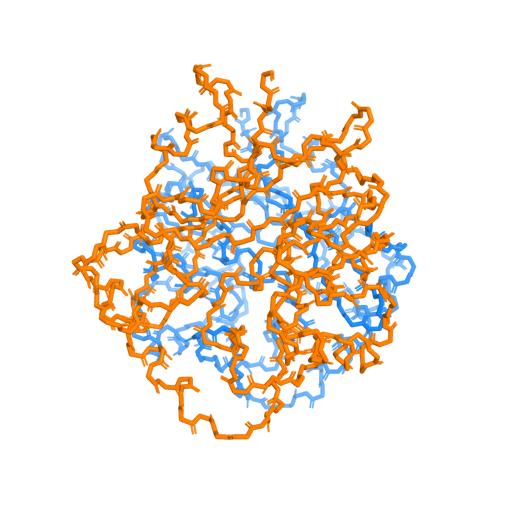-19.484 1 97.06 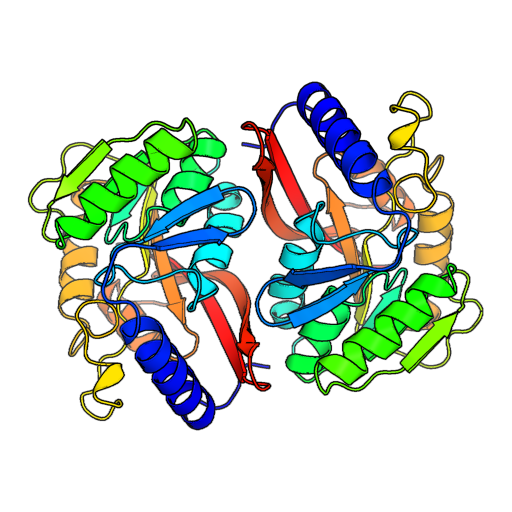174 LYS B N 1
ATOM 3180 C CA . LYS B 1 174 ? 8.219 -8.031 -18.281 1 97.06 174 LYS B CA 1
ATOM 3181 C C . LYS B 1 174 ? 7.691 -9.055 -17.281 1 97.06 174 LYS B C 1
ATOM 3183 O O . LYS B 1 174 ? 6.484 -9.297 -17.219 1 97.06 174 LYS B O 1
ATOM 3188 N N . VAL B 1 175 ? 8.641 -9.617 -16.594 1 97.88 175 VAL B N 1
ATOM 3189 C CA . VAL B 1 175 ? 8.289 -10.523 -15.5 1 97.88 175 VAL B CA 1
ATOM 3190 C C . VAL B 1 175 ? 8.523 -9.836 -14.164 1 97.88 175 VAL B C 1
ATOM 3192 O O . VAL B 1 175 ? 9.586 -9.266 -13.922 1 97.88 175 VAL B O 1
ATOM 3195 N N . LEU B 1 176 ? 7.5 -9.883 -13.305 1 98.44 176 LEU B N 1
ATOM 3196 C CA . LEU B 1 176 ? 7.566 -9.344 -11.945 1 98.44 176 LEU B CA 1
ATOM 3197 C C . LEU B 1 176 ? 7.355 -10.453 -10.922 1 98.44 176 LEU B C 1
ATOM 3199 O O . LEU B 1 176 ? 6.562 -11.367 -11.141 1 98.44 176 LEU B O 1
ATOM 3203 N N . LEU B 1 177 ? 8.086 -10.328 -9.812 1 98.31 177 LEU B N 1
ATOM 3204 C CA . LEU B 1 177 ? 7.895 -11.219 -8.672 1 98.31 177 LEU B CA 1
ATOM 3205 C C . LEU B 1 177 ? 7.57 -10.422 -7.41 1 98.31 177 LEU B C 1
ATOM 3207 O O . LEU B 1 177 ? 8.148 -9.352 -7.184 1 98.31 177 LEU B O 1
ATOM 3211 N N . GLY B 1 178 ? 6.594 -10.875 -6.676 1 98.12 178 GLY B N 1
ATOM 3212 C CA . GLY B 1 178 ? 6.484 -10.469 -5.285 1 98.12 178 GLY B CA 1
ATOM 3213 C C . GLY B 1 178 ? 7.324 -11.32 -4.348 1 98.12 178 GLY B C 1
ATOM 3214 O O . GLY B 1 178 ? 7.289 -12.547 -4.418 1 98.12 178 GLY B O 1
ATOM 3215 N N . THR B 1 179 ? 8.086 -10.68 -3.518 1 97 179 THR B N 1
ATOM 3216 C CA . THR B 1 179 ? 8.914 -11.414 -2.572 1 97 179 THR B CA 1
ATOM 3217 C C . THR B 1 179 ? 9.156 -10.586 -1.311 1 97 179 THR B C 1
ATOM 3219 O O . THR B 1 179 ? 8.453 -9.609 -1.055 1 97 179 THR B O 1
ATOM 3222 N N . SER B 1 180 ? 9.945 -11.18 -0.42 1 95.38 180 SER B N 1
ATOM 3223 C CA . SER B 1 180 ? 10.195 -10.602 0.896 1 95.38 180 SER B CA 1
ATOM 3224 C C . SER B 1 180 ? 11.68 -10.328 1.108 1 95.38 180 SER B C 1
ATOM 3226 O O . SER B 1 180 ? 12.531 -10.922 0.437 1 95.38 180 SER B O 1
ATOM 3228 N N . SER B 1 181 ? 11.977 -9.406 2.037 1 93.75 181 SER B N 1
ATOM 3229 C CA . SER B 1 181 ? 13.359 -9.172 2.443 1 93.75 181 SER B CA 1
ATOM 3230 C C . SER B 1 181 ? 13.969 -10.422 3.064 1 93.75 181 SER B C 1
ATOM 3232 O O . SER B 1 181 ? 15.195 -10.547 3.154 1 93.75 181 SER B O 1
ATOM 3234 N N . PHE B 1 182 ? 13.172 -11.391 3.43 1 93.94 182 PHE B N 1
ATOM 3235 C CA . PHE B 1 182 ? 13.641 -12.633 4.043 1 93.94 182 PHE B CA 1
ATOM 3236 C C . PHE B 1 182 ? 13.938 -13.688 2.98 1 93.94 182 PHE B C 1
ATOM 3238 O O . PHE B 1 182 ? 14.523 -14.727 3.275 1 93.94 182 PHE B O 1
ATOM 3245 N N . ALA B 1 183 ? 13.516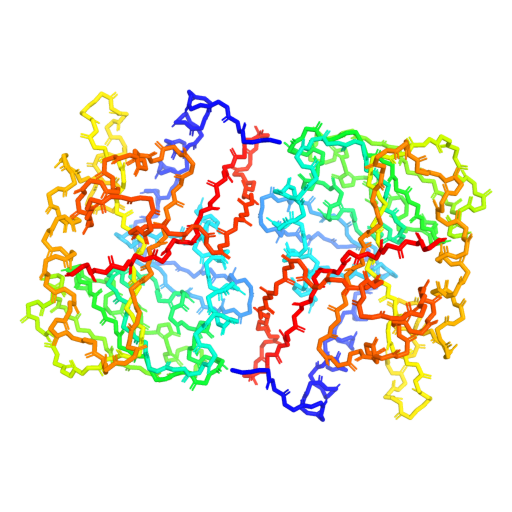 -13.43 1.758 1 94.94 183 ALA B N 1
ATOM 3246 C CA . ALA B 1 183 ? 13.797 -14.367 0.672 1 94.94 183 ALA B CA 1
ATOM 3247 C C . ALA B 1 183 ? 15.281 -14.391 0.332 1 94.94 183 ALA B C 1
ATOM 3249 O O . ALA B 1 183 ? 16.016 -13.461 0.669 1 94.94 183 ALA B O 1
ATOM 3250 N N . ASP B 1 184 ? 15.758 -15.484 -0.27 1 94.69 184 ASP B N 1
ATOM 3251 C CA . ASP B 1 184 ? 17.125 -15.586 -0.756 1 94.69 184 ASP B CA 1
ATOM 3252 C C . ASP B 1 184 ? 17.281 -14.898 -2.113 1 94.69 184 ASP B C 1
ATOM 3254 O O . ASP B 1 184 ? 17.266 -15.562 -3.152 1 94.69 184 ASP B O 1
ATOM 3258 N N . LEU B 1 185 ? 17.547 -13.617 -2.064 1 93.81 185 LEU B N 1
ATOM 3259 C CA . LEU B 1 185 ? 17.609 -12.812 -3.277 1 93.81 185 LEU B CA 1
ATOM 3260 C C . LEU B 1 185 ? 18.781 -13.219 -4.152 1 93.81 185 LEU B C 1
ATOM 3262 O O . LEU B 1 185 ? 18.703 -13.164 -5.379 1 93.81 185 LEU B O 1
ATOM 3266 N N . GLU B 1 186 ? 19.859 -13.609 -3.514 1 93.25 186 GLU B N 1
ATOM 3267 C CA . GLU B 1 186 ? 21.016 -14.07 -4.277 1 93.25 186 GLU B CA 1
ATOM 3268 C C . GLU B 1 186 ? 20.688 -15.336 -5.07 1 93.25 186 GLU B C 1
ATOM 3270 O O . GLU B 1 186 ? 21.078 -15.461 -6.23 1 93.25 186 GLU B O 1
ATOM 3275 N N . ALA B 1 187 ? 19.969 -16.203 -4.434 1 93.81 187 ALA B N 1
ATOM 3276 C CA . ALA B 1 187 ? 19.547 -17.422 -5.133 1 93.81 187 ALA B CA 1
ATOM 3277 C C . ALA B 1 187 ? 18.609 -17.078 -6.293 1 93.81 187 ALA B C 1
ATOM 3279 O O . ALA B 1 187 ? 18.734 -17.672 -7.375 1 93.81 187 ALA B O 1
ATOM 3280 N N . ILE B 1 188 ? 17.688 -16.156 -6.082 1 95 188 ILE B N 1
ATOM 3281 C CA . ILE B 1 188 ? 16.781 -15.742 -7.137 1 95 188 ILE B CA 1
ATOM 3282 C C . ILE B 1 188 ? 17.578 -15.156 -8.305 1 95 188 ILE B C 1
ATOM 3284 O O . ILE B 1 188 ? 17.328 -15.492 -9.461 1 95 188 ILE B O 1
ATOM 3288 N N . ARG B 1 189 ? 18.531 -14.328 -8.023 1 93.75 189 ARG B N 1
ATOM 3289 C CA . ARG B 1 189 ? 19.375 -13.727 -9.047 1 93.75 189 ARG B CA 1
ATOM 3290 C C . ARG B 1 189 ? 20.094 -14.797 -9.867 1 93.75 189 ARG B C 1
ATOM 3292 O O . ARG B 1 189 ? 20.188 -14.688 -11.086 1 93.75 189 ARG B O 1
ATOM 3299 N N . SER B 1 190 ? 20.562 -15.773 -9.156 1 92.62 190 SER B N 1
ATOM 3300 C CA . SER B 1 190 ? 21.281 -16.859 -9.812 1 92.62 190 SER B CA 1
ATOM 3301 C C . SER B 1 190 ? 20.359 -17.641 -10.742 1 92.62 190 SER B C 1
ATOM 3303 O O . SER B 1 190 ? 20.797 -18.125 -11.797 1 92.62 190 SER B O 1
ATOM 3305 N N . ILE B 1 191 ? 19.156 -17.781 -10.359 1 94.19 191 ILE B N 1
ATOM 3306 C CA . ILE B 1 191 ? 18.188 -18.516 -11.156 1 94.19 191 ILE B CA 1
ATOM 3307 C C . ILE B 1 191 ? 17.875 -17.734 -12.43 1 94.19 191 ILE B C 1
ATOM 3309 O O . ILE B 1 191 ? 17.75 -18.312 -13.508 1 94.19 191 ILE B O 1
ATOM 3313 N N . VAL B 1 192 ? 17.766 -16.438 -12.359 1 92.44 192 VAL B N 1
ATOM 3314 C CA . VAL B 1 192 ? 17.375 -15.594 -13.477 1 92.44 192 VAL B CA 1
ATOM 3315 C C . VAL B 1 192 ? 18.562 -15.406 -14.422 1 92.44 192 VAL B C 1
ATOM 3317 O O . VAL B 1 192 ? 18.406 -15.492 -15.648 1 92.44 192 VAL B O 1
ATOM 3320 N N . GLY B 1 193 ? 19.562 -15.148 -14.016 1 82.94 193 GLY B N 1
ATOM 3321 C CA . GLY B 1 193 ? 20.75 -14.938 -14.828 1 82.94 193 GLY B CA 1
ATOM 3322 C C . GLY B 1 193 ? 21.953 -14.453 -14.016 1 82.94 193 GLY B C 1
ATOM 3323 O O . GLY B 1 193 ? 21.812 -14.102 -12.844 1 82.94 193 GLY B O 1
ATOM 3324 N N . LYS B 1 194 ? 23 -14.523 -14.898 1 66.5 194 LYS B N 1
ATOM 3325 C CA . LYS B 1 194 ? 24.25 -14.109 -14.289 1 66.5 194 LYS B CA 1
ATOM 3326 C C . LYS B 1 194 ? 24.406 -12.594 -14.312 1 66.5 194 LYS B C 1
ATOM 3328 O O . LYS B 1 194 ? 23.922 -11.93 -15.234 1 66.5 194 LYS B O 1
ATOM 3333 N N . GLY B 1 195 ? 24.516 -11.953 -13.234 1 66.5 195 GLY B N 1
ATOM 3334 C CA . GLY B 1 195 ? 24.875 -10.555 -13.094 1 66.5 195 GLY B CA 1
ATOM 3335 C C . GLY B 1 195 ? 23.828 -9.734 -12.367 1 66.5 195 GLY B C 1
ATOM 3336 O O . GLY B 1 195 ? 22.688 -10.18 -12.211 1 66.5 195 GLY B O 1
ATOM 3337 N N . ASN B 1 196 ? 24.125 -8.664 -11.945 1 66.12 196 ASN B N 1
ATOM 3338 C CA . ASN B 1 196 ? 23.328 -7.758 -11.125 1 66.12 196 ASN B CA 1
ATOM 3339 C C . ASN B 1 196 ? 22.141 -7.199 -11.906 1 66.12 196 ASN B C 1
ATOM 3341 O O . ASN B 1 196 ? 21.141 -6.809 -11.312 1 66.12 196 ASN B O 1
ATOM 3345 N N . GLU B 1 197 ? 22.219 -7.289 -13.141 1 74.44 197 GLU B N 1
ATOM 3346 C CA . GLU B 1 197 ? 21.188 -6.668 -13.961 1 74.44 197 GLU B CA 1
ATOM 3347 C C . GLU B 1 197 ? 20 -7.602 -14.156 1 74.44 197 GLU B C 1
ATOM 3349 O O . GLU B 1 197 ? 18.938 -7.176 -14.602 1 74.44 197 GLU B O 1
ATOM 3354 N N . SER B 1 198 ? 20.125 -8.75 -13.672 1 87.19 198 SER B N 1
ATOM 3355 C CA . SER B 1 198 ? 19.094 -9.742 -13.922 1 87.19 198 SER B CA 1
ATOM 3356 C C . SER B 1 198 ? 17.891 -9.523 -13.008 1 87.19 198 SER B C 1
ATOM 3358 O O . SER B 1 198 ? 16.797 -10.016 -13.289 1 87.19 198 SER B O 1
ATOM 3360 N N . LEU B 1 199 ? 18.109 -8.797 -11.922 1 92.69 199 LEU B N 1
ATOM 3361 C CA . LEU B 1 199 ? 17.062 -8.57 -10.938 1 92.69 199 LEU B CA 1
ATOM 3362 C C . LEU B 1 199 ? 17.078 -7.125 -10.453 1 92.69 199 LEU B C 1
ATOM 3364 O O . LEU B 1 199 ? 18.125 -6.621 -10.031 1 92.69 199 LEU B O 1
ATOM 3368 N N . GLU B 1 200 ? 16.016 -6.473 -10.586 1 95.06 200 GLU B N 1
ATOM 3369 C CA . GLU B 1 200 ? 15.859 -5.098 -10.125 1 95.06 200 GLU B CA 1
ATOM 3370 C C . GLU B 1 200 ? 14.688 -4.973 -9.148 1 95.06 200 GLU B C 1
ATOM 3372 O O . GLU B 1 200 ? 13.555 -5.328 -9.484 1 95.06 200 GLU B O 1
ATOM 3377 N N . ILE B 1 201 ? 14.984 -4.508 -7.938 1 95.81 201 ILE B N 1
ATOM 3378 C CA . ILE B 1 201 ? 13.898 -4.164 -7.027 1 95.81 201 ILE B CA 1
ATOM 3379 C C . ILE B 1 201 ? 13.227 -2.873 -7.488 1 95.81 201 ILE B C 1
ATOM 3381 O O . ILE B 1 201 ? 13.82 -1.795 -7.406 1 95.81 201 ILE B O 1
ATOM 3385 N N . VAL B 1 202 ? 11.945 -2.951 -7.891 1 96.62 202 VAL B N 1
ATOM 3386 C CA . VAL B 1 202 ? 11.305 -1.793 -8.508 1 96.62 202 VAL B CA 1
ATOM 3387 C C . VAL B 1 202 ? 10.375 -1.123 -7.504 1 96.62 202 VAL B C 1
ATOM 3389 O O . VAL B 1 202 ? 9.945 0.016 -7.707 1 96.62 202 VAL B O 1
ATOM 3392 N N . ARG B 1 203 ? 10.016 -1.849 -6.5 1 96.44 203 ARG B N 1
ATOM 3393 C CA . ARG B 1 203 ? 9.227 -1.284 -5.41 1 96.44 203 ARG B CA 1
ATOM 3394 C C . ARG B 1 203 ? 9.57 -1.945 -4.082 1 96.44 203 ARG B C 1
ATOM 3396 O O . ARG B 1 203 ? 9.867 -3.141 -4.035 1 96.44 203 ARG B O 1
ATOM 3403 N N . THR B 1 204 ? 9.625 -1.124 -3.018 1 95.31 204 THR B N 1
ATOM 3404 C CA . THR B 1 204 ? 9.797 -1.596 -1.648 1 95.31 204 THR B CA 1
ATOM 3405 C C . THR B 1 204 ? 8.719 -1.018 -0.739 1 95.31 204 THR B C 1
ATOM 3407 O O . THR B 1 204 ? 8.312 0.134 -0.903 1 95.31 204 THR B O 1
ATOM 3410 N N . GLY B 1 205 ? 8.242 -1.832 0.228 1 93.5 205 GLY B N 1
ATOM 3411 C CA . GLY B 1 205 ? 7.285 -1.408 1.235 1 93.5 205 GLY B CA 1
ATOM 3412 C C . GLY B 1 205 ? 7.379 -2.205 2.523 1 93.5 205 GLY B C 1
ATOM 3413 O O . GLY B 1 205 ? 8.117 -3.191 2.596 1 93.5 205 GLY B O 1
ATOM 3414 N N . LEU B 1 206 ? 6.742 -1.69 3.547 1 92.31 206 LEU B N 1
ATOM 3415 C CA . LEU B 1 206 ? 6.711 -2.373 4.836 1 92.31 206 LEU B CA 1
ATOM 3416 C C . LEU B 1 206 ? 5.273 -2.637 5.277 1 92.31 206 LEU B C 1
ATOM 3418 O O . LEU B 1 206 ? 4.426 -1.748 5.199 1 92.31 206 LEU B O 1
ATOM 3422 N N . GLY B 1 207 ? 5.008 -3.865 5.633 1 90.5 207 GLY B N 1
ATOM 3423 C CA . GLY B 1 207 ? 3.715 -4.242 6.188 1 90.5 207 GLY B CA 1
ATOM 3424 C C . GLY B 1 207 ? 3.768 -4.551 7.672 1 90.5 207 GLY B C 1
ATOM 3425 O O . GLY B 1 207 ? 4.727 -5.16 8.148 1 90.5 207 GLY B O 1
ATOM 3426 N N . HIS B 1 208 ? 2.818 -3.936 8.352 1 90.75 208 HIS B N 1
ATOM 3427 C CA . HIS B 1 208 ? 2.627 -4.27 9.758 1 90.75 208 HIS B CA 1
ATOM 3428 C C . HIS B 1 208 ? 1.761 -5.512 9.922 1 90.75 208 HIS B C 1
ATOM 3430 O O . HIS B 1 208 ? 0.686 -5.605 9.32 1 90.75 208 HIS B O 1
ATOM 3436 N N . LEU B 1 209 ? 2.25 -6.516 10.758 1 92.5 209 LEU B N 1
ATOM 3437 C CA . LEU B 1 209 ? 1.575 -7.801 10.898 1 92.5 209 LEU B CA 1
ATOM 3438 C C . LEU B 1 209 ? 0.923 -7.926 12.273 1 92.5 209 LEU B C 1
ATOM 3440 O O . LEU B 1 209 ? 0.575 -9.031 12.695 1 92.5 209 LEU B O 1
ATOM 3444 N N . GLY B 1 210 ? 0.785 -6.836 12.961 1 88.62 210 GLY B N 1
ATOM 3445 C CA . GLY B 1 210 ? 0.29 -6.895 14.328 1 88.62 210 GLY B CA 1
ATOM 3446 C C . GLY B 1 210 ? 1.369 -7.23 15.336 1 88.62 210 GLY B C 1
ATOM 3447 O O . GLY B 1 210 ? 2.418 -7.77 14.977 1 88.62 210 GLY B O 1
ATOM 3448 N N . ARG B 1 211 ? 1.11 -6.867 16.609 1 88.75 211 ARG B N 1
ATOM 3449 C CA . ARG B 1 211 ? 1.975 -7.168 17.75 1 88.75 211 ARG B CA 1
ATOM 3450 C C . ARG B 1 211 ? 3.377 -6.605 17.531 1 88.75 211 ARG B C 1
ATOM 3452 O O . ARG B 1 211 ? 4.367 -7.254 17.875 1 88.75 211 ARG B O 1
ATOM 3459 N N . GLY B 1 212 ? 3.471 -5.602 16.859 1 86 212 GLY B N 1
ATOM 3460 C CA . GLY B 1 212 ? 4.73 -4.895 16.688 1 86 212 GLY B CA 1
ATOM 3461 C C . GLY B 1 212 ? 5.645 -5.535 15.656 1 86 212 GLY B C 1
ATOM 3462 O O . GLY B 1 212 ? 6.832 -5.223 15.594 1 86 212 GLY B O 1
ATOM 3463 N N . VAL B 1 213 ? 5.203 -6.488 14.867 1 92.81 213 VAL B N 1
ATOM 3464 C CA . VAL B 1 213 ? 6.02 -7.184 13.883 1 92.81 213 VAL B CA 1
ATOM 3465 C C . VAL B 1 213 ? 5.789 -6.57 12.5 1 92.81 213 VAL B C 1
ATOM 3467 O O . VAL B 1 213 ? 4.645 -6.348 12.094 1 92.81 213 VAL B O 1
ATOM 3470 N N . THR B 1 214 ? 6.906 -6.227 11.828 1 94 214 THR B N 1
ATOM 3471 C CA . THR B 1 214 ? 6.848 -5.672 10.477 1 94 214 THR B CA 1
ATOM 3472 C C . THR B 1 214 ? 7.648 -6.531 9.5 1 94 214 THR B C 1
ATOM 3474 O O . THR B 1 214 ? 8.57 -7.246 9.906 1 94 214 THR B O 1
ATOM 3477 N N . GLU B 1 215 ? 7.203 -6.527 8.281 1 94.5 215 GLU B N 1
ATOM 3478 C CA . GLU B 1 215 ? 7.863 -7.227 7.188 1 94.5 215 GLU B CA 1
ATOM 3479 C C . GLU B 1 215 ? 8.086 -6.301 5.996 1 94.5 215 GLU B C 1
ATOM 3481 O O . GLU B 1 215 ? 7.234 -5.465 5.688 1 94.5 215 GLU B O 1
ATOM 3486 N N . GLU B 1 216 ? 9.242 -6.418 5.402 1 95.06 216 GLU B N 1
ATOM 3487 C CA . GLU B 1 216 ? 9.531 -5.637 4.203 1 95.06 216 GLU B CA 1
ATOM 3488 C C . GLU B 1 216 ? 9.273 -6.453 2.938 1 95.06 216 GLU B C 1
ATOM 3490 O O . GLU B 1 216 ? 9.75 -7.582 2.816 1 95.06 216 GLU B O 1
ATOM 3495 N N . TYR B 1 217 ? 8.5 -5.867 1.985 1 95.31 217 TYR B N 1
ATOM 3496 C CA . TYR B 1 217 ? 8.086 -6.496 0.738 1 95.31 217 TYR B CA 1
ATOM 3497 C C . TYR B 1 217 ? 8.797 -5.875 -0.454 1 95.31 217 TYR B C 1
ATOM 3499 O O . TYR B 1 217 ? 9.141 -4.688 -0.431 1 95.31 217 TYR B O 1
ATOM 3507 N N . TYR B 1 218 ? 8.992 -6.711 -1.483 1 97.19 218 TYR B N 1
ATOM 3508 C CA . TYR B 1 218 ? 9.594 -6.25 -2.729 1 97.19 218 TYR B CA 1
ATOM 3509 C C . TYR B 1 218 ? 8.75 -6.656 -3.928 1 97.19 218 TYR B C 1
ATOM 3511 O O . TYR B 1 218 ? 8.18 -7.75 -3.949 1 97.19 218 TYR B O 1
ATOM 3519 N N . ILE B 1 219 ? 8.602 -5.738 -4.848 1 98.12 219 ILE B N 1
ATOM 3520 C CA . ILE B 1 219 ? 8.328 -6.125 -6.227 1 98.12 219 ILE B CA 1
ATOM 3521 C C . ILE B 1 219 ? 9.617 -6.09 -7.039 1 98.12 219 ILE B C 1
ATOM 3523 O O . ILE B 1 219 ? 10.289 -5.055 -7.109 1 98.12 219 ILE B O 1
ATOM 3527 N N . VAL B 1 220 ? 9.969 -7.234 -7.625 1 97.5 220 VAL B N 1
ATOM 3528 C CA . VAL B 1 220 ? 11.227 -7.324 -8.367 1 97.5 220 VAL B CA 1
ATOM 3529 C C . VAL B 1 220 ? 10.93 -7.609 -9.844 1 97.5 220 VAL B C 1
ATOM 3531 O O . VAL B 1 220 ? 10.023 -8.383 -10.164 1 97.5 220 VAL B O 1
ATOM 3534 N N . GLN B 1 221 ? 11.602 -6.906 -10.672 1 96.94 221 GLN B N 1
ATOM 3535 C CA . GLN B 1 221 ? 11.562 -7.203 -12.094 1 96.94 221 GLN B CA 1
ATOM 3536 C C . GLN B 1 221 ? 12.75 -8.078 -12.5 1 96.94 221 GLN B C 1
ATOM 3538 O O . GLN B 1 221 ? 13.891 -7.781 -12.156 1 96.94 221 GLN B O 1
ATOM 3543 N N . ILE B 1 222 ? 12.445 -9.148 -13.18 1 93.62 222 ILE B N 1
ATOM 3544 C CA . ILE B 1 222 ? 13.547 -10.008 -13.602 1 93.62 222 ILE B CA 1
ATOM 3545 C C . ILE B 1 222 ? 13.711 -9.93 -15.117 1 93.62 222 ILE B C 1
ATOM 3547 O O . ILE B 1 222 ? 12.727 -9.805 -15.852 1 93.62 222 ILE B O 1
ATOM 3551 N N . GLN B 1 223 ? 14.914 -9.805 -15.531 1 84.88 223 GLN B N 1
ATOM 3552 C CA . GLN B 1 223 ? 15.281 -9.758 -16.938 1 84.88 223 GLN B CA 1
ATOM 3553 C C . GLN B 1 223 ? 15.953 -11.055 -17.375 1 84.88 223 GLN B C 1
ATOM 3555 O O . GLN B 1 223 ? 17 -11.422 -16.859 1 84.88 223 GLN B O 1
ATOM 3560 N N . GLN B 1 224 ? 15.156 -11.719 -18.156 1 71.94 224 GLN B N 1
ATOM 3561 C CA . GLN B 1 224 ? 15.719 -12.977 -18.641 1 71.94 224 GLN B CA 1
ATOM 3562 C C . GLN B 1 224 ? 16.734 -12.734 -19.75 1 71.94 224 GLN B C 1
ATOM 3564 O O . GLN B 1 224 ? 16.578 -11.812 -20.547 1 71.94 224 GLN B O 1
ATOM 3569 N N . SER B 1 225 ? 17.938 -13.133 -19.484 1 59.12 225 SER B N 1
ATOM 3570 C CA . SER B 1 225 ? 18.984 -13.094 -20.5 1 59.12 225 SER B CA 1
ATOM 3571 C C . SER B 1 225 ? 18.594 -13.914 -21.734 1 59.12 225 SER B C 1
ATOM 3573 O O . SER B 1 225 ? 17.844 -14.891 -21.609 1 59.12 225 SER B O 1
#

Radius of gyration: 21.74 Å; Cα contacts (8 Å, |Δi|>4): 990; chains: 2; bounding box: 48×56×50 Å

Organism: Metarhizium acridum (strain CQMa 102) (NCBI:txid655827)

Solvent-accessible surface area (backbone atoms only — not comparable to full-atom values): 23409 Å² total; per-residue (Å²): 64,61,46,55,68,69,61,40,52,53,50,53,43,52,40,52,57,56,52,62,67,42,83,50,67,43,78,46,75,57,87,64,44,57,37,48,43,41,53,89,33,70,50,56,87,71,40,59,63,48,56,53,48,22,30,35,46,38,61,74,49,60,38,39,36,34,34,32,40,65,36,31,48,24,61,42,58,48,38,31,32,55,22,57,17,54,38,37,30,20,16,68,48,58,64,21,33,52,24,21,54,49,24,30,56,70,61,75,48,74,69,48,67,38,68,16,69,72,63,76,69,66,78,70,64,21,42,30,38,36,29,69,53,40,54,42,44,59,87,85,52,61,73,81,50,66,36,86,72,33,32,22,68,76,41,52,63,55,47,51,47,63,74,50,48,68,82,33,36,39,98,85,33,45,39,38,34,39,48,45,76,84,35,60,59,68,59,53,31,60,66,46,23,86,58,76,78,15,48,40,79,76,42,64,28,33,43,67,71,39,95,71,33,28,43,39,38,34,38,30,39,48,41,75,119,64,61,48,54,69,68,62,41,52,53,51,52,44,53,40,52,56,58,52,61,68,42,84,51,67,44,77,46,75,56,87,66,43,57,36,47,42,43,51,88,32,70,51,57,88,73,39,57,61,48,56,53,48,22,30,37,46,37,61,73,49,60,38,39,35,35,36,31,41,67,36,30,46,24,60,41,56,48,39,32,32,56,22,59,17,53,38,36,31,21,16,68,49,60,63,21,32,52,24,21,54,50,22,30,55,71,61,75,48,71,68,46,67,39,68,17,67,72,62,76,69,64,79,69,65,21,40,30,38,36,28,69,52,39,55,41,44,58,87,84,54,59,73,83,50,66,35,87,71,34,31,23,68,74,42,51,62,56,46,50,49,63,74,49,48,68,82,34,37,39,98,84,32,46,40,37,35,38,48,46,76,83,34,61,61,69,59,52,30,59,65,47,24,88,56,75,78,14,48,40,81,76,41,66,27,34,42,68,72,40,94,71,34,28,44,40,39,33,37,30,38,48,41,76,119

Nearest PDB structures (foldseek):
  8z62-assembly2_B  TM=7.533E-01  e=2.993E-10  Pyrococcus horikoshii OT3
  2jjq-assembly1_A  TM=7.466E-01  e=6.787E-10  Pyrococcus abyssi
  2vs1-assembly1_A  TM=7.780E-01  e=4.780E-09  Pyrococcus abyssi
  3ofj-assembly1_A  TM=6.496E-01  e=7.428E-09  Bradyrhizobium sp. WM9
  1wzn-assembly1_A  TM=6.563E-01  e=1.046E-07  Pyrococcus horikoshii OT3

Sequence (450 aa):
MASSRQDWEKRISDLINEAKKHQEAYSEQVGYFQLQIHPSVYSPKYFPETLWYGQNLPSIVKGGSFLEIGVGSGLISLHLAASGSKVVGADINPFAVETTQQNFSRNQQEGTFIVSDIFDKIDGRFDFIFWNHPWQIDASVPDELKTEKTFDLGYQLLQRFVAESANYLTENGKVLLGTSSFADLEAIRSIVGKGNESLEIVRTGLGHLGRGVTEEYYIVQIQQSMASSRQDWEKRISDLINEAKKHQEAYSEQVGYFQLQIHPSVYSPKYFPETLWYGQNLPSIVKGGSFLEIGVGSGLISLHLAASGSKVVGADINPFAVETTQQNFSRNQQEGTFIVSDIFDKIDGRFDFIFWNHPWQIDASVPDELKTEKTFDLGYQLLQRFVAESANYLTENGKVLLGTSSFADLEAIRSIVGKGNESLEIVRTGLGHLGRGVTEEYYIVQIQQS

Secondary structure (DSSP, 8-state):
-PPPHHHHHHHHHHHHHHHTT--S-EEEEETTEEEEE-TTS--TTT-THHHHHHHHTHHHHTT--EEEES-TTSHHHHHHHHTT--EEEEES-HHHHHHHHHHHHHTT---EEEE-STTTT--S-EEEEEEE---B--TTS-GGG-STTTB-GGGHHHHHHHHHHGGGEEEEEEEEEEEETTS-HHHHHHHH-SSGGGEEEEEEEEEE-STT-EEEEEEEEE---/-PPPHHHHHHHHHHHHHHHTT--S-EEEEETTEEEEE-TTS--TTT-THHHHHHHHTHHHHTT--EEEES-TTSHHHHHHHHTT--EEEEES-HHHHHHHHHHHHHTT---EEEE-STTTT--S-EEEEEEE---B--TTS-GGG-STTTB-GGGHHHHHHHHHHGGGEEEEEEEEEEEETTS-HHHHHHHH-SSGGGEEEEEEEEEE-STT-EEEEEEEEE---